Protein AF-A0A950IH55-F1 (afdb_monomer)

pLDDT: mean 89.11, std 11.17, range [46.31, 98.69]

Nearest PDB structures (foldseek):
  4o02-assembly1_A  TM=4.707E-01  e=1.257E-02  Homo sapiens
  9au7-assembly1_C  TM=4.142E-01  e=5.485E-01  Homo sapiens
  4zlt-assembly1_B  TM=3.225E-01  e=3.738E+00  Cricetid gammaherpesvirus 2
  3gd1-assembly1_C  TM=1.896E-01  e=4.555E-01  Bos taurus
  3hs0-assembly1_F  TM=2.016E-01  e=7.952E-01  Naja kaouthia

Solvent-accessible surface area (backbone atoms only — not comparable to full-atom values): 23284 Å² total; per-residue (Å²): 133,74,71,70,57,47,62,53,94,89,38,74,88,47,22,30,41,33,36,25,16,34,68,41,53,28,41,23,37,45,47,30,49,47,30,73,41,34,57,38,42,60,45,70,70,52,30,45,59,32,93,91,39,81,48,31,36,41,29,68,79,45,75,77,54,46,28,38,51,47,77,44,72,59,97,91,44,79,30,54,26,64,34,40,17,49,32,28,80,59,6,58,60,73,46,95,90,50,48,73,70,53,29,47,53,36,19,63,49,36,50,47,21,75,34,7,44,12,31,33,60,90,70,16,22,67,43,52,80,51,50,76,49,49,21,38,30,40,39,41,35,31,47,39,34,53,61,25,34,28,23,35,69,66,25,53,75,71,63,42,43,38,32,44,41,53,49,37,28,74,69,69,37,43,26,32,56,30,39,37,41,41,42,52,22,18,11,40,74,24,80,76,21,47,50,34,50,54,50,23,35,65,30,100,45,42,34,32,32,39,39,37,16,47,47,73,45,65,58,53,73,54,37,36,58,24,44,55,43,23,52,51,32,32,44,69,65,31,21,61,56,57,11,46,46,51,14,32,38,73,67,74,35,69,65,32,32,33,34,43,25,29,67,58,40,58,74,39,28,59,65,35,55,50,67,72,59,59,63,76,80,58,92,87,58,55,39,26,39,30,31,68,88,34,70,87,80,38,43,76,65,63,82,72,79,56,80,40,51,34,27,36,26,45,93,86,44,73,34,35,78,85,48,28,61,38,81,89,55,37,45,37,70,74,38,60,36,33,42,40,38,27,47,35,83,91,44,67,42,44,60,58,66,41,43,42,34,45,29,65,41,69,64,61,80,88,52,94,65,69,59,39,47,75,62,31,31,42,84,77,48,65,41,39,38,52,82,66,46,77,40,74,72,54,75,90,41,66,92,53,93,52,33,28,21,40,37,29,38,29,47,56,62,34,56,47,35,40,42,30,30,37,30,58,46,66,84,71,53,92,63,68,32,56,46,41,30,29,22,59,34,60,87,58,83,75,69,52,83,54,29,94,34,17,40,38,20,39,99

Structure (mmCIF, N/CA/C/O backbone):
data_AF-A0A950IH55-F1
#
_entry.id   AF-A0A950IH55-F1
#
loop_
_atom_site.group_PDB
_atom_site.id
_atom_site.type_symbol
_atom_site.label_atom_id
_atom_site.label_alt_id
_atom_site.label_comp_id
_atom_site.label_asym_id
_atom_site.label_entity_id
_atom_site.label_seq_id
_atom_site.pdbx_PDB_ins_code
_atom_site.Cartn_x
_atom_site.Cartn_y
_atom_site.Cartn_z
_atom_site.occupancy
_atom_site.B_iso_or_equiv
_atom_site.auth_seq_id
_atom_site.auth_comp_id
_atom_site.auth_asym_id
_atom_site.auth_atom_id
_atom_site.pdbx_PDB_model_num
ATOM 1 N N . MET A 1 1 ? 26.422 -5.108 20.058 1.00 49.03 1 MET A N 1
ATOM 2 C CA . MET A 1 1 ? 25.382 -5.894 19.362 1.00 49.03 1 MET A CA 1
ATOM 3 C C . MET A 1 1 ? 24.615 -6.680 20.409 1.00 49.03 1 MET A C 1
ATOM 5 O O . MET A 1 1 ? 25.260 -7.310 21.240 1.00 49.03 1 MET A O 1
ATOM 9 N N . ALA A 1 2 ? 23.287 -6.567 20.438 1.00 49.84 2 ALA A N 1
ATOM 10 C CA . ALA A 1 2 ? 22.440 -7.337 21.349 1.00 49.84 2 ALA A CA 1
ATOM 11 C C . ALA A 1 2 ? 22.412 -8.828 20.961 1.00 49.84 2 ALA A C 1
ATOM 13 O O . ALA A 1 2 ? 22.728 -9.176 19.822 1.00 49.84 2 ALA A O 1
ATOM 14 N N . GLY A 1 3 ? 22.063 -9.706 21.906 1.00 56.09 3 GLY A N 1
ATOM 15 C CA . GLY A 1 3 ? 21.899 -11.138 21.642 1.00 56.09 3 GLY A CA 1
ATOM 16 C C . GLY A 1 3 ? 20.797 -11.397 20.608 1.00 56.09 3 GLY A C 1
ATOM 17 O O . GLY A 1 3 ? 19.767 -10.733 20.612 1.00 56.09 3 GLY A O 1
ATOM 18 N N . SER A 1 4 ? 21.021 -12.343 19.698 1.00 66.88 4 SER A N 1
ATOM 19 C CA . SER A 1 4 ? 20.084 -12.678 18.619 1.00 66.88 4 SER A CA 1
ATOM 20 C C . SER A 1 4 ? 18.816 -13.365 19.158 1.00 66.88 4 SER A C 1
ATOM 22 O O . SER A 1 4 ? 18.913 -14.366 19.866 1.00 66.88 4 SER A O 1
ATOM 24 N N . VAL A 1 5 ? 17.628 -12.870 18.781 1.00 86.75 5 VAL A N 1
ATOM 25 C CA . VAL A 1 5 ? 16.304 -13.466 19.092 1.00 86.75 5 VAL A CA 1
ATOM 26 C C . VAL A 1 5 ? 15.933 -14.504 18.024 1.00 86.75 5 VAL A C 1
ATOM 28 O O . VAL A 1 5 ? 14.848 -14.494 17.444 1.00 86.75 5 VAL A O 1
ATOM 31 N N . LYS A 1 6 ? 16.886 -15.379 17.699 1.00 90.50 6 LYS A N 1
ATOM 32 C CA . LYS A 1 6 ? 16.713 -16.405 16.668 1.00 90.50 6 LYS A CA 1
ATOM 33 C C . LYS A 1 6 ? 15.645 -17.420 17.051 1.00 90.50 6 LYS A C 1
ATOM 35 O O . LYS A 1 6 ? 15.513 -17.784 18.221 1.00 90.50 6 LYS A O 1
ATOM 40 N N . LEU A 1 7 ? 14.946 -17.917 16.033 1.00 89.38 7 LEU A N 1
ATOM 41 C CA . LEU A 1 7 ? 14.138 -19.122 16.146 1.00 89.38 7 LEU A CA 1
ATOM 42 C C . LEU A 1 7 ? 14.979 -20.277 16.698 1.00 89.38 7 LEU A C 1
ATOM 44 O O . LEU A 1 7 ? 16.098 -20.537 16.247 1.00 89.38 7 LEU A O 1
ATOM 48 N N . LYS A 1 8 ? 14.416 -20.971 17.681 1.00 91.12 8 LYS A N 1
ATOM 49 C CA . LYS A 1 8 ? 14.935 -22.233 18.200 1.00 91.12 8 LYS A CA 1
ATOM 50 C C . LYS A 1 8 ? 14.490 -23.381 17.295 1.00 91.12 8 LYS A C 1
ATOM 52 O O . LYS A 1 8 ? 13.493 -23.270 16.589 1.00 91.12 8 LYS A O 1
ATOM 57 N N . ALA A 1 9 ? 15.214 -24.497 17.341 1.00 89.94 9 ALA A N 1
ATOM 58 C CA . ALA A 1 9 ? 14.943 -25.655 16.486 1.00 89.94 9 ALA A CA 1
ATOM 59 C C . ALA A 1 9 ? 13.556 -26.292 16.714 1.00 89.94 9 ALA A C 1
ATOM 61 O O . ALA A 1 9 ? 13.030 -26.936 15.814 1.00 89.94 9 ALA A O 1
ATOM 62 N N . ASP A 1 10 ? 12.974 -26.117 17.902 1.00 91.50 10 ASP A N 1
ATOM 63 C CA . ASP A 1 10 ? 11.649 -26.609 18.291 1.00 91.50 10 ASP A CA 1
ATOM 64 C C . ASP A 1 10 ? 10.510 -25.617 17.996 1.00 91.50 10 ASP A C 1
ATOM 66 O O . ASP A 1 10 ? 9.340 -25.934 18.213 1.00 91.50 10 ASP A O 1
ATOM 70 N N . GLN A 1 11 ? 10.826 -24.413 17.510 1.00 93.50 11 GLN A N 1
ATOM 71 C CA . GLN A 1 11 ? 9.832 -23.396 17.174 1.00 93.50 11 GLN A CA 1
ATOM 72 C C . GLN A 1 11 ? 9.333 -23.544 15.735 1.00 93.50 11 GLN A C 1
ATOM 74 O O . GLN A 1 11 ? 10.029 -24.031 14.845 1.00 93.50 11 GLN A O 1
ATOM 79 N N . VAL A 1 12 ? 8.103 -23.077 15.503 1.00 94.19 12 VAL A N 1
ATOM 80 C CA . VAL A 1 12 ? 7.496 -23.040 14.168 1.00 94.19 12 VAL A CA 1
ATOM 81 C C . VAL A 1 12 ? 8.363 -22.197 13.235 1.00 94.19 12 VAL A C 1
ATOM 83 O O . VAL A 1 12 ? 8.759 -21.083 13.579 1.00 94.19 12 VAL A O 1
ATOM 86 N N . VAL A 1 13 ? 8.628 -22.717 12.034 1.00 96.06 13 VAL A N 1
ATOM 87 C CA . VAL A 1 13 ? 9.344 -21.975 10.991 1.00 96.06 13 VAL A CA 1
ATOM 88 C C . VAL A 1 13 ? 8.522 -20.757 10.595 1.00 96.06 13 VAL A C 1
ATOM 90 O O . VAL A 1 13 ? 7.445 -20.899 10.015 1.00 96.06 13 VAL A O 1
ATOM 93 N N . ARG A 1 14 ? 9.066 -19.572 10.866 1.00 97.56 14 ARG A N 1
ATOM 94 C CA . ARG A 1 14 ? 8.500 -18.303 10.413 1.00 97.56 14 ARG A CA 1
ATOM 95 C C . ARG A 1 14 ? 9.065 -17.904 9.067 1.00 97.56 14 ARG A C 1
ATOM 97 O O . ARG A 1 14 ? 10.236 -18.181 8.778 1.00 97.56 14 ARG A O 1
ATOM 104 N N . ARG A 1 15 ? 8.240 -17.244 8.262 1.00 98.38 15 ARG A N 1
ATOM 105 C CA . ARG A 1 15 ? 8.602 -16.806 6.919 1.00 98.38 15 ARG A CA 1
ATOM 106 C C . ARG A 1 15 ? 8.418 -15.314 6.724 1.00 98.38 15 ARG A C 1
ATOM 108 O O . ARG A 1 15 ? 7.486 -14.719 7.249 1.00 98.38 15 ARG A O 1
ATOM 115 N N . TYR A 1 16 ? 9.294 -14.727 5.926 1.00 98.62 16 TYR A N 1
ATOM 116 C CA . TYR A 1 16 ? 9.114 -13.381 5.397 1.00 98.62 16 TYR A CA 1
ATOM 117 C C . TYR A 1 16 ? 9.188 -13.413 3.872 1.00 98.62 16 TYR A C 1
ATOM 119 O O . TYR A 1 16 ? 9.750 -14.348 3.299 1.00 98.62 16 TYR A O 1
ATOM 127 N N . VAL A 1 17 ? 8.647 -12.395 3.216 1.00 98.69 17 VAL A N 1
ATOM 128 C CA . VAL A 1 17 ? 8.846 -12.162 1.784 1.00 98.69 17 VAL A CA 1
ATOM 129 C C . VAL A 1 17 ? 9.199 -10.696 1.558 1.00 98.69 17 VAL A C 1
ATOM 131 O O . VAL A 1 17 ? 8.599 -9.811 2.166 1.00 98.69 17 VAL A O 1
ATOM 134 N N . GLY A 1 18 ? 10.212 -10.462 0.726 1.00 98.38 18 GLY A N 1
ATOM 135 C CA . GLY A 1 18 ? 10.590 -9.135 0.250 1.00 98.38 18 GLY A CA 1
ATOM 136 C C . GLY A 1 18 ? 10.115 -8.941 -1.185 1.00 98.38 18 GLY A C 1
ATOM 137 O O . GLY A 1 18 ? 10.459 -9.751 -2.053 1.00 98.38 18 GLY A O 1
ATOM 138 N N . ILE A 1 19 ? 9.335 -7.888 -1.413 1.00 98.00 19 ILE A N 1
ATOM 139 C CA . ILE A 1 19 ? 8.837 -7.474 -2.727 1.00 98.00 19 ILE A CA 1
ATOM 140 C C . ILE A 1 19 ? 9.390 -6.079 -3.005 1.00 98.00 19 ILE A C 1
ATOM 142 O O . ILE A 1 19 ? 9.270 -5.194 -2.157 1.00 98.00 19 ILE A O 1
ATOM 146 N N . ASP A 1 20 ? 9.991 -5.897 -4.176 1.00 95.50 20 ASP A N 1
ATOM 147 C CA . ASP A 1 20 ? 10.595 -4.630 -4.576 1.00 95.50 20 ASP A CA 1
ATOM 148 C C . ASP A 1 20 ? 10.177 -4.249 -5.994 1.00 95.50 20 ASP A C 1
ATOM 150 O O . ASP A 1 20 ? 10.275 -5.060 -6.908 1.00 95.50 20 ASP A O 1
ATOM 154 N N . VAL A 1 21 ? 9.721 -3.018 -6.185 1.00 91.50 21 VAL A N 1
ATOM 155 C CA . VAL A 1 21 ? 9.434 -2.453 -7.518 1.00 91.50 21 VAL A CA 1
ATOM 156 C C . VAL A 1 21 ? 10.272 -1.202 -7.794 1.00 91.50 21 VAL A C 1
ATOM 158 O O . VAL A 1 21 ? 9.925 -0.349 -8.600 1.00 91.50 21 VAL A O 1
ATOM 161 N N . THR A 1 22 ? 11.394 -1.079 -7.091 1.00 88.62 22 THR A N 1
ATOM 162 C CA . THR A 1 22 ? 12.364 0.011 -7.199 1.00 88.62 22 THR A CA 1
ATOM 163 C C . THR A 1 22 ? 13.762 -0.594 -7.428 1.00 88.62 22 THR A C 1
ATOM 165 O O . THR A 1 22 ? 13.920 -1.447 -8.290 1.00 88.62 22 THR A O 1
ATOM 168 N N . ASN A 1 23 ? 14.795 -0.208 -6.673 1.00 88.31 23 ASN A N 1
ATOM 169 C CA . ASN A 1 23 ? 16.188 -0.624 -6.896 1.00 88.31 23 ASN A CA 1
ATOM 170 C C . ASN A 1 23 ? 16.670 -1.814 -6.032 1.00 88.31 23 ASN A C 1
ATOM 172 O O . ASN A 1 23 ? 17.862 -2.154 -6.036 1.00 88.31 23 ASN A O 1
ATOM 176 N N . ALA A 1 24 ? 15.777 -2.476 -5.290 1.00 92.44 24 ALA A N 1
ATOM 177 C CA . ALA A 1 24 ? 16.032 -3.683 -4.492 1.00 92.44 24 ALA A CA 1
ATOM 178 C C . ALA A 1 24 ? 17.074 -3.600 -3.359 1.00 92.44 24 ALA A C 1
ATOM 180 O O . ALA A 1 24 ? 17.216 -4.567 -2.605 1.00 92.44 24 ALA A O 1
ATOM 181 N N . LEU A 1 25 ? 17.816 -2.500 -3.185 1.00 95.50 25 LEU A N 1
ATOM 182 C CA . LEU A 1 25 ? 18.841 -2.388 -2.140 1.00 95.50 25 LEU A CA 1
ATOM 183 C C . LEU A 1 25 ? 18.246 -2.534 -0.732 1.00 95.50 25 LEU A C 1
ATOM 185 O O . LEU A 1 25 ? 18.776 -3.303 0.076 1.00 95.50 25 LEU A O 1
ATOM 189 N N . ASP A 1 26 ? 17.168 -1.813 -0.430 1.00 96.00 26 ASP A N 1
ATOM 190 C CA . ASP A 1 26 ? 16.555 -1.816 0.896 1.00 96.00 26 ASP A CA 1
ATOM 191 C C . ASP A 1 26 ? 15.835 -3.134 1.193 1.00 96.00 26 ASP A C 1
ATOM 193 O O . ASP A 1 26 ? 16.046 -3.696 2.269 1.00 96.00 26 ASP A O 1
ATOM 197 N N . THR A 1 27 ? 15.128 -3.713 0.219 1.00 97.81 27 THR A N 1
ATOM 198 C CA . THR A 1 27 ? 14.541 -5.058 0.335 1.00 97.81 27 THR A CA 1
ATOM 199 C C . THR A 1 27 ? 15.596 -6.135 0.596 1.00 97.81 27 THR A C 1
ATOM 201 O O . THR A 1 27 ? 15.432 -6.973 1.490 1.00 97.81 27 THR A O 1
ATOM 204 N N . VAL A 1 28 ? 16.720 -6.107 -0.130 1.00 98.19 28 VAL A N 1
ATOM 205 C CA . VAL A 1 28 ? 17.828 -7.059 0.059 1.00 98.19 28 VAL A CA 1
ATOM 206 C C . VAL A 1 28 ? 18.473 -6.893 1.433 1.00 98.19 28 VAL A C 1
ATOM 208 O O . VAL A 1 28 ? 18.768 -7.888 2.102 1.00 98.19 28 VAL A O 1
ATOM 211 N N . ALA A 1 29 ? 18.693 -5.653 1.872 1.00 98.38 29 ALA A N 1
ATOM 212 C CA . ALA A 1 29 ? 19.257 -5.373 3.185 1.00 98.38 29 ALA A CA 1
ATOM 213 C C . ALA A 1 29 ? 18.309 -5.790 4.315 1.00 98.38 29 ALA A C 1
ATOM 215 O O . ALA A 1 29 ? 18.747 -6.452 5.261 1.00 98.38 29 ALA A O 1
ATOM 216 N N . PHE A 1 30 ? 17.020 -5.455 4.203 1.00 98.62 30 PHE A N 1
ATOM 217 C CA . PHE A 1 30 ? 15.988 -5.837 5.160 1.00 98.62 30 PHE A CA 1
ATOM 218 C C . PHE A 1 30 ? 15.944 -7.352 5.321 1.00 98.62 30 PHE A C 1
ATOM 220 O O . PHE A 1 30 ? 16.118 -7.849 6.431 1.00 98.62 30 PHE A O 1
ATOM 227 N N . GLY A 1 31 ? 15.787 -8.092 4.223 1.00 98.50 31 GLY A N 1
ATOM 228 C CA . GLY A 1 31 ? 15.671 -9.544 4.265 1.00 98.50 31 GLY A CA 1
ATOM 229 C C . GLY A 1 31 ? 16.934 -10.236 4.790 1.00 98.50 31 GLY A C 1
ATOM 230 O O . GLY A 1 31 ? 16.854 -11.110 5.658 1.00 98.50 31 GLY A O 1
ATOM 231 N N . HIS A 1 32 ? 18.119 -9.765 4.381 1.00 98.56 32 HIS A N 1
ATOM 232 C CA . HIS A 1 32 ? 19.395 -10.240 4.923 1.00 98.56 32 HIS A CA 1
ATOM 233 C C . HIS A 1 32 ? 19.471 -10.066 6.447 1.00 9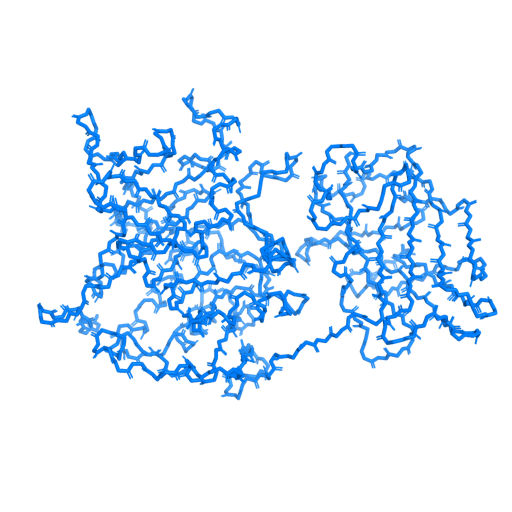8.56 32 HIS A C 1
ATOM 235 O O . HIS A 1 32 ? 19.791 -11.012 7.170 1.00 98.56 32 HIS A O 1
ATOM 241 N N . MET A 1 33 ? 19.163 -8.865 6.947 1.00 98.19 33 MET A N 1
ATOM 242 C CA . MET A 1 33 ? 19.173 -8.578 8.382 1.00 98.19 33 MET A CA 1
ATOM 243 C C . MET A 1 33 ? 18.080 -9.363 9.119 1.00 98.19 33 MET A C 1
ATOM 245 O O . MET A 1 33 ? 18.343 -9.928 10.178 1.00 98.19 33 MET A O 1
ATOM 249 N N . TRP A 1 34 ? 16.881 -9.472 8.552 1.00 98.31 34 TRP A N 1
ATOM 250 C CA . TRP A 1 34 ? 15.760 -10.190 9.154 1.00 98.31 34 TRP A CA 1
ATOM 251 C C . TRP A 1 34 ? 16.095 -11.668 9.384 1.00 98.31 34 TRP A C 1
ATOM 253 O O . TRP A 1 34 ? 15.960 -12.185 10.499 1.00 98.31 34 TRP A O 1
ATOM 263 N N . ASN A 1 35 ? 16.636 -12.339 8.363 1.00 97.69 35 ASN A N 1
ATOM 264 C CA . ASN A 1 35 ? 17.131 -13.705 8.491 1.00 97.69 35 ASN A CA 1
ATOM 265 C C . ASN A 1 35 ? 18.284 -13.801 9.506 1.00 97.69 35 ASN A C 1
ATOM 267 O O . ASN A 1 35 ? 18.265 -14.666 10.385 1.00 97.69 35 ASN A O 1
ATOM 271 N N . ALA A 1 36 ? 19.264 -12.897 9.433 1.00 96.75 36 ALA A N 1
ATOM 272 C CA . ALA A 1 36 ? 20.440 -12.936 10.296 1.00 96.75 36 ALA A CA 1
ATOM 273 C C . ALA A 1 36 ? 20.108 -12.756 11.787 1.00 96.75 36 ALA A C 1
ATOM 275 O O . ALA A 1 36 ? 20.732 -13.410 12.627 1.00 96.75 36 ALA A O 1
ATOM 276 N N . PHE A 1 37 ? 19.137 -11.903 12.128 1.00 96.50 37 PHE A N 1
ATOM 277 C CA . PHE A 1 37 ? 18.771 -11.601 13.514 1.00 96.50 37 PHE A CA 1
ATOM 278 C C . PHE A 1 37 ? 17.727 -12.558 14.095 1.00 96.50 37 PHE A C 1
ATOM 280 O O . PHE A 1 37 ? 17.843 -12.911 15.274 1.00 96.50 37 PHE A O 1
ATOM 287 N N . PHE A 1 38 ? 16.754 -12.997 13.289 1.00 97.19 38 PHE A N 1
ATOM 288 C CA . PHE A 1 38 ? 15.588 -13.752 13.768 1.00 97.19 38 PHE A CA 1
ATOM 289 C C . PHE A 1 38 ? 15.535 -15.199 13.268 1.00 97.19 38 PHE A C 1
ATOM 291 O O . PHE A 1 38 ? 14.806 -16.014 13.829 1.00 97.19 38 PHE A O 1
ATOM 298 N N . GLY A 1 39 ? 16.321 -15.560 12.252 1.00 96.62 39 GLY A N 1
ATOM 299 C CA . GLY A 1 39 ? 16.353 -16.915 11.690 1.00 96.62 39 GLY A CA 1
ATOM 300 C C . GLY A 1 39 ? 15.125 -17.281 10.855 1.00 96.62 39 GLY A C 1
ATOM 301 O O . GLY A 1 39 ? 14.936 -18.452 10.538 1.00 96.62 39 GLY A O 1
ATOM 302 N N . TRP A 1 40 ? 14.279 -16.308 10.509 1.00 97.94 40 TRP A N 1
ATOM 303 C CA . TRP A 1 40 ? 13.103 -16.536 9.670 1.00 97.94 40 TRP A CA 1
ATOM 304 C C . TRP A 1 40 ? 13.534 -16.893 8.248 1.00 97.94 40 TRP A C 1
ATOM 306 O O . TRP A 1 40 ? 14.521 -16.357 7.742 1.00 97.94 40 TRP A O 1
ATOM 316 N N . LYS A 1 41 ? 12.810 -17.804 7.600 1.00 98.00 41 LYS A N 1
ATOM 317 C CA . LYS A 1 41 ? 13.111 -18.263 6.240 1.00 98.00 41 LYS A CA 1
ATOM 318 C C . LYS A 1 41 ? 12.484 -17.316 5.217 1.00 98.00 41 LYS A C 1
ATOM 320 O O . LYS A 1 41 ? 11.342 -16.907 5.381 1.00 98.00 41 LYS A O 1
ATOM 325 N N . ASN A 1 42 ? 13.183 -17.006 4.135 1.00 98.56 42 ASN A N 1
ATOM 326 C CA . ASN A 1 42 ? 12.546 -16.309 3.024 1.00 98.56 42 ASN A CA 1
ATOM 327 C C . ASN A 1 42 ? 11.557 -17.255 2.312 1.00 98.56 42 ASN A C 1
ATOM 329 O O . ASN A 1 42 ? 11.933 -18.380 1.969 1.00 98.56 42 ASN A O 1
ATOM 333 N N . LEU A 1 43 ? 10.309 -16.826 2.098 1.00 98.50 43 LEU A N 1
ATOM 334 C CA . LEU A 1 43 ? 9.247 -17.626 1.477 1.00 98.50 43 LEU A CA 1
ATOM 335 C C . LEU A 1 43 ? 9.680 -18.176 0.111 1.00 98.50 43 LEU A C 1
ATOM 337 O O . LEU A 1 43 ? 9.494 -19.360 -0.160 1.00 98.50 43 LEU A O 1
ATOM 341 N N . VAL A 1 44 ? 10.333 -17.355 -0.720 1.00 98.25 44 VAL A N 1
ATOM 342 C CA . VAL A 1 44 ? 10.708 -17.755 -2.089 1.00 98.25 44 VAL A CA 1
ATOM 343 C C . VAL A 1 44 ? 11.837 -18.788 -2.139 1.00 98.25 44 VAL A C 1
ATOM 345 O O . VAL A 1 44 ? 12.195 -19.278 -3.206 1.00 98.25 44 VAL A O 1
ATOM 348 N N . TRP A 1 45 ? 12.416 -19.164 -0.995 1.00 97.38 45 TRP A N 1
ATOM 349 C CA . TRP A 1 45 ? 13.340 -20.299 -0.925 1.00 97.38 45 TRP A CA 1
ATOM 350 C C . TRP A 1 45 ? 12.635 -21.657 -0.956 1.00 97.38 45 TRP A C 1
ATOM 352 O O . TRP A 1 45 ? 13.329 -22.670 -1.047 1.00 97.38 45 TRP A O 1
ATOM 362 N N . ASP A 1 46 ? 11.302 -21.688 -0.872 1.00 96.56 46 ASP A N 1
ATOM 363 C CA . ASP A 1 46 ? 10.495 -22.889 -1.124 1.00 96.56 46 ASP A CA 1
ATOM 364 C C . ASP A 1 46 ? 10.335 -23.175 -2.633 1.00 96.56 46 ASP A C 1
ATOM 366 O O . ASP A 1 46 ? 9.878 -24.253 -3.002 1.00 96.56 46 ASP A O 1
ATOM 370 N N . LEU A 1 47 ? 10.774 -22.251 -3.498 1.00 97.75 47 LEU A N 1
ATOM 371 C CA . LEU A 1 47 ? 10.842 -22.434 -4.946 1.00 97.75 47 LEU A CA 1
ATOM 372 C C . LEU A 1 47 ? 12.155 -23.102 -5.379 1.00 97.75 47 LEU A C 1
ATOM 374 O O . LEU A 1 47 ? 13.229 -22.910 -4.781 1.00 97.75 47 LEU A O 1
ATOM 378 N N . ASN A 1 48 ? 12.081 -23.820 -6.495 1.00 97.06 48 ASN A N 1
ATOM 379 C CA . ASN A 1 48 ? 13.232 -24.412 -7.154 1.00 97.06 48 ASN A CA 1
ATOM 380 C C . ASN A 1 48 ? 14.222 -23.335 -7.601 1.00 97.06 48 ASN A C 1
ATOM 382 O O . ASN A 1 48 ? 13.851 -22.237 -8.021 1.00 97.06 48 ASN A O 1
ATOM 386 N N . LYS A 1 49 ? 15.512 -23.661 -7.509 1.00 97.06 49 LYS A N 1
ATOM 387 C CA . LYS A 1 49 ? 16.550 -22.872 -8.172 1.00 97.06 49 LYS A CA 1
ATOM 388 C C . LYS A 1 49 ? 16.481 -23.123 -9.671 1.00 97.06 49 LYS A C 1
ATOM 390 O O . LYS A 1 49 ? 16.245 -24.259 -10.084 1.00 97.06 49 LYS A O 1
ATOM 395 N N . ASP A 1 50 ? 16.746 -22.093 -10.458 1.00 95.19 50 ASP A N 1
ATOM 396 C CA . ASP A 1 50 ? 16.983 -22.274 -11.884 1.00 95.19 50 ASP A CA 1
ATOM 397 C C . ASP A 1 50 ? 18.263 -23.119 -12.071 1.00 95.19 50 ASP A C 1
ATOM 399 O O . ASP A 1 50 ? 19.311 -22.781 -11.505 1.00 95.19 50 ASP A O 1
ATOM 403 N N . PRO A 1 51 ? 18.213 -24.235 -12.823 1.00 94.75 51 PRO A N 1
ATOM 404 C CA . PRO A 1 51 ? 19.385 -25.072 -13.064 1.00 94.75 51 PRO A CA 1
ATOM 405 C C . PRO A 1 51 ? 20.500 -24.358 -13.845 1.00 94.75 51 PRO A C 1
ATOM 407 O O . PRO A 1 51 ? 21.660 -24.753 -13.731 1.00 94.75 51 PRO A O 1
ATOM 410 N N . ALA A 1 52 ? 20.177 -23.326 -14.628 1.00 96.06 52 ALA A N 1
ATOM 411 C CA . ALA A 1 52 ? 21.138 -22.523 -15.378 1.00 96.06 52 ALA A CA 1
ATOM 412 C C . ALA A 1 52 ? 21.700 -21.347 -14.563 1.00 96.06 52 ALA A C 1
ATOM 414 O O . ALA A 1 52 ? 22.768 -20.827 -14.891 1.00 96.06 52 ALA A O 1
ATOM 415 N N . ASN A 1 53 ? 21.006 -20.920 -13.505 1.00 94.56 53 ASN A N 1
ATOM 416 C CA . ASN A 1 53 ? 21.429 -19.808 -12.662 1.00 94.56 53 ASN A CA 1
ATOM 417 C C . ASN A 1 53 ? 20.948 -19.992 -11.219 1.00 94.56 53 ASN A C 1
ATOM 419 O O . ASN A 1 53 ? 19.813 -19.675 -10.876 1.00 94.56 53 ASN A O 1
ATOM 423 N N . ASP A 1 54 ? 21.841 -20.415 -10.328 1.00 94.94 54 ASP A N 1
ATOM 424 C CA . ASP A 1 54 ? 21.495 -20.711 -8.934 1.00 94.94 54 ASP A CA 1
ATOM 425 C C . ASP A 1 54 ? 21.088 -19.480 -8.096 1.00 94.94 54 ASP A C 1
ATOM 427 O O . ASP A 1 54 ? 20.617 -19.636 -6.961 1.00 94.94 54 ASP A O 1
ATOM 431 N N . GLN A 1 55 ? 21.256 -18.273 -8.652 1.00 95.81 55 GLN A N 1
ATOM 432 C CA . GLN A 1 55 ? 20.751 -17.022 -8.093 1.00 95.81 55 GLN A CA 1
ATOM 433 C C . GLN A 1 55 ? 19.283 -16.778 -8.446 1.00 95.81 55 GLN A C 1
ATOM 435 O O . GLN A 1 55 ? 18.670 -15.908 -7.843 1.00 95.81 55 GLN A O 1
ATOM 440 N N . VAL A 1 56 ? 18.702 -17.497 -9.401 1.00 95.88 56 VAL A N 1
ATOM 441 C CA . VAL A 1 56 ? 17.307 -17.329 -9.818 1.00 95.88 56 VAL A CA 1
ATOM 442 C C . VAL A 1 56 ? 16.443 -18.401 -9.162 1.00 95.88 56 VAL A C 1
ATOM 444 O O . VAL A 1 56 ? 16.847 -19.557 -9.007 1.00 95.88 56 VAL A O 1
ATOM 447 N N . ARG A 1 57 ? 15.244 -18.002 -8.743 1.00 96.75 57 ARG A N 1
ATOM 448 C CA . ARG A 1 57 ? 14.177 -18.913 -8.335 1.00 96.75 57 ARG A CA 1
ATOM 449 C C . ARG A 1 57 ? 13.140 -18.982 -9.437 1.00 96.75 57 ARG A C 1
ATOM 451 O O . ARG A 1 57 ? 12.790 -17.959 -10.014 1.00 96.75 57 ARG A O 1
ATOM 458 N N . VAL A 1 58 ? 12.664 -20.189 -9.708 1.00 95.81 58 VAL A N 1
ATOM 459 C CA . VAL A 1 58 ? 11.668 -20.438 -10.746 1.00 95.81 58 VAL A CA 1
ATOM 460 C C . VAL A 1 58 ? 10.310 -20.595 -10.085 1.00 95.81 58 VAL A C 1
ATOM 462 O O . VAL A 1 58 ? 10.083 -21.547 -9.336 1.00 95.81 58 VAL A O 1
ATOM 465 N N . ASP A 1 59 ? 9.417 -19.661 -10.383 1.00 97.19 59 ASP A N 1
ATOM 466 C CA . ASP A 1 59 ? 7.992 -19.807 -10.131 1.00 97.19 59 ASP A CA 1
ATOM 467 C C . ASP A 1 59 ? 7.348 -20.470 -11.351 1.00 97.19 59 ASP A C 1
ATOM 469 O O . ASP A 1 59 ? 7.297 -19.885 -12.432 1.00 97.19 59 ASP A O 1
ATOM 473 N N . SER A 1 60 ? 6.893 -21.712 -11.206 1.00 96.31 60 SER A N 1
ATOM 474 C CA . SER A 1 60 ? 6.334 -22.474 -12.326 1.00 96.31 60 SER A CA 1
ATOM 475 C C . SER A 1 60 ? 5.014 -21.894 -12.851 1.00 96.31 60 SER A C 1
ATOM 477 O O . SER A 1 60 ? 4.695 -22.102 -14.023 1.00 96.31 60 SER A O 1
ATOM 479 N N . ALA A 1 61 ? 4.278 -21.140 -12.025 1.00 96.38 61 ALA A N 1
ATOM 480 C CA . ALA A 1 61 ? 3.058 -20.442 -12.429 1.00 96.38 61 ALA A CA 1
ATOM 481 C C . ALA A 1 61 ? 3.356 -19.098 -13.116 1.00 96.38 61 ALA A C 1
ATOM 483 O O . ALA A 1 61 ? 2.615 -18.680 -14.006 1.00 96.38 61 ALA A O 1
ATOM 484 N N . HIS A 1 62 ? 4.471 -18.457 -12.756 1.00 95.19 62 HIS A N 1
ATOM 485 C CA . HIS A 1 62 ? 4.882 -17.148 -13.272 1.00 95.19 62 HIS A CA 1
ATOM 486 C C . HIS A 1 62 ? 6.347 -17.186 -13.746 1.00 95.19 62 HIS A C 1
ATOM 488 O O . HIS A 1 62 ? 7.204 -16.501 -13.187 1.00 95.19 62 HIS A O 1
ATOM 494 N N . PRO A 1 63 ? 6.673 -17.960 -14.801 1.00 92.31 63 PRO A N 1
ATOM 495 C CA . PRO A 1 63 ? 8.058 -18.297 -15.156 1.00 92.31 63 PRO A CA 1
ATOM 496 C C . PRO A 1 63 ? 8.918 -17.104 -15.584 1.00 92.31 63 PRO A C 1
ATOM 498 O O . PRO A 1 63 ? 10.139 -17.218 -15.653 1.00 92.31 63 PRO A O 1
ATOM 501 N N . LYS A 1 64 ? 8.291 -15.970 -15.900 1.00 92.19 64 LYS A N 1
ATOM 502 C CA . LYS A 1 64 ? 8.978 -14.731 -16.263 1.00 92.19 64 LYS A CA 1
ATOM 503 C C . LYS A 1 64 ? 9.139 -13.752 -15.105 1.00 92.19 64 LYS A C 1
ATOM 505 O O . LYS A 1 64 ? 9.893 -12.798 -15.258 1.00 92.19 64 LYS A O 1
ATOM 510 N N . MET A 1 65 ? 8.441 -13.958 -13.988 1.00 93.31 65 MET A N 1
ATOM 511 C CA . MET A 1 65 ? 8.500 -13.039 -12.859 1.00 93.31 65 MET A CA 1
ATOM 512 C C . MET A 1 65 ? 9.911 -13.065 -12.253 1.00 93.31 65 MET A C 1
ATOM 514 O O . MET A 1 65 ? 10.378 -14.134 -11.849 1.00 93.31 65 MET A O 1
ATOM 518 N N . PRO A 1 66 ? 10.611 -11.922 -12.169 1.00 94.12 66 PRO A N 1
ATOM 519 C CA . PRO A 1 66 ? 11.965 -11.892 -11.646 1.00 94.12 66 PRO A CA 1
ATOM 520 C C . PRO A 1 66 ? 11.979 -12.223 -10.151 1.00 94.12 66 PRO A C 1
ATOM 522 O O . PRO A 1 66 ? 11.560 -11.428 -9.311 1.00 94.12 66 PRO A O 1
ATOM 525 N N . ILE A 1 67 ? 12.504 -13.399 -9.800 1.00 97.00 67 ILE A N 1
ATOM 526 C CA . ILE A 1 67 ? 12.770 -13.788 -8.412 1.00 97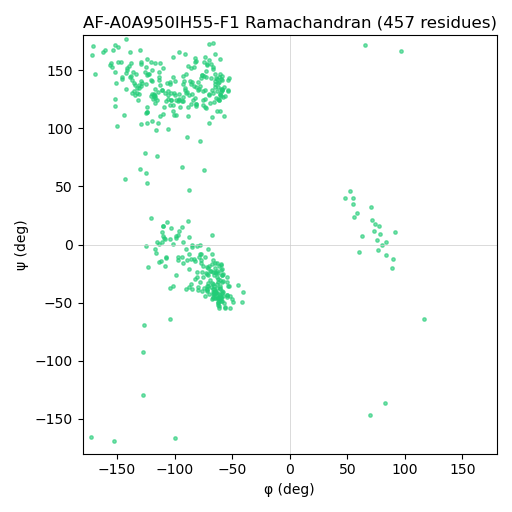.00 67 ILE A CA 1
ATOM 527 C C . ILE A 1 67 ? 14.244 -14.148 -8.300 1.00 97.00 67 ILE A C 1
ATOM 529 O O . ILE A 1 67 ? 14.686 -15.204 -8.758 1.00 97.00 67 ILE A O 1
ATOM 533 N N . LYS A 1 68 ? 15.038 -13.253 -7.709 1.00 96.12 68 LYS A N 1
ATOM 534 C CA . LYS A 1 68 ? 16.498 -13.358 -7.773 1.00 96.12 68 LYS A CA 1
ATOM 535 C C . LYS A 1 68 ? 17.159 -13.063 -6.442 1.00 96.12 68 LYS A C 1
ATOM 537 O O . LYS A 1 68 ? 16.780 -12.150 -5.713 1.00 96.12 68 LYS A O 1
ATOM 542 N N . ARG A 1 69 ? 18.203 -13.833 -6.154 1.00 97.69 69 ARG A N 1
ATOM 543 C CA . ARG A 1 69 ? 19.199 -13.539 -5.141 1.00 97.69 69 ARG A CA 1
ATOM 544 C C . ARG A 1 69 ? 20.099 -12.422 -5.643 1.00 97.69 69 ARG A C 1
ATOM 546 O O . ARG A 1 69 ? 20.804 -12.564 -6.640 1.00 97.69 69 ARG A O 1
ATOM 553 N N . LEU A 1 70 ? 20.081 -11.318 -4.920 1.00 96.75 70 LEU A N 1
ATOM 554 C CA . LEU A 1 70 ? 20.909 -10.160 -5.193 1.00 96.75 70 LEU A CA 1
ATOM 555 C C . LEU A 1 70 ? 21.971 -10.015 -4.111 1.00 96.75 70 LEU A C 1
ATOM 557 O O . LEU A 1 70 ? 21.777 -10.412 -2.962 1.00 96.75 70 LEU A O 1
ATOM 561 N N . VAL A 1 71 ? 23.093 -9.420 -4.503 1.00 97.25 71 VAL A N 1
ATOM 562 C CA . VAL A 1 71 ? 24.130 -8.930 -3.598 1.00 97.25 71 VAL A CA 1
ATOM 563 C C . VAL A 1 71 ? 24.219 -7.426 -3.811 1.00 97.25 71 VAL A C 1
ATOM 565 O O . VAL A 1 71 ? 24.295 -6.958 -4.952 1.00 97.25 71 VAL A O 1
ATOM 568 N N . ARG A 1 72 ? 24.137 -6.670 -2.721 1.00 96.25 72 ARG A N 1
ATOM 569 C CA . ARG A 1 72 ? 24.136 -5.205 -2.716 1.00 96.25 72 ARG A CA 1
ATOM 570 C C . ARG A 1 72 ? 24.981 -4.704 -1.556 1.00 96.25 72 ARG A C 1
ATOM 572 O O . ARG A 1 72 ? 25.111 -5.396 -0.547 1.00 96.25 72 ARG A O 1
ATOM 579 N N . SER A 1 73 ? 25.540 -3.510 -1.684 1.00 97.31 73 SER A N 1
ATOM 580 C CA . SER A 1 73 ? 26.375 -2.925 -0.638 1.00 97.31 73 SER A CA 1
ATOM 581 C C . SER A 1 73 ? 25.924 -1.511 -0.315 1.00 97.31 73 SER A C 1
ATOM 583 O O . SER A 1 73 ? 25.606 -0.741 -1.213 1.00 97.31 73 SER A O 1
ATOM 585 N N . HIS A 1 74 ? 25.945 -1.169 0.969 1.00 97.56 74 HIS A N 1
ATOM 586 C CA . HIS A 1 74 ? 25.688 0.180 1.471 1.00 97.56 74 HIS A CA 1
ATOM 587 C C . HIS A 1 74 ? 26.620 0.456 2.646 1.00 97.56 74 HIS A C 1
ATOM 589 O O . HIS A 1 74 ? 26.801 -0.400 3.514 1.00 97.56 74 HIS A O 1
ATOM 595 N N . SER A 1 75 ? 27.251 1.631 2.659 1.00 95.81 75 SER A N 1
ATOM 596 C CA . SER A 1 75 ? 28.174 2.058 3.724 1.00 95.81 75 SER A CA 1
ATOM 597 C C . SER A 1 75 ? 29.234 1.004 4.106 1.00 95.81 75 SER A C 1
ATOM 599 O O . SER A 1 75 ? 29.518 0.777 5.280 1.00 95.81 75 SER A O 1
ATOM 601 N N . GLY A 1 76 ? 29.794 0.306 3.109 1.00 95.88 76 GLY A N 1
ATOM 602 C CA . GLY A 1 76 ? 30.814 -0.736 3.299 1.00 95.88 76 GLY A CA 1
ATOM 603 C C . GLY A 1 76 ? 30.296 -2.093 3.801 1.00 95.88 76 GLY A C 1
ATOM 604 O O . GLY A 1 76 ? 31.070 -3.047 3.855 1.00 95.88 76 GLY A O 1
ATOM 605 N N . THR A 1 77 ? 29.005 -2.221 4.121 1.00 97.62 77 THR A N 1
ATOM 606 C CA . THR A 1 77 ? 28.374 -3.503 4.471 1.00 97.62 77 THR A CA 1
ATOM 607 C C . THR A 1 77 ? 27.779 -4.146 3.226 1.00 97.62 77 THR A C 1
ATOM 609 O O . THR A 1 77 ? 27.180 -3.461 2.400 1.00 97.62 77 THR A O 1
ATOM 612 N N . THR A 1 78 ? 27.945 -5.462 3.082 1.00 98.19 78 THR A N 1
ATOM 613 C CA . THR A 1 78 ? 27.364 -6.234 1.977 1.00 98.19 78 THR A CA 1
ATOM 614 C C . THR A 1 78 ? 26.192 -7.063 2.473 1.00 98.19 78 THR A C 1
ATOM 616 O O . THR A 1 78 ? 26.317 -7.818 3.435 1.00 98.19 78 THR A O 1
ATOM 619 N N . TYR A 1 79 ? 25.073 -6.939 1.775 1.00 98.31 79 TYR A N 1
ATOM 620 C CA . TYR A 1 79 ? 23.825 -7.634 2.027 1.00 98.31 79 TYR A CA 1
ATOM 621 C C . TYR A 1 79 ? 23.535 -8.583 0.877 1.00 98.31 79 TYR A C 1
ATOM 623 O O . TYR A 1 79 ? 23.896 -8.326 -0.275 1.00 98.31 79 TYR A O 1
ATOM 631 N N . ALA A 1 80 ? 22.871 -9.689 1.192 1.00 98.25 80 ALA A N 1
ATOM 632 C CA . ALA A 1 80 ? 22.469 -10.636 0.172 1.00 98.25 80 ALA A CA 1
ATOM 633 C C . ALA A 1 80 ? 21.217 -11.408 0.574 1.00 98.25 80 ALA A C 1
ATOM 635 O O . ALA A 1 80 ? 21.255 -12.198 1.524 1.00 98.25 80 ALA A O 1
ATOM 636 N N . ASP A 1 81 ? 20.157 -11.272 -0.217 1.00 98.44 81 ASP A N 1
ATOM 637 C CA . ASP A 1 81 ? 18.888 -11.981 -0.058 1.00 98.44 81 ASP A CA 1
ATOM 638 C C . ASP A 1 81 ? 18.172 -12.172 -1.409 1.00 98.44 81 ASP A C 1
ATOM 640 O O . ASP A 1 81 ? 18.653 -11.701 -2.437 1.00 98.44 81 ASP A O 1
ATOM 644 N N . THR A 1 82 ? 17.086 -12.947 -1.426 1.00 98.31 82 THR A N 1
ATOM 645 C CA . THR A 1 82 ? 16.224 -13.185 -2.594 1.00 98.31 82 THR A CA 1
ATOM 646 C C . THR A 1 82 ? 14.967 -12.325 -2.505 1.00 98.31 82 THR A C 1
ATOM 648 O O . THR A 1 82 ? 14.302 -12.329 -1.476 1.00 98.31 82 THR A O 1
ATOM 651 N N . CYS A 1 83 ? 14.620 -11.611 -3.568 1.00 97.38 83 CYS A N 1
ATOM 652 C CA . CYS A 1 83 ? 13.423 -10.769 -3.620 1.00 97.38 83 CYS A CA 1
ATOM 653 C C . CYS A 1 83 ? 12.594 -11.082 -4.865 1.00 97.38 83 CYS A C 1
ATOM 655 O O . CYS A 1 83 ? 13.125 -11.606 -5.851 1.00 97.38 83 CYS A O 1
ATOM 657 N N . ILE A 1 84 ? 11.297 -10.792 -4.781 1.00 97.56 84 ILE A N 1
ATOM 658 C CA . ILE A 1 84 ? 10.392 -10.744 -5.931 1.00 97.56 84 ILE A CA 1
ATOM 659 C C . ILE A 1 84 ? 10.475 -9.323 -6.485 1.00 97.56 84 ILE A C 1
ATOM 661 O O . ILE A 1 84 ? 10.330 -8.378 -5.709 1.00 97.56 84 ILE A O 1
ATOM 665 N N . MET A 1 85 ? 10.704 -9.174 -7.792 1.00 95.06 85 MET A N 1
ATOM 666 C CA . MET A 1 85 ? 10.802 -7.867 -8.447 1.00 95.06 85 MET A CA 1
ATOM 667 C C . MET A 1 85 ? 9.826 -7.756 -9.629 1.00 95.06 85 MET A C 1
ATOM 669 O O . MET A 1 85 ? 10.230 -7.941 -10.779 1.00 95.06 85 MET A O 1
ATOM 673 N N . PRO A 1 86 ? 8.529 -7.506 -9.358 1.00 92.25 86 PRO A N 1
ATOM 674 C CA . PRO A 1 86 ? 7.451 -7.510 -10.355 1.00 92.25 86 PRO A CA 1
ATOM 675 C C . PRO A 1 86 ? 7.632 -6.520 -11.509 1.00 92.25 86 PRO A C 1
ATOM 677 O O . PRO A 1 86 ? 7.068 -6.741 -12.574 1.00 92.25 86 PRO A O 1
ATOM 680 N N . GLU A 1 87 ? 8.445 -5.478 -11.328 1.00 88.25 87 GLU A N 1
ATOM 681 C CA . GLU A 1 87 ? 8.723 -4.442 -12.337 1.00 88.25 87 GLU A CA 1
ATOM 682 C C . GLU A 1 87 ? 10.161 -4.511 -12.898 1.00 88.25 87 GLU A C 1
ATOM 684 O O . GLU A 1 87 ? 10.647 -3.578 -13.540 1.00 88.25 87 GLU A O 1
ATOM 689 N N . GLY A 1 88 ? 10.850 -5.634 -12.673 1.00 87.88 88 GLY A N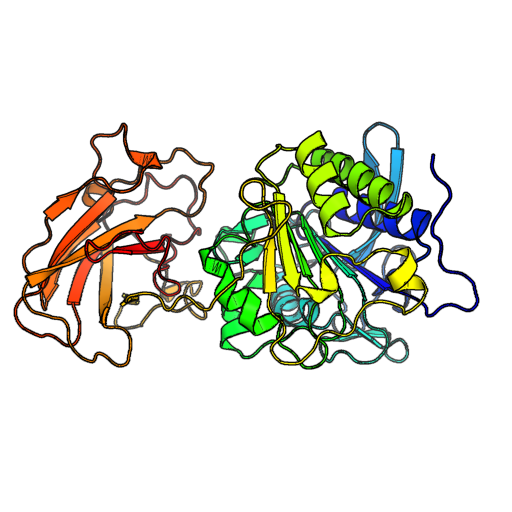 1
ATOM 690 C CA . GLY A 1 88 ? 12.239 -5.841 -13.086 1.00 87.88 88 GLY A CA 1
ATOM 691 C C . GLY A 1 88 ? 13.259 -5.560 -11.979 1.00 87.88 88 GLY A C 1
ATOM 692 O O . GLY A 1 88 ? 12.941 -4.993 -10.939 1.00 87.88 88 GLY A O 1
ATOM 693 N N . VAL A 1 89 ? 14.508 -5.979 -12.191 1.00 83.50 89 VAL A N 1
ATOM 694 C CA . VAL A 1 89 ? 15.596 -5.979 -11.194 1.00 83.50 89 VAL A CA 1
ATOM 695 C C . VAL A 1 89 ? 15.977 -4.582 -10.703 1.00 83.50 89 VAL A C 1
ATOM 697 O O . VAL A 1 89 ? 16.487 -4.440 -9.589 1.00 83.50 89 VAL A O 1
ATOM 700 N N . ASP A 1 90 ? 15.779 -3.577 -11.545 1.00 75.19 90 ASP A N 1
ATOM 701 C CA . ASP A 1 90 ? 15.999 -2.164 -11.237 1.00 75.19 90 ASP A CA 1
ATOM 702 C C . ASP A 1 90 ? 14.690 -1.372 -11.108 1.00 75.19 90 ASP A C 1
ATOM 704 O O . ASP A 1 90 ? 14.721 -0.147 -10.986 1.00 75.19 90 ASP A O 1
ATOM 708 N N . GLY A 1 91 ? 13.545 -2.065 -11.185 1.00 73.50 91 GLY A N 1
ATOM 709 C CA . GLY A 1 91 ? 12.223 -1.460 -11.090 1.00 73.50 91 GLY A CA 1
ATOM 710 C C . GLY A 1 91 ? 11.996 -0.359 -12.117 1.00 73.50 91 GLY A C 1
ATOM 711 O O . GLY A 1 91 ? 11.218 0.544 -11.840 1.00 73.50 91 GLY A O 1
ATOM 712 N N . SER A 1 92 ? 12.718 -0.367 -13.245 1.00 72.12 92 SER A N 1
ATOM 713 C CA . SER A 1 92 ? 12.630 0.633 -14.317 1.00 72.12 92 SER A CA 1
ATOM 714 C C . SER A 1 92 ? 12.111 0.050 -15.632 1.00 72.12 92 SER A C 1
ATOM 716 O O . SER A 1 92 ? 12.009 0.772 -16.626 1.00 72.12 92 SER A O 1
ATOM 718 N N . ASN A 1 93 ? 11.765 -1.246 -15.643 1.00 68.62 93 ASN A N 1
ATOM 719 C CA . ASN A 1 93 ? 11.308 -1.974 -16.826 1.00 68.62 93 ASN A CA 1
ATOM 720 C C . ASN A 1 93 ? 12.305 -1.883 -18.007 1.00 68.62 93 ASN A C 1
ATOM 722 O O . ASN A 1 93 ? 11.924 -1.820 -19.176 1.00 68.62 93 ASN A O 1
ATOM 726 N N . THR A 1 94 ? 13.610 -1.848 -17.703 1.00 73.75 94 THR A N 1
ATOM 727 C CA . THR A 1 94 ? 14.682 -1.876 -18.719 1.00 73.75 94 THR A CA 1
ATOM 728 C C . THR A 1 94 ? 15.332 -3.250 -18.879 1.00 73.75 94 THR A C 1
ATOM 730 O O . THR A 1 94 ? 16.217 -3.428 -19.721 1.00 73.75 94 THR A O 1
ATOM 733 N N . ASP A 1 95 ? 14.863 -4.243 -18.120 1.00 80.62 95 ASP A N 1
ATOM 734 C CA . ASP A 1 95 ? 15.323 -5.623 -18.204 1.00 80.62 95 ASP A CA 1
ATOM 735 C C . ASP A 1 95 ? 15.067 -6.194 -19.616 1.00 80.62 95 ASP A C 1
ATOM 737 O O . ASP A 1 95 ? 13.915 -6.400 -19.998 1.00 80.62 95 ASP A O 1
ATOM 741 N N . PRO A 1 96 ? 16.110 -6.536 -20.405 1.00 79.00 96 PRO A N 1
ATOM 742 C CA . PRO A 1 96 ? 15.955 -6.857 -21.832 1.00 79.00 96 PRO A CA 1
ATOM 743 C C . PRO A 1 96 ? 15.037 -8.045 -22.162 1.00 79.00 96 PRO A C 1
ATOM 745 O O . PRO A 1 96 ? 14.644 -8.216 -23.314 1.00 79.00 96 PRO A O 1
ATOM 748 N N . ALA A 1 97 ? 14.738 -8.895 -21.178 1.00 81.31 97 ALA A N 1
ATOM 749 C CA . ALA A 1 97 ? 13.909 -10.090 -21.326 1.00 81.31 97 ALA A CA 1
ATOM 750 C C . ALA A 1 97 ? 12.545 -9.986 -20.618 1.00 81.31 97 ALA A C 1
ATOM 752 O O . ALA A 1 97 ? 11.782 -10.953 -20.645 1.00 81.31 97 ALA A O 1
ATOM 753 N N . TYR A 1 98 ? 12.243 -8.846 -19.991 1.00 88.19 98 TYR A N 1
ATOM 754 C CA . TYR A 1 98 ? 11.038 -8.630 -19.201 1.00 88.19 98 TYR A CA 1
ATOM 755 C C . TYR A 1 98 ? 10.240 -7.481 -19.813 1.00 88.19 98 TYR A C 1
ATOM 757 O O . TYR A 1 98 ? 10.664 -6.333 -19.802 1.00 88.19 98 TYR A O 1
ATOM 765 N N . THR A 1 99 ? 9.131 -7.815 -20.468 1.00 87.25 99 THR A N 1
ATOM 766 C CA . THR A 1 99 ? 8.355 -6.848 -21.256 1.00 87.25 99 THR A CA 1
ATOM 767 C C . THR A 1 99 ? 7.277 -6.176 -20.406 1.00 87.25 99 THR A C 1
ATOM 769 O O . THR A 1 99 ? 6.852 -6.736 -19.401 1.00 87.25 99 THR A O 1
ATOM 772 N N . ASN A 1 100 ? 6.706 -5.054 -20.863 1.00 83.81 100 ASN A N 1
ATOM 773 C CA . ASN A 1 100 ? 5.550 -4.428 -20.193 1.00 83.81 100 ASN A CA 1
ATOM 774 C C . ASN A 1 100 ? 4.366 -5.395 -20.009 1.00 83.81 100 ASN A C 1
ATOM 776 O O . ASN A 1 100 ? 3.611 -5.295 -19.049 1.00 83.81 100 ASN A O 1
ATOM 780 N N . ALA A 1 101 ? 4.178 -6.342 -20.936 1.00 86.56 101 ALA A N 1
ATOM 781 C CA . ALA A 1 101 ? 3.133 -7.352 -20.797 1.00 86.56 101 ALA A CA 1
ATOM 782 C C . ALA A 1 101 ? 3.412 -8.303 -19.622 1.00 86.56 101 ALA A C 1
ATOM 784 O O . ALA A 1 101 ? 2.474 -8.743 -18.960 1.00 86.56 101 ALA A O 1
ATOM 785 N N . ASP A 1 102 ? 4.688 -8.593 -19.367 1.00 89.62 102 ASP A N 1
ATOM 786 C CA . ASP A 1 102 ? 5.123 -9.424 -18.249 1.00 89.62 102 ASP A CA 1
ATOM 787 C C . ASP A 1 102 ? 4.990 -8.655 -16.926 1.00 89.62 102 ASP A C 1
ATOM 789 O O . ASP A 1 102 ? 4.395 -9.187 -15.994 1.00 89.62 102 ASP A O 1
ATOM 793 N N . VAL A 1 103 ? 5.405 -7.379 -16.893 1.00 87.81 103 VAL A N 1
ATOM 794 C CA . VAL A 1 103 ? 5.168 -6.456 -15.763 1.00 87.81 103 VAL A CA 1
ATOM 795 C C . VAL A 1 103 ? 3.688 -6.426 -15.393 1.00 87.81 103 VAL A C 1
ATOM 797 O O . VAL A 1 103 ? 3.317 -6.745 -14.269 1.00 87.81 103 VAL A O 1
ATOM 800 N N . LYS A 1 104 ? 2.815 -6.146 -16.366 1.00 85.88 104 LYS A N 1
ATOM 801 C CA . LYS A 1 104 ? 1.368 -6.090 -16.148 1.00 85.88 104 LYS A CA 1
ATOM 802 C C . LYS A 1 104 ? 0.800 -7.402 -15.604 1.00 85.88 104 LYS A C 1
ATOM 804 O O . LYS A 1 104 ? -0.092 -7.374 -14.7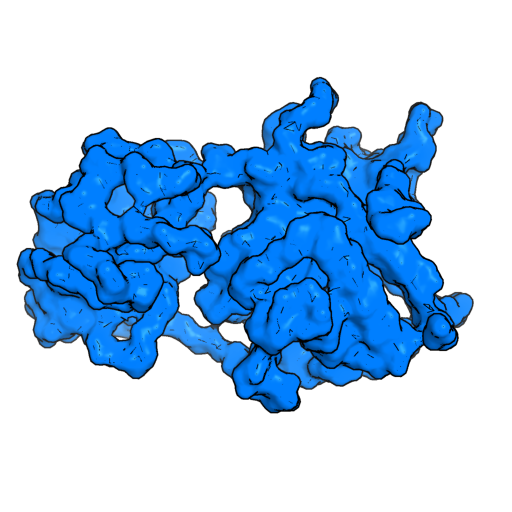57 1.00 85.88 104 LYS A O 1
ATOM 809 N N . ALA A 1 105 ? 1.268 -8.546 -16.103 1.00 89.69 105 ALA A N 1
ATOM 810 C CA . ALA A 1 105 ? 0.836 -9.848 -15.601 1.00 89.69 105 ALA A CA 1
ATOM 811 C C . ALA A 1 105 ? 1.288 -10.067 -14.146 1.00 89.69 105 ALA A C 1
ATOM 813 O O . ALA A 1 105 ? 0.511 -10.559 -13.327 1.00 89.69 105 ALA A O 1
ATOM 814 N N . SER A 1 106 ? 2.513 -9.659 -13.811 1.00 91.88 106 SER A N 1
ATOM 815 C CA . SER A 1 106 ? 3.026 -9.715 -12.445 1.00 91.88 106 SER A CA 1
ATOM 816 C C . SER A 1 106 ? 2.297 -8.761 -11.503 1.00 91.88 106 SER A C 1
ATOM 818 O O . SER A 1 106 ? 1.924 -9.196 -10.420 1.00 91.88 106 SER A O 1
ATOM 820 N N . ASP A 1 107 ? 1.993 -7.528 -11.904 1.00 89.00 107 ASP A N 1
ATOM 821 C CA . ASP A 1 107 ? 1.198 -6.588 -11.099 1.00 89.00 107 ASP A CA 1
ATOM 822 C C . ASP A 1 107 ? -0.201 -7.130 -10.799 1.00 89.00 107 ASP A C 1
ATOM 824 O O . ASP A 1 107 ? -0.673 -7.080 -9.661 1.00 89.00 107 ASP A O 1
ATOM 828 N N . GLN A 1 108 ? -0.857 -7.717 -11.806 1.00 89.06 108 GLN A N 1
ATOM 829 C CA . GLN A 1 108 ? -2.161 -8.358 -11.630 1.00 89.06 108 GLN A CA 1
ATOM 830 C C . GLN A 1 108 ? -2.113 -9.478 -10.587 1.00 89.06 108 GLN A C 1
ATOM 832 O O . GLN A 1 108 ? -3.023 -9.581 -9.765 1.00 89.06 108 GLN A O 1
ATOM 837 N N . PHE A 1 109 ? -1.055 -10.290 -10.596 1.00 94.69 109 PHE A N 1
ATOM 838 C CA . PHE A 1 109 ? -0.844 -11.326 -9.588 1.00 94.69 109 PHE A CA 1
ATOM 839 C C . PHE A 1 109 ? -0.499 -10.737 -8.210 1.00 94.69 109 PHE A C 1
ATOM 841 O O . PHE A 1 109 ? -1.026 -11.177 -7.189 1.00 94.69 109 PHE A O 1
ATOM 848 N N . MET A 1 110 ? 0.354 -9.713 -8.155 1.00 95.00 110 MET A N 1
ATOM 849 C CA . MET A 1 110 ? 0.773 -9.070 -6.906 1.00 95.00 110 MET A CA 1
ATOM 850 C C . MET A 1 110 ? -0.389 -8.430 -6.153 1.00 95.00 110 MET A C 1
ATOM 852 O O . MET A 1 110 ? -0.413 -8.477 -4.918 1.00 95.00 110 MET A O 1
ATOM 856 N N . HIS A 1 111 ? -1.390 -7.931 -6.884 1.00 91.12 111 HIS A N 1
ATOM 857 C CA . HIS A 1 111 ? -2.596 -7.344 -6.315 1.00 91.12 111 HIS A CA 1
ATOM 858 C C . HIS A 1 111 ? -3.300 -8.267 -5.306 1.00 91.12 111 HIS A C 1
ATOM 860 O O . HIS A 1 111 ? -3.830 -7.803 -4.295 1.00 91.12 111 HIS A O 1
ATOM 866 N N . THR A 1 112 ? -3.286 -9.579 -5.548 1.00 94.06 112 THR A N 1
ATOM 867 C CA . THR A 1 112 ? -3.862 -10.587 -4.649 1.00 94.06 112 THR A CA 1
ATOM 868 C C . THR A 1 112 ? -2.801 -11.302 -3.816 1.00 94.06 112 THR A C 1
ATOM 870 O O . THR A 1 112 ? -3.034 -11.560 -2.631 1.00 94.06 112 THR A O 1
ATOM 873 N N . PHE A 1 113 ? -1.613 -11.557 -4.375 1.00 97.25 113 PHE A N 1
ATOM 874 C CA . PHE A 1 113 ? -0.511 -12.217 -3.673 1.00 97.25 113 PHE A CA 1
ATOM 875 C C . PHE A 1 113 ? -0.077 -11.462 -2.414 1.00 97.25 113 PHE A C 1
ATOM 877 O O . PHE A 1 113 ? 0.147 -12.095 -1.389 1.00 97.25 113 PHE A O 1
ATOM 884 N N . ILE A 1 114 ? -0.023 -10.124 -2.432 1.00 96.50 114 ILE A N 1
ATOM 885 C CA . ILE A 1 114 ? 0.335 -9.325 -1.244 1.00 96.50 114 ILE A CA 1
ATOM 886 C C . ILE A 1 114 ? -0.631 -9.581 -0.079 1.00 96.50 114 ILE A C 1
ATOM 888 O O . ILE A 1 114 ? -0.222 -9.569 1.078 1.00 96.50 114 ILE A O 1
ATOM 892 N N . MET A 1 115 ? -1.905 -9.871 -0.345 1.00 95.94 115 MET A N 1
ATOM 893 C CA . MET A 1 115 ? -2.849 -10.192 0.726 1.00 95.94 115 MET A CA 1
ATOM 894 C C . MET A 1 115 ? -2.645 -11.606 1.284 1.00 95.94 115 MET A C 1
ATOM 896 O O . MET A 1 115 ? -2.988 -11.873 2.438 1.00 95.94 115 MET A O 1
ATOM 900 N N . ARG A 1 116 ? -2.125 -12.530 0.470 1.00 96.19 116 ARG A N 1
ATOM 901 C CA . ARG A 1 116 ? -2.077 -13.970 0.767 1.00 96.19 116 ARG A CA 1
ATOM 902 C C . ARG A 1 116 ? -0.787 -14.624 0.246 1.00 96.19 116 ARG A C 1
ATOM 904 O O . ARG A 1 116 ? -0.864 -15.582 -0.524 1.00 96.19 116 ARG A O 1
ATOM 911 N N . PRO A 1 117 ? 0.400 -14.131 0.641 1.00 97.19 117 PRO A N 1
ATOM 912 C CA . PRO A 1 117 ? 1.666 -14.528 0.039 1.00 97.19 117 PRO A CA 1
ATOM 913 C C . PRO A 1 117 ? 2.001 -15.965 0.409 1.00 97.19 117 PRO A C 1
ATOM 915 O O . PRO A 1 117 ? 2.419 -16.253 1.537 1.00 97.19 117 PRO A O 1
ATOM 918 N N . SER A 1 118 ? 1.825 -16.875 -0.543 1.00 97.69 118 SER A N 1
ATOM 919 C CA . SER A 1 118 ? 2.031 -18.293 -0.296 1.00 97.69 118 SER A CA 1
ATOM 920 C C . SER A 1 118 ? 2.769 -19.008 -1.418 1.00 97.69 118 SER A C 1
ATOM 922 O O . SER A 1 118 ? 2.836 -18.536 -2.551 1.00 97.69 118 SER A O 1
ATOM 924 N N . ALA A 1 119 ? 3.400 -20.123 -1.068 1.00 97.75 119 ALA A N 1
ATOM 925 C CA . ALA A 1 119 ? 4.211 -20.931 -1.960 1.00 97.75 119 ALA A CA 1
ATOM 926 C C . ALA A 1 119 ? 3.911 -22.412 -1.739 1.00 97.75 119 ALA A C 1
ATOM 928 O O . ALA A 1 119 ? 3.947 -22.910 -0.609 1.00 97.75 119 ALA A O 1
ATOM 929 N N . ASP A 1 120 ? 3.658 -23.121 -2.831 1.00 96.50 120 ASP A N 1
ATOM 930 C CA . ASP A 1 120 ? 3.540 -24.570 -2.839 1.00 96.50 120 ASP A CA 1
ATOM 931 C C . ASP A 1 120 ? 4.866 -25.170 -3.312 1.00 96.50 120 ASP A C 1
ATOM 933 O O . ASP A 1 120 ? 5.265 -25.039 -4.470 1.00 96.50 120 ASP A O 1
ATOM 937 N N . SER A 1 121 ? 5.568 -25.834 -2.394 1.00 90.56 121 SER A N 1
ATOM 938 C CA . SER A 1 121 ? 6.860 -26.453 -2.684 1.00 90.56 121 SER A CA 1
ATOM 939 C C . SER A 1 121 ? 6.752 -27.657 -3.619 1.00 90.56 121 SER A C 1
ATOM 941 O O . SER A 1 121 ? 7.740 -28.008 -4.258 1.00 90.56 121 SER A O 1
ATOM 943 N N . SER A 1 122 ? 5.583 -28.303 -3.711 1.00 92.38 122 SER A N 1
ATOM 944 C CA . SER A 1 122 ? 5.389 -29.476 -4.569 1.00 92.38 122 SER A CA 1
ATOM 945 C C . SER A 1 122 ? 5.298 -29.092 -6.046 1.00 92.38 122 SER A C 1
ATOM 947 O O . SER A 1 122 ? 5.862 -29.777 -6.899 1.00 92.38 122 SER A O 1
ATOM 949 N N . SER A 1 123 ? 4.652 -27.962 -6.335 1.00 94.94 123 SER A N 1
ATOM 950 C CA . SER A 1 123 ? 4.548 -27.380 -7.674 1.00 94.94 123 SER A CA 1
ATOM 951 C C . SER A 1 123 ? 5.636 -26.340 -7.965 1.00 94.94 123 SER A C 1
ATOM 953 O O . SER A 1 123 ? 5.818 -25.962 -9.123 1.00 94.94 123 SER A O 1
ATOM 955 N N . SER A 1 124 ? 6.397 -25.906 -6.952 1.00 95.06 124 SER A N 1
ATOM 956 C CA . SER A 1 124 ? 7.343 -24.785 -7.042 1.00 95.06 124 SER A CA 1
ATOM 957 C C . SER A 1 124 ? 6.671 -23.526 -7.597 1.00 95.06 124 SER A C 1
ATOM 959 O O . SER A 1 124 ? 7.206 -22.879 -8.500 1.00 95.06 124 SER A O 1
ATOM 961 N N . ALA A 1 125 ? 5.485 -23.209 -7.078 1.00 97.50 125 ALA A N 1
ATOM 962 C CA . ALA A 1 125 ? 4.668 -22.094 -7.539 1.00 97.50 125 ALA A CA 1
ATOM 963 C C . ALA A 1 125 ? 4.318 -21.139 -6.399 1.00 97.50 125 ALA A C 1
ATOM 965 O O . ALA A 1 125 ? 3.949 -21.574 -5.299 1.00 97.50 125 ALA A O 1
ATOM 966 N N . LEU A 1 126 ? 4.381 -19.835 -6.672 1.00 97.88 126 LEU A N 1
ATOM 967 C CA . LEU A 1 126 ? 3.715 -18.857 -5.817 1.00 97.88 126 LEU A CA 1
ATOM 968 C C . LEU A 1 126 ? 2.212 -18.883 -6.090 1.00 97.88 126 LEU A C 1
ATOM 970 O O . LEU A 1 126 ? 1.766 -19.104 -7.214 1.00 97.88 126 LEU A O 1
ATOM 974 N N . ASN A 1 127 ? 1.424 -18.658 -5.045 1.00 96.31 127 ASN A N 1
ATOM 975 C CA . ASN A 1 127 ? -0.022 -18.544 -5.144 1.00 96.31 127 ASN A CA 1
ATOM 976 C C . ASN A 1 127 ? -0.568 -17.541 -4.123 1.00 96.31 127 ASN A C 1
ATOM 978 O O . ASN A 1 127 ? 0.046 -17.267 -3.089 1.00 96.31 127 ASN A O 1
ATOM 982 N N . ASP A 1 128 ? -1.748 -17.020 -4.425 1.00 93.81 128 ASP A N 1
ATOM 983 C CA . ASP A 1 128 ? -2.527 -16.065 -3.639 1.00 93.81 128 ASP A CA 1
ATOM 984 C C . ASP A 1 128 ? -3.704 -16.740 -2.905 1.00 93.81 128 ASP A C 1
ATOM 986 O O . ASP A 1 128 ? -4.615 -16.078 -2.402 1.00 93.81 128 ASP A O 1
ATOM 990 N N . ALA A 1 129 ? -3.704 -18.074 -2.817 1.00 92.94 129 ALA A N 1
ATOM 991 C CA . ALA A 1 129 ? -4.754 -18.824 -2.133 1.00 92.94 129 ALA A CA 1
ATOM 992 C C . ALA A 1 129 ? -4.532 -18.896 -0.612 1.00 92.94 129 ALA A C 1
ATOM 994 O O . ALA A 1 129 ? -5.444 -19.286 0.120 1.00 92.94 129 ALA A O 1
ATOM 995 N N . GLY A 1 130 ? -3.342 -18.525 -0.121 1.00 89.44 130 GLY A N 1
ATOM 996 C CA . GLY A 1 130 ? -2.961 -18.697 1.282 1.00 89.44 130 GLY A CA 1
ATOM 997 C C . GLY A 1 130 ? -2.744 -20.170 1.641 1.00 89.44 130 GLY A C 1
ATOM 998 O O . GLY A 1 130 ? -3.043 -20.585 2.760 1.00 89.44 130 GLY A O 1
ATOM 999 N N . THR A 1 131 ? -2.270 -20.972 0.680 1.00 90.25 131 THR A N 1
ATOM 1000 C CA . THR A 1 131 ? -2.087 -22.425 0.825 1.00 90.25 131 THR A CA 1
ATOM 1001 C C . THR A 1 131 ? -0.631 -22.838 0.626 1.00 90.25 131 THR A C 1
ATOM 1003 O O . THR A 1 131 ? 0.121 -22.197 -0.105 1.00 90.25 131 THR A O 1
ATOM 1006 N N . GLY A 1 132 ? -0.221 -23.921 1.291 1.00 93.94 132 GLY A N 1
ATOM 1007 C CA . GLY A 1 132 ? 1.183 -24.323 1.365 1.00 93.94 132 GLY A CA 1
ATOM 1008 C C . GLY A 1 132 ? 1.926 -23.552 2.457 1.00 93.94 132 GLY A C 1
ATOM 1009 O O . GLY A 1 132 ? 1.427 -23.388 3.572 1.00 93.94 132 GLY A O 1
ATOM 1010 N N . SER A 1 133 ? 3.135 -23.098 2.149 1.00 96.50 133 SER A N 1
ATOM 1011 C CA . SER A 1 133 ? 3.899 -22.207 3.018 1.00 96.50 133 SER A CA 1
ATOM 1012 C C . SER A 1 133 ? 3.393 -20.778 2.861 1.00 96.50 133 SER A C 1
ATOM 1014 O O . SER A 1 133 ? 3.277 -20.303 1.740 1.00 96.50 133 SER A O 1
ATOM 1016 N N . VAL A 1 134 ? 3.150 -20.065 3.959 1.00 96.56 134 VAL A N 1
ATOM 1017 C CA . VAL A 1 134 ? 2.643 -18.682 3.933 1.00 96.56 134 VAL A CA 1
ATOM 1018 C C . VAL A 1 134 ? 3.644 -17.758 4.623 1.00 96.56 134 VAL A C 1
ATOM 1020 O O . VAL A 1 134 ? 4.261 -18.166 5.611 1.00 96.56 134 VAL A O 1
ATOM 1023 N N . ALA A 1 135 ? 3.859 -16.545 4.104 1.00 97.88 135 ALA A N 1
ATOM 1024 C CA . ALA A 1 135 ? 4.702 -15.563 4.787 1.00 97.88 135 ALA A CA 1
ATOM 1025 C C . ALA A 1 135 ? 3.981 -14.972 6.009 1.00 97.88 135 ALA A C 1
ATOM 1027 O O . ALA A 1 135 ? 2.835 -14.539 5.919 1.00 97.88 135 ALA A O 1
ATOM 1028 N N . ASP A 1 136 ? 4.682 -14.920 7.142 1.00 98.06 136 ASP A N 1
ATOM 1029 C CA . ASP A 1 136 ? 4.234 -14.252 8.366 1.00 98.06 136 ASP A CA 1
ATOM 1030 C C . ASP A 1 136 ? 4.469 -12.729 8.293 1.00 98.06 136 ASP A C 1
ATOM 1032 O O . ASP A 1 136 ? 3.753 -11.963 8.937 1.00 98.06 136 ASP A O 1
ATOM 1036 N N . LEU A 1 137 ? 5.467 -12.278 7.525 1.00 98.56 137 LEU A N 1
ATOM 1037 C CA . LEU A 1 137 ? 5.782 -10.860 7.337 1.00 98.56 137 LEU A CA 1
ATOM 1038 C C . LEU A 1 137 ? 6.036 -10.521 5.868 1.00 98.56 137 LEU A C 1
ATOM 1040 O O . LEU A 1 137 ? 6.753 -11.236 5.167 1.00 98.56 137 LEU A O 1
ATOM 1044 N N . ILE A 1 138 ? 5.490 -9.392 5.431 1.00 98.56 138 ILE A N 1
ATOM 1045 C CA . ILE A 1 138 ? 5.779 -8.801 4.125 1.00 98.56 138 ILE A CA 1
ATOM 1046 C C . ILE A 1 138 ? 6.613 -7.548 4.341 1.00 98.56 138 ILE A C 1
ATOM 1048 O O . ILE A 1 138 ? 6.238 -6.688 5.137 1.00 98.56 138 ILE A O 1
ATOM 1052 N N . TYR A 1 139 ? 7.716 -7.438 3.610 1.00 98.56 139 TYR A N 1
ATOM 1053 C CA . TYR A 1 139 ? 8.394 -6.172 3.377 1.00 98.56 139 TYR A CA 1
ATOM 1054 C C . TYR A 1 139 ? 8.147 -5.756 1.934 1.00 98.56 139 TYR A C 1
ATOM 1056 O O . TYR A 1 139 ? 8.439 -6.527 1.017 1.00 98.56 139 TYR A O 1
ATOM 1064 N N . LEU A 1 140 ? 7.594 -4.562 1.748 1.00 97.69 140 LEU A N 1
ATOM 1065 C CA . LEU A 1 140 ? 7.265 -4.031 0.436 1.00 97.69 140 LEU A CA 1
ATOM 1066 C C . LEU A 1 140 ? 7.941 -2.676 0.226 1.00 97.69 140 LEU A C 1
ATOM 1068 O O . LEU A 1 140 ? 7.588 -1.697 0.888 1.00 97.69 140 LEU A O 1
ATOM 1072 N N . SER A 1 141 ? 8.878 -2.634 -0.718 1.00 96.25 141 SER A N 1
ATOM 1073 C CA . SER A 1 141 ? 9.535 -1.413 -1.186 1.00 96.25 141 SER A CA 1
ATOM 1074 C C . SER A 1 141 ? 8.936 -0.968 -2.514 1.00 96.25 141 SER A C 1
ATOM 1076 O O . SER A 1 141 ? 8.883 -1.730 -3.481 1.00 96.25 141 SER A O 1
ATOM 1078 N N . SER A 1 142 ? 8.384 0.244 -2.522 1.00 93.62 142 SER A N 1
ATOM 1079 C CA . SER A 1 142 ? 7.628 0.796 -3.651 1.00 93.62 142 SER A CA 1
ATOM 1080 C C . SER A 1 142 ? 7.545 2.319 -3.568 1.00 93.62 142 SER A C 1
ATOM 1082 O O . SER A 1 142 ? 7.791 2.927 -2.525 1.00 93.62 142 SER A O 1
ATOM 1084 N N . HIS A 1 143 ? 7.120 2.957 -4.652 1.00 89.50 143 HIS A N 1
ATOM 1085 C CA . HIS A 1 143 ? 6.465 4.250 -4.535 1.00 89.50 143 HIS A CA 1
ATOM 1086 C C . HIS A 1 143 ? 5.066 4.081 -3.938 1.00 89.50 143 HIS A C 1
ATOM 1088 O O . HIS A 1 143 ? 4.452 3.016 -4.006 1.00 89.50 143 HIS A O 1
ATOM 1094 N N . GLY A 1 144 ? 4.569 5.149 -3.320 1.00 88.38 144 GLY A N 1
ATOM 1095 C CA . GLY A 1 144 ? 3.274 5.155 -2.661 1.00 88.38 144 GLY A CA 1
ATOM 1096 C C . GLY A 1 144 ? 2.541 6.469 -2.880 1.00 88.38 144 GLY A C 1
ATOM 1097 O O . GLY A 1 144 ? 3.165 7.521 -3.051 1.00 88.38 144 GLY A O 1
ATOM 1098 N N . LEU A 1 145 ? 1.215 6.389 -2.890 1.00 80.75 145 LEU A N 1
ATOM 1099 C CA . LEU A 1 145 ? 0.308 7.529 -2.938 1.00 80.75 145 LEU A CA 1
ATOM 1100 C C . LEU A 1 145 ? -0.613 7.529 -1.712 1.00 80.75 145 LEU A C 1
ATOM 1102 O O . LEU A 1 145 ? -0.923 6.489 -1.128 1.00 80.75 145 LEU A O 1
ATOM 1106 N N . HIS A 1 146 ? -1.147 8.705 -1.380 1.00 80.44 146 HIS A N 1
ATOM 1107 C CA . HIS A 1 146 ? -2.050 8.930 -0.241 1.00 80.44 146 HIS A CA 1
ATOM 1108 C C . HIS A 1 146 ? -3.437 8.254 -0.366 1.00 80.44 146 HIS A C 1
ATOM 1110 O O . HIS A 1 146 ? -4.364 8.589 0.364 1.00 80.44 146 HIS A O 1
ATOM 1116 N N . ASP A 1 147 ? -3.662 7.407 -1.376 1.00 76.00 147 ASP A N 1
ATOM 1117 C CA . ASP A 1 147 ? -4.857 6.550 -1.568 1.00 76.00 147 ASP A CA 1
ATOM 1118 C C . ASP A 1 147 ? -4.525 5.070 -1.344 1.00 76.00 147 ASP A C 1
ATOM 1120 O O . ASP A 1 147 ? -5.378 4.208 -1.546 1.00 76.00 147 ASP A O 1
ATOM 1124 N N . GLY A 1 148 ? -3.302 4.762 -0.910 1.00 86.00 148 GLY A N 1
ATOM 1125 C CA . GLY A 1 148 ? -2.869 3.389 -0.692 1.00 86.00 148 GLY A CA 1
ATOM 1126 C C . GLY A 1 148 ? -2.515 2.666 -1.990 1.00 86.00 148 GLY A C 1
ATOM 1127 O O . GLY A 1 148 ? -2.439 1.437 -1.992 1.00 86.00 148 GLY A O 1
ATOM 1128 N N . VAL A 1 149 ? -2.316 3.403 -3.087 1.00 86.94 149 VAL A N 1
ATOM 1129 C CA . VAL A 1 149 ? -1.751 2.868 -4.326 1.00 86.94 149 VAL A CA 1
ATOM 1130 C C . VAL A 1 149 ? -0.236 2.722 -4.183 1.00 86.94 149 VAL A C 1
ATOM 1132 O O . VAL A 1 149 ? 0.438 3.607 -3.651 1.00 86.94 149 VAL A O 1
ATOM 1135 N N . MET A 1 150 ? 0.282 1.592 -4.660 1.00 90.88 150 MET A N 1
ATOM 1136 C CA . MET A 1 150 ? 1.688 1.196 -4.625 1.00 90.88 150 MET A CA 1
ATOM 1137 C C . MET A 1 150 ? 2.126 0.771 -6.027 1.00 90.88 150 MET A C 1
ATOM 1139 O O . MET A 1 150 ? 1.376 0.079 -6.717 1.00 90.88 150 MET A O 1
ATOM 1143 N N . PHE A 1 151 ? 3.313 1.205 -6.442 1.00 87.31 151 PHE A N 1
ATOM 1144 C CA . PHE A 1 151 ? 3.832 1.060 -7.808 1.00 87.31 151 PHE A CA 1
ATOM 1145 C C . PHE A 1 151 ? 5.346 1.261 -7.845 1.00 87.31 151 PHE A C 1
ATOM 1147 O O . PHE A 1 151 ? 5.927 1.759 -6.877 1.00 87.31 151 PHE A O 1
ATOM 1154 N N . GLY A 1 152 ? 5.985 0.882 -8.942 1.00 85.06 152 GLY A N 1
ATOM 1155 C CA . GLY A 1 152 ? 7.394 1.129 -9.208 1.00 85.06 152 GLY A CA 1
ATOM 1156 C C . GLY A 1 152 ? 7.648 2.315 -10.128 1.00 85.06 152 GLY A C 1
ATOM 1157 O O . GLY A 1 152 ? 6.802 3.188 -10.323 1.00 85.06 152 GLY A O 1
ATOM 1158 N N . THR A 1 153 ? 8.873 2.420 -10.636 1.00 77.81 153 THR A N 1
ATOM 1159 C CA . THR A 1 153 ? 9.379 3.648 -11.283 1.00 77.81 153 THR A CA 1
ATOM 1160 C C . THR A 1 153 ? 8.641 4.033 -12.583 1.00 77.81 153 THR A C 1
ATOM 1162 O O . THR A 1 153 ? 8.377 5.221 -12.782 1.00 77.81 153 THR A O 1
ATOM 1165 N N . PRO A 1 154 ? 8.272 3.095 -13.481 1.00 64.81 154 PRO A N 1
ATOM 1166 C CA . PRO A 1 154 ? 7.536 3.379 -14.715 1.00 64.81 154 PRO A CA 1
ATOM 1167 C C . PRO A 1 154 ? 6.034 3.631 -14.495 1.00 64.81 154 PRO A C 1
ATOM 1169 O O . PRO A 1 154 ? 5.368 4.156 -15.392 1.00 64.81 154 PRO A O 1
ATOM 1172 N N . GLY A 1 155 ? 5.497 3.263 -13.323 1.00 57.06 155 GLY A N 1
ATOM 1173 C CA . GLY A 1 155 ? 4.075 2.957 -13.107 1.00 57.06 155 GLY A CA 1
ATOM 1174 C C . GLY A 1 155 ? 3.074 4.112 -13.235 1.00 57.06 155 GLY A C 1
ATOM 1175 O O . GLY A 1 155 ? 1.875 3.869 -13.373 1.00 57.06 155 GLY A O 1
ATOM 1176 N N . LEU A 1 156 ? 3.512 5.378 -13.268 1.00 58.44 156 LEU A N 1
ATOM 1177 C CA . LEU A 1 156 ? 2.578 6.517 -13.256 1.00 58.44 156 LEU A CA 1
ATOM 1178 C C . LEU A 1 156 ? 1.694 6.632 -14.510 1.00 58.44 156 LEU A C 1
ATOM 1180 O O . LEU A 1 156 ? 0.605 7.195 -14.431 1.00 58.44 156 LEU A O 1
ATOM 1184 N N . LEU A 1 157 ? 2.127 6.128 -15.671 1.00 53.25 157 LEU A N 1
ATOM 1185 C CA . LEU A 1 157 ? 1.467 6.427 -16.954 1.00 53.25 157 LEU A CA 1
ATOM 1186 C C . LEU A 1 157 ? 0.658 5.264 -17.560 1.00 53.25 157 LEU A C 1
ATOM 1188 O O . LEU A 1 157 ? -0.104 5.494 -18.505 1.00 53.25 157 LEU A O 1
ATOM 1192 N N . ALA A 1 158 ? 0.784 4.039 -17.037 1.00 46.81 158 ALA A N 1
ATOM 1193 C CA . ALA A 1 158 ? 0.320 2.830 -17.732 1.00 46.81 158 ALA A CA 1
ATOM 1194 C C . ALA A 1 158 ? -0.800 2.035 -17.035 1.00 46.81 158 ALA A C 1
ATOM 1196 O O . ALA A 1 158 ? -1.311 1.077 -17.618 1.00 46.81 158 ALA A O 1
ATOM 1197 N N . GLY A 1 159 ? -1.227 2.417 -15.827 1.00 53.34 159 GLY A N 1
ATOM 1198 C CA . GLY A 1 159 ? -2.155 1.577 -15.060 1.00 53.34 159 GLY A CA 1
ATOM 1199 C C . GLY A 1 159 ? -1.488 0.331 -14.457 1.00 53.34 159 GLY A C 1
ATOM 1200 O O . GLY A 1 159 ? -2.183 -0.625 -14.111 1.00 53.34 159 GLY A O 1
ATOM 1201 N N . GLU A 1 160 ? -0.157 0.348 -14.386 1.00 66.94 160 GLU A N 1
ATOM 1202 C CA . GLU A 1 160 ? 0.727 -0.672 -13.818 1.00 66.94 160 GLU A CA 1
ATOM 1203 C C . GLU A 1 160 ? 0.901 -0.332 -12.332 1.00 66.94 160 GLU A C 1
ATOM 1205 O O . GLU A 1 160 ? 1.672 0.551 -11.956 1.00 66.94 160 GLU A O 1
ATOM 1210 N N . TRP A 1 161 ? 0.041 -0.929 -11.502 1.00 81.38 161 TRP A N 1
ATOM 1211 C CA . TRP A 1 161 ? 0.016 -0.712 -10.058 1.00 81.38 161 TRP A CA 1
ATOM 1212 C C . TRP A 1 161 ? 0.159 -2.053 -9.366 1.00 81.38 161 TRP A C 1
ATOM 1214 O O . TRP A 1 161 ? -0.763 -2.874 -9.400 1.00 81.38 161 TRP A O 1
ATOM 1224 N N . LEU A 1 162 ? 1.277 -2.225 -8.673 1.00 89.38 162 LEU A N 1
ATOM 1225 C CA . LEU A 1 162 ? 1.568 -3.401 -7.870 1.00 89.38 162 LEU A CA 1
ATOM 1226 C C . LEU A 1 162 ? 0.434 -3.739 -6.886 1.00 89.38 162 LEU A C 1
ATOM 1228 O O . LEU A 1 162 ? 0.049 -4.897 -6.729 1.00 89.38 162 LEU A O 1
ATOM 1232 N N . PHE A 1 163 ? -0.103 -2.727 -6.198 1.00 92.00 163 PHE A N 1
ATOM 1233 C CA . PHE A 1 163 ? -1.206 -2.899 -5.255 1.00 92.00 163 PHE A CA 1
ATOM 1234 C C . PHE A 1 163 ? -2.064 -1.638 -5.172 1.00 92.00 163 PHE A C 1
ATOM 1236 O O . PHE A 1 163 ? -1.555 -0.521 -5.135 1.00 92.00 163 PHE A O 1
ATOM 1243 N N . GLN A 1 164 ? -3.384 -1.816 -5.109 1.00 89.62 164 GLN A N 1
ATOM 1244 C CA . GLN A 1 164 ? -4.333 -0.716 -4.935 1.00 89.62 164 GLN A CA 1
ATOM 1245 C C . GLN A 1 164 ? -5.277 -1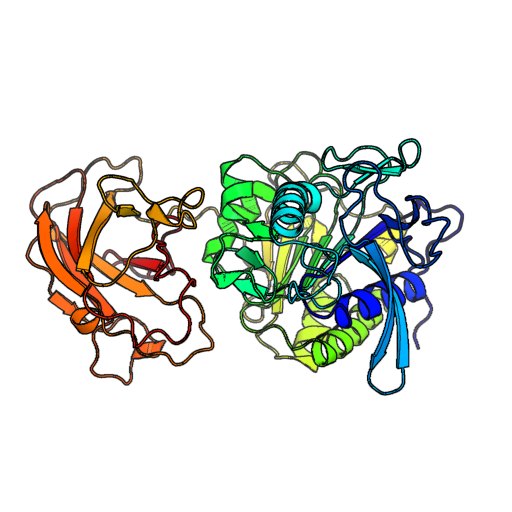.068 -3.792 1.00 89.62 164 GLN A C 1
ATOM 1247 O O . GLN A 1 164 ? -6.192 -1.879 -3.953 1.00 89.62 164 GLN A O 1
ATOM 1252 N N . LEU A 1 165 ? -5.055 -0.451 -2.633 1.00 91.19 165 LEU A N 1
ATOM 1253 C CA . LEU A 1 165 ? -5.804 -0.758 -1.418 1.00 91.19 165 LEU A CA 1
ATOM 1254 C C . LEU A 1 165 ? -7.323 -0.640 -1.608 1.00 91.19 165 LEU A C 1
ATOM 1256 O O . LEU A 1 165 ? -8.069 -1.513 -1.172 1.00 91.19 165 LEU A O 1
ATOM 1260 N N . SER A 1 166 ? -7.783 0.414 -2.280 1.00 85.75 166 SER A N 1
ATOM 1261 C CA . SER A 1 166 ? -9.210 0.659 -2.504 1.00 85.75 166 SER A CA 1
ATOM 1262 C C . SER A 1 166 ? -9.856 -0.396 -3.408 1.00 85.75 166 SER A C 1
ATOM 1264 O O . SER A 1 166 ? -11.001 -0.784 -3.177 1.00 85.75 166 SER A O 1
ATOM 1266 N N . VAL A 1 167 ? -9.136 -0.913 -4.411 1.00 86.69 167 VAL A N 1
ATOM 1267 C CA . VAL A 1 167 ? -9.620 -2.009 -5.268 1.00 86.69 167 VAL A CA 1
ATOM 1268 C C . VAL A 1 167 ? -9.728 -3.298 -4.456 1.00 86.69 167 VAL A C 1
ATOM 1270 O O . VAL A 1 167 ? -10.781 -3.935 -4.479 1.00 86.69 167 VAL A O 1
ATOM 1273 N N . ALA A 1 168 ? -8.701 -3.629 -3.667 1.00 91.75 168 ALA A N 1
ATOM 1274 C CA . ALA A 1 168 ? -8.723 -4.790 -2.782 1.00 91.75 168 ALA A CA 1
ATOM 1275 C C . ALA A 1 168 ? -9.880 -4.705 -1.772 1.00 91.75 168 ALA A C 1
ATOM 1277 O O . ALA A 1 168 ? -10.668 -5.641 -1.646 1.00 91.75 168 ALA A O 1
ATOM 1278 N N . ALA A 1 169 ? -10.041 -3.560 -1.109 1.00 90.69 169 ALA A N 1
ATOM 1279 C CA . ALA A 1 169 ? -11.090 -3.332 -0.125 1.00 90.69 169 ALA A CA 1
ATOM 1280 C C . ALA A 1 169 ? -12.502 -3.423 -0.729 1.00 90.69 169 ALA A C 1
ATOM 1282 O O . ALA A 1 169 ? -13.374 -4.088 -0.169 1.00 90.69 169 ALA A O 1
ATOM 1283 N N . ASN A 1 170 ? -12.733 -2.799 -1.889 1.00 85.81 170 ASN A N 1
ATOM 1284 C CA . ASN A 1 170 ? -14.030 -2.839 -2.572 1.00 85.81 170 ASN A CA 1
ATOM 1285 C C . ASN A 1 170 ? -14.334 -4.210 -3.194 1.00 85.81 170 ASN A C 1
ATOM 1287 O O . ASN A 1 170 ? -15.501 -4.568 -3.344 1.00 85.81 170 ASN A O 1
ATOM 1291 N N . GLY A 1 171 ? -13.302 -4.992 -3.518 1.00 89.44 171 GLY A N 1
ATOM 1292 C CA . GLY A 1 171 ? -13.425 -6.380 -3.960 1.00 89.44 171 GLY A CA 1
ATOM 1293 C C . GLY A 1 171 ? -13.686 -7.383 -2.831 1.00 89.44 171 GLY A C 1
ATOM 1294 O O . GLY A 1 171 ? -13.789 -8.577 -3.103 1.00 89.44 171 GLY A O 1
ATOM 1295 N N . GLY A 1 172 ? -13.772 -6.936 -1.571 1.00 91.69 172 GLY A N 1
ATOM 1296 C CA . GLY A 1 172 ? -13.893 -7.827 -0.412 1.00 91.69 172 GLY A CA 1
ATOM 1297 C C . GLY A 1 172 ? -12.607 -8.601 -0.104 1.00 91.69 172 GLY A C 1
ATOM 1298 O O . GLY A 1 172 ? -12.651 -9.654 0.532 1.00 91.69 172 GLY A O 1
ATOM 1299 N N . GLY A 1 173 ? -11.465 -8.100 -0.578 1.00 92.50 173 GLY A N 1
ATOM 1300 C CA . GLY A 1 173 ? -10.150 -8.644 -0.287 1.00 92.50 173 GLY A CA 1
ATOM 1301 C C . GLY A 1 173 ? -9.846 -8.571 1.205 1.00 92.50 173 GLY A C 1
ATOM 1302 O O . GLY A 1 173 ? -10.142 -7.583 1.875 1.00 92.50 173 GLY A O 1
ATOM 1303 N N . THR A 1 174 ? -9.238 -9.630 1.726 1.00 93.94 174 THR A N 1
ATOM 1304 C CA . THR A 1 174 ? -8.748 -9.676 3.101 1.00 93.94 174 THR A CA 1
ATOM 1305 C C . THR A 1 174 ? -7.394 -10.349 3.134 1.00 93.94 174 THR A C 1
ATOM 1307 O O . THR A 1 174 ? -7.172 -11.348 2.432 1.00 93.94 174 THR A O 1
ATOM 1310 N N . PHE A 1 175 ? -6.528 -9.857 4.014 1.00 94.56 175 PHE A N 1
ATOM 1311 C CA . PHE A 1 175 ? -5.287 -10.549 4.317 1.00 94.56 175 PHE A CA 1
ATOM 1312 C C . PHE A 1 175 ? -5.573 -11.944 4.876 1.00 94.56 175 PHE A C 1
ATOM 1314 O O . PHE A 1 175 ? -6.542 -12.146 5.615 1.00 94.56 175 PHE A O 1
ATOM 1321 N N . ALA A 1 176 ? -4.739 -12.907 4.494 1.00 90.50 176 ALA A N 1
ATOM 1322 C CA . ALA A 1 176 ? -4.731 -14.235 5.079 1.00 90.50 176 ALA A CA 1
ATOM 1323 C C . ALA A 1 176 ? -3.297 -14.760 5.151 1.00 90.50 176 ALA A C 1
ATOM 1325 O O . ALA A 1 176 ? -2.681 -15.053 4.127 1.00 90.50 176 ALA A O 1
ATOM 1326 N N . GLY A 1 177 ? -2.775 -14.882 6.372 1.00 87.88 177 GLY A N 1
ATOM 1327 C CA . GLY A 1 177 ? -1.426 -15.390 6.626 1.00 87.88 177 GLY A CA 1
ATOM 1328 C C . GLY A 1 177 ? -0.490 -14.371 7.265 1.00 87.88 177 GLY A C 1
ATOM 1329 O O . GLY A 1 177 ? -0.094 -14.594 8.411 1.00 87.88 177 GLY A O 1
ATOM 1330 N N . PRO A 1 178 ? -0.157 -13.261 6.580 1.00 94.88 178 PRO A N 1
ATOM 1331 C CA . PRO A 1 178 ? 0.726 -12.243 7.127 1.00 94.88 178 PRO A CA 1
ATOM 1332 C C . PRO A 1 178 ? 0.196 -11.708 8.451 1.00 94.88 178 PRO A C 1
ATOM 1334 O O . PRO A 1 178 ? -0.945 -11.260 8.551 1.00 94.88 178 PRO A O 1
ATOM 1337 N N . GLY A 1 179 ? 1.050 -11.729 9.468 1.00 96.38 179 GLY A N 1
ATOM 1338 C CA . GLY A 1 179 ? 0.788 -11.047 10.722 1.00 96.38 179 GLY A CA 1
ATOM 1339 C C . GLY A 1 179 ? 1.085 -9.556 10.614 1.00 96.38 179 GLY A C 1
ATOM 1340 O O . GLY A 1 179 ? 0.320 -8.751 11.131 1.00 96.38 179 GLY A O 1
ATOM 1341 N N . TRP A 1 180 ? 2.154 -9.175 9.915 1.00 98.56 180 TRP A N 1
ATOM 1342 C CA . TRP A 1 180 ? 2.548 -7.774 9.765 1.00 98.56 180 TRP A CA 1
ATOM 1343 C C . TRP A 1 180 ? 2.995 -7.445 8.342 1.00 98.56 180 TRP A C 1
ATOM 1345 O O . TRP A 1 180 ? 3.653 -8.250 7.681 1.00 98.56 180 TRP A O 1
ATOM 1355 N N . VAL A 1 181 ? 2.682 -6.225 7.907 1.00 98.56 181 VAL A N 1
ATOM 1356 C CA . VAL A 1 181 ? 3.190 -5.636 6.663 1.00 98.56 181 VAL A CA 1
ATOM 1357 C C . VAL A 1 181 ? 4.075 -4.436 7.000 1.00 98.56 181 VAL A C 1
ATOM 1359 O O . VAL A 1 181 ? 3.702 -3.574 7.796 1.00 98.56 181 VAL A O 1
ATOM 1362 N N . VAL A 1 182 ? 5.263 -4.391 6.403 1.00 98.50 182 VAL A N 1
ATOM 1363 C CA . VAL A 1 182 ? 6.227 -3.295 6.510 1.00 98.50 182 VAL A CA 1
ATOM 1364 C C . VAL A 1 182 ? 6.283 -2.582 5.167 1.00 98.50 182 VAL A C 1
ATOM 1366 O O . VAL A 1 182 ? 6.735 -3.159 4.179 1.00 98.50 182 VAL A O 1
ATOM 1369 N N . LEU A 1 183 ? 5.812 -1.338 5.137 1.00 97.62 183 LEU A N 1
ATOM 1370 C CA . LEU A 1 183 ? 5.748 -0.519 3.932 1.00 97.62 183 LEU A CA 1
ATOM 1371 C C . LEU A 1 183 ? 6.922 0.468 3.897 1.00 97.62 183 LEU A C 1
ATOM 1373 O O . LEU A 1 183 ? 6.984 1.413 4.685 1.00 97.62 183 LEU A O 1
ATOM 1377 N N . SER A 1 184 ? 7.843 0.248 2.960 1.00 96.00 184 SER A N 1
ATOM 1378 C CA . SER A 1 184 ? 8.908 1.182 2.574 1.00 96.00 184 SER A CA 1
ATOM 1379 C C . SER A 1 184 ? 8.412 2.008 1.383 1.00 96.00 184 SER A C 1
ATOM 1381 O O . SER A 1 184 ? 8.844 1.816 0.250 1.00 96.00 184 SER A O 1
ATOM 1383 N N . ASN A 1 185 ? 7.392 2.843 1.619 1.00 93.81 185 ASN A N 1
ATOM 1384 C CA . ASN A 1 185 ? 6.776 3.697 0.602 1.00 93.81 185 ASN A CA 1
ATOM 1385 C C . ASN A 1 185 ? 6.126 4.955 1.204 1.00 93.81 185 ASN A C 1
ATOM 1387 O O . ASN A 1 185 ? 5.982 5.087 2.421 1.00 93.81 185 ASN A O 1
ATOM 1391 N N . CYS A 1 186 ? 5.776 5.913 0.346 1.00 89.69 186 CYS A N 1
ATOM 1392 C CA . CYS A 1 186 ? 5.248 7.216 0.752 1.00 89.69 186 CYS A CA 1
ATOM 1393 C C . CYS A 1 186 ? 3.729 7.181 0.997 1.00 89.69 186 CYS A C 1
ATOM 1395 O O . CYS A 1 186 ? 2.977 6.754 0.127 1.00 89.69 186 CYS A O 1
ATOM 1397 N N . GLY A 1 187 ? 3.265 7.684 2.145 1.00 86.69 187 GLY A N 1
ATOM 1398 C CA . GLY A 1 187 ? 1.876 8.121 2.373 1.00 86.69 187 GLY A CA 1
ATOM 1399 C C . GLY A 1 187 ? 0.753 7.080 2.270 1.00 86.69 187 GLY A C 1
ATOM 1400 O O . GLY A 1 187 ? -0.416 7.447 2.335 1.00 86.69 187 GLY A O 1
ATOM 1401 N N . THR A 1 188 ? 1.042 5.786 2.132 1.00 89.56 188 THR A N 1
ATOM 1402 C CA . THR A 1 188 ? 0.010 4.752 1.881 1.00 89.56 188 THR A CA 1
ATOM 1403 C C . THR A 1 188 ? -0.862 4.405 3.091 1.00 89.56 188 THR A C 1
ATOM 1405 O O . THR A 1 188 ? -1.874 3.716 2.947 1.00 89.56 188 THR A O 1
ATOM 1408 N N . LEU A 1 189 ? -0.483 4.878 4.281 1.00 90.25 189 LEU A N 1
ATOM 1409 C CA . LEU A 1 189 ? -1.227 4.716 5.536 1.00 90.25 189 LEU A CA 1
ATOM 1410 C C . LEU A 1 189 ? -1.912 6.008 5.983 1.00 90.25 189 LEU A C 1
ATOM 1412 O O . LEU A 1 189 ? -2.247 6.151 7.157 1.00 90.25 18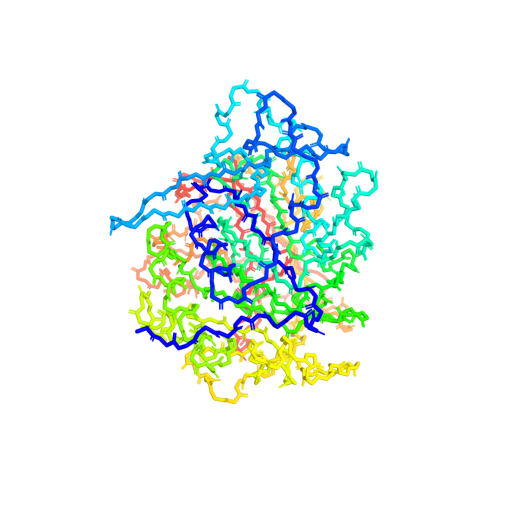9 LEU A O 1
ATOM 1416 N N . ASP A 1 190 ? -2.109 6.963 5.083 1.00 83.19 190 ASP A N 1
ATOM 1417 C CA . ASP A 1 190 ? -2.761 8.218 5.430 1.00 83.19 190 ASP A CA 1
ATOM 1418 C C . ASP A 1 190 ? -4.243 8.051 5.770 1.00 83.19 190 ASP A C 1
ATOM 1420 O O . ASP A 1 190 ? -4.916 7.137 5.294 1.00 83.19 190 ASP A O 1
ATOM 1424 N N . ASP A 1 191 ? -4.768 8.987 6.559 1.00 80.62 191 ASP A N 1
ATOM 1425 C CA . ASP A 1 191 ? -6.154 9.049 7.049 1.00 80.62 191 ASP A CA 1
ATOM 1426 C C . ASP A 1 191 ? -7.245 8.664 6.031 1.00 80.62 191 ASP A C 1
ATOM 1428 O O . ASP A 1 191 ? -8.169 7.937 6.399 1.00 80.62 191 ASP A O 1
ATOM 1432 N N . PRO A 1 192 ? -7.168 9.061 4.748 1.00 77.19 192 PRO A N 1
ATOM 1433 C CA . PRO A 1 192 ? -8.193 8.736 3.754 1.00 77.19 192 PRO A CA 1
ATOM 1434 C C . PRO A 1 192 ? -8.257 7.247 3.405 1.00 77.19 192 PRO A C 1
ATOM 1436 O O . PRO A 1 192 ? -9.280 6.767 2.926 1.00 77.19 192 PRO A O 1
ATOM 1439 N N . THR A 1 193 ? -7.164 6.521 3.632 1.00 84.12 193 THR A N 1
ATOM 1440 C CA . THR A 1 193 ? -7.028 5.090 3.329 1.00 84.12 193 THR A CA 1
ATOM 1441 C C . THR A 1 193 ? -7.474 4.207 4.486 1.00 84.12 193 THR A C 1
ATOM 1443 O O . THR A 1 193 ? -7.647 3.002 4.321 1.00 84.12 193 THR A O 1
ATOM 1446 N N . HIS A 1 194 ? -7.665 4.786 5.674 1.00 88.19 194 HIS A N 1
ATOM 1447 C CA . HIS A 1 194 ? -7.878 4.034 6.906 1.00 88.19 194 HIS A CA 1
ATOM 1448 C C . HIS A 1 194 ? -9.124 3.151 6.866 1.00 88.19 194 HIS A C 1
ATOM 1450 O O . HIS A 1 194 ? -9.089 2.043 7.392 1.00 88.19 194 HIS A O 1
ATOM 1456 N N . GLU A 1 195 ? -10.205 3.587 6.216 1.00 86.44 195 GLU A N 1
ATOM 1457 C CA . GLU A 1 195 ? -11.389 2.736 6.058 1.00 86.44 195 GLU A CA 1
ATOM 1458 C C . GLU A 1 195 ? -11.117 1.523 5.158 1.00 86.44 195 GLU A C 1
ATOM 1460 O O . GLU A 1 195 ? -11.594 0.421 5.433 1.00 86.44 195 GLU A O 1
ATOM 1465 N N . ASP A 1 196 ? -10.336 1.699 4.097 1.00 90.06 196 ASP A N 1
ATOM 1466 C CA . ASP A 1 196 ? -10.000 0.596 3.202 1.00 90.06 196 ASP A CA 1
ATOM 1467 C C . ASP A 1 196 ? -9.023 -0.372 3.886 1.00 90.06 196 ASP A C 1
ATOM 1469 O O . ASP A 1 196 ? -9.204 -1.587 3.793 1.00 90.06 196 ASP A O 1
ATOM 1473 N N . TRP A 1 197 ? -8.096 0.143 4.705 1.00 93.69 197 TRP A N 1
ATOM 1474 C CA . TRP A 1 197 ? -7.286 -0.668 5.618 1.00 93.69 197 TRP A CA 1
ATOM 1475 C C . TRP A 1 197 ? -8.140 -1.449 6.623 1.00 93.69 197 TRP A C 1
ATOM 1477 O O . TRP A 1 197 ? -7.929 -2.650 6.783 1.00 93.69 197 TRP A O 1
ATOM 1487 N N . LEU A 1 198 ? -9.145 -0.823 7.253 1.00 93.06 198 LEU A N 1
ATOM 1488 C CA . LEU A 1 198 ? -10.074 -1.519 8.155 1.00 93.06 198 LEU A CA 1
ATOM 1489 C C . LEU A 1 198 ? -10.731 -2.725 7.472 1.00 93.06 198 LEU A C 1
ATOM 1491 O O . LEU A 1 198 ? -10.798 -3.800 8.068 1.00 93.06 198 LEU A O 1
ATOM 1495 N N . LYS A 1 199 ? -11.191 -2.559 6.224 1.00 92.25 199 LYS A N 1
ATOM 1496 C CA . LYS A 1 199 ? -11.829 -3.636 5.453 1.00 92.25 199 LYS A CA 1
ATOM 1497 C C . LYS A 1 199 ? -10.857 -4.796 5.237 1.00 92.25 199 LYS A C 1
ATOM 1499 O O . LYS A 1 199 ? -11.157 -5.916 5.650 1.00 92.25 199 LYS A O 1
ATOM 1504 N N . VAL A 1 200 ? -9.671 -4.535 4.683 1.00 94.19 200 VAL A N 1
ATOM 1505 C CA . VAL A 1 200 ? -8.724 -5.611 4.330 1.00 94.19 200 VAL A CA 1
ATOM 1506 C C . VAL A 1 200 ? -8.079 -6.285 5.550 1.00 94.19 200 VAL A C 1
ATOM 1508 O O . VAL A 1 200 ? -7.719 -7.463 5.481 1.00 94.19 200 VAL A O 1
ATOM 1511 N N . MET A 1 201 ? -7.967 -5.585 6.686 1.00 95.06 201 MET A N 1
ATOM 1512 C CA . MET A 1 201 ? -7.404 -6.118 7.939 1.00 95.06 201 MET A CA 1
ATOM 1513 C C . MET A 1 201 ? -8.373 -7.010 8.731 1.00 95.06 201 MET A C 1
ATOM 1515 O O . MET A 1 201 ? -7.952 -7.657 9.690 1.00 95.06 201 MET A O 1
ATOM 1519 N N . SER A 1 202 ? -9.656 -7.053 8.359 1.00 89.12 202 SER A N 1
ATOM 1520 C CA . SER A 1 202 ? -10.732 -7.686 9.144 1.00 89.12 202 SER A CA 1
ATOM 1521 C C . SER A 1 202 ? -11.046 -9.148 8.777 1.00 89.12 202 SER A C 1
ATOM 1523 O O . SER A 1 202 ? -12.089 -9.678 9.161 1.00 89.12 202 SER A O 1
ATOM 1525 N N . GLY A 1 203 ? -10.153 -9.815 8.038 1.00 86.00 203 GLY A N 1
ATOM 1526 C CA . GLY A 1 203 ? -10.342 -11.199 7.590 1.00 86.00 203 GLY A CA 1
ATOM 1527 C C . GLY A 1 203 ? -10.344 -12.257 8.711 1.00 86.00 203 GLY A C 1
ATOM 1528 O O . GLY A 1 203 ? -10.027 -11.954 9.860 1.00 86.00 203 GLY A O 1
ATOM 1529 N N . PRO A 1 204 ? -10.649 -13.533 8.384 1.00 84.44 204 PRO A N 1
ATOM 1530 C CA . PRO A 1 204 ? -10.670 -14.641 9.352 1.00 84.44 204 PRO A CA 1
ATOM 1531 C C . PRO A 1 204 ? -9.322 -14.906 10.036 1.00 84.44 204 PRO A C 1
ATOM 1533 O O . PRO A 1 204 ? -9.276 -15.354 11.180 1.00 84.44 204 PRO A O 1
ATOM 1536 N N . THR A 1 205 ? -8.225 -14.634 9.331 1.00 86.50 205 THR A N 1
ATOM 1537 C CA . THR A 1 205 ? -6.852 -14.629 9.846 1.00 86.50 205 THR A CA 1
ATOM 1538 C C . THR A 1 205 ? -6.324 -13.199 9.742 1.00 86.50 205 THR A C 1
ATOM 1540 O O . THR A 1 205 ? -5.600 -12.873 8.800 1.00 86.50 205 THR A O 1
ATOM 1543 N N . PRO A 1 206 ? -6.759 -12.314 10.656 1.00 90.12 206 PRO A N 1
ATOM 1544 C CA . PRO A 1 206 ? -6.608 -10.880 10.479 1.00 90.12 206 PRO A CA 1
ATOM 1545 C C . PRO A 1 206 ? -5.137 -10.480 10.465 1.00 90.12 206 PRO A C 1
ATOM 1547 O O . PRO A 1 206 ? -4.339 -10.935 11.294 1.00 90.12 206 PRO A O 1
ATOM 1550 N N . LEU A 1 207 ? -4.809 -9.566 9.551 1.00 96.44 207 LEU A N 1
ATOM 1551 C CA . LEU A 1 207 ? -3.548 -8.844 9.598 1.00 96.44 207 LEU A CA 1
ATOM 1552 C C . LEU A 1 207 ? -3.461 -8.123 10.940 1.00 96.44 207 LEU A C 1
ATOM 1554 O O . LEU A 1 207 ? -4.371 -7.378 11.300 1.00 96.44 207 LEU A O 1
ATOM 1558 N N . ARG A 1 208 ? -2.373 -8.331 11.678 1.00 97.69 208 ARG A N 1
ATOM 1559 C CA . ARG A 1 208 ? -2.203 -7.779 13.026 1.00 97.69 208 ARG A CA 1
ATOM 1560 C C . ARG A 1 208 ? -1.872 -6.299 12.980 1.00 97.69 208 ARG A C 1
ATOM 1562 O O . ARG A 1 208 ? -2.422 -5.530 13.768 1.00 97.69 208 ARG A O 1
ATOM 1569 N N . GLY A 1 209 ? -1.031 -5.896 12.032 1.00 98.12 209 GLY A N 1
ATOM 1570 C CA . GLY A 1 209 ? -0.742 -4.493 11.798 1.00 98.12 209 GLY A CA 1
ATOM 1571 C C . GLY A 1 209 ? 0.067 -4.201 10.543 1.00 98.12 209 GLY A C 1
ATOM 1572 O O . GLY A 1 209 ? 0.600 -5.089 9.878 1.00 98.12 209 GLY A O 1
ATOM 1573 N N . VAL A 1 210 ? 0.158 -2.913 10.246 1.00 98.50 210 VAL A N 1
ATOM 1574 C CA . VAL A 1 210 ? 0.931 -2.328 9.160 1.00 98.50 210 VAL A CA 1
ATOM 1575 C C . VAL A 1 210 ? 1.759 -1.189 9.729 1.00 98.50 210 VAL A C 1
ATOM 1577 O O . VAL A 1 210 ? 1.252 -0.363 10.493 1.00 98.50 210 VAL A O 1
ATOM 1580 N N . VAL A 1 211 ? 3.033 -1.139 9.359 1.00 98.19 211 VAL A N 1
ATOM 1581 C CA . VAL A 1 211 ? 3.914 -0.005 9.649 1.00 98.19 211 VAL A CA 1
ATOM 1582 C C . VAL A 1 211 ? 4.304 0.682 8.345 1.00 98.19 211 VAL A C 1
ATOM 1584 O O . VAL A 1 211 ? 4.490 0.011 7.330 1.00 98.19 211 VAL A O 1
ATOM 1587 N N . GLY A 1 212 ? 4.428 2.007 8.367 1.00 96.50 212 GLY A N 1
ATOM 1588 C CA . GLY A 1 212 ? 4.812 2.775 7.185 1.00 96.50 212 GLY A CA 1
ATOM 1589 C C . GLY A 1 212 ? 5.076 4.249 7.478 1.00 96.50 212 GLY A C 1
ATOM 1590 O O . GLY A 1 212 ? 5.239 4.659 8.637 1.00 96.50 212 GLY A O 1
ATOM 1591 N N . PHE A 1 213 ? 5.134 5.043 6.411 1.00 94.19 213 PHE A N 1
ATOM 1592 C CA . PHE A 1 213 ? 5.422 6.473 6.462 1.00 94.19 213 PHE A CA 1
ATOM 1593 C C . PHE A 1 213 ? 4.164 7.298 6.197 1.00 94.19 213 PHE A C 1
ATOM 1595 O O . PHE A 1 213 ? 3.380 6.983 5.307 1.00 94.19 213 PHE A O 1
ATOM 1602 N N . ARG A 1 214 ? 3.993 8.381 6.959 1.00 85.75 214 ARG A N 1
ATOM 1603 C CA . ARG A 1 214 ? 2.885 9.330 6.780 1.00 85.75 214 ARG A CA 1
ATOM 1604 C C . ARG A 1 214 ? 3.053 10.182 5.521 1.00 85.75 214 ARG A C 1
ATOM 1606 O O . ARG A 1 214 ? 2.101 10.475 4.822 1.00 85.75 214 ARG A O 1
ATOM 1613 N N . GLU A 1 215 ? 4.277 10.595 5.222 1.00 80.50 215 GLU A N 1
ATOM 1614 C CA . GLU A 1 215 ? 4.546 11.439 4.055 1.00 80.50 215 GLU A CA 1
ATOM 1615 C C . GLU A 1 215 ? 5.647 10.799 3.221 1.00 80.50 215 GLU A C 1
ATOM 1617 O O . GLU A 1 215 ? 5.384 9.929 2.396 1.00 80.50 215 GLU A O 1
ATOM 1622 N N . THR A 1 216 ? 6.894 11.177 3.476 1.00 84.44 216 THR A N 1
ATOM 1623 C CA . THR A 1 216 ? 8.033 10.760 2.666 1.00 84.44 216 THR A CA 1
ATOM 1624 C C . THR A 1 216 ? 8.737 9.554 3.276 1.00 84.44 216 THR A C 1
ATOM 1626 O O . THR A 1 216 ? 9.190 9.595 4.423 1.00 84.44 216 THR A O 1
ATOM 1629 N N . CYS A 1 217 ? 8.874 8.498 2.479 1.00 89.38 217 CYS A N 1
ATOM 1630 C CA . CYS A 1 217 ? 9.839 7.433 2.719 1.00 89.38 217 CYS A CA 1
ATOM 1631 C C . CYS A 1 217 ? 11.230 7.898 2.252 1.00 89.38 217 CYS A C 1
ATOM 1633 O O . CYS A 1 217 ? 11.327 8.566 1.217 1.00 89.38 217 CYS A O 1
ATOM 1635 N N . PRO A 1 218 ? 12.317 7.591 2.982 1.00 90.81 218 PRO A N 1
ATOM 1636 C CA . PRO A 1 218 ? 13.664 7.849 2.487 1.00 90.81 218 PRO A CA 1
ATOM 1637 C C . PRO A 1 218 ? 13.947 7.085 1.183 1.00 90.81 218 PRO A C 1
ATOM 1639 O O . PRO A 1 218 ? 13.301 6.088 0.870 1.00 90.81 218 PRO A O 1
ATOM 1642 N N . LEU A 1 219 ? 14.954 7.552 0.440 1.00 90.44 219 LEU A N 1
ATOM 1643 C CA . LEU A 1 219 ? 15.530 6.792 -0.674 1.00 90.44 219 LEU A CA 1
ATOM 1644 C C . LEU A 1 219 ? 16.206 5.513 -0.160 1.00 90.44 219 LEU A C 1
ATOM 1646 O O . LEU A 1 219 ? 16.563 5.433 1.016 1.00 90.44 219 LEU A O 1
ATOM 1650 N N . GLU A 1 220 ? 16.479 4.571 -1.063 1.00 89.44 220 GLU A N 1
ATOM 1651 C CA . GLU A 1 220 ? 16.996 3.228 -0.758 1.00 89.44 220 GLU A CA 1
ATOM 1652 C C . GLU A 1 220 ? 18.096 3.173 0.323 1.00 89.44 220 GLU A C 1
ATOM 1654 O O . GLU A 1 220 ? 17.974 2.423 1.287 1.00 89.44 220 GLU A O 1
ATOM 1659 N N . GLY A 1 221 ? 19.144 4.001 0.243 1.00 92.75 221 GLY A N 1
ATOM 1660 C CA . GLY A 1 221 ? 20.224 4.007 1.239 1.00 92.75 221 GLY A CA 1
ATOM 1661 C C . GLY A 1 221 ? 19.761 4.462 2.629 1.00 92.75 221 GLY A C 1
ATOM 1662 O O . GLY A 1 221 ? 20.155 3.886 3.643 1.00 92.75 221 GLY A O 1
ATOM 1663 N N . GLY A 1 222 ? 18.866 5.451 2.689 1.00 94.31 222 GLY A N 1
ATOM 1664 C CA . GLY A 1 222 ? 18.213 5.845 3.939 1.00 94.31 222 GLY A CA 1
ATOM 1665 C C . GLY A 1 222 ? 17.243 4.772 4.444 1.00 94.31 222 GLY A C 1
ATOM 1666 O O . GLY A 1 222 ? 17.111 4.590 5.659 1.00 94.31 222 GLY A O 1
ATOM 1667 N N . SER A 1 223 ? 16.633 4.010 3.530 1.00 95.81 223 SER A N 1
ATOM 1668 C CA . SER A 1 223 ? 15.802 2.853 3.861 1.00 95.81 223 SER A CA 1
ATOM 1669 C C . SER A 1 223 ? 16.587 1.723 4.526 1.00 95.81 223 SER A C 1
ATOM 1671 O O . SER A 1 223 ? 16.142 1.164 5.534 1.00 95.81 223 SER A O 1
ATOM 1673 N N . VAL A 1 224 ? 17.808 1.452 4.051 1.00 97.81 224 VAL A N 1
ATOM 1674 C CA . VAL A 1 224 ? 18.747 0.532 4.714 1.00 97.81 224 VAL A CA 1
ATOM 1675 C C . VAL A 1 224 ? 19.070 1.011 6.132 1.00 97.81 224 VAL A C 1
ATOM 1677 O O . VAL A 1 224 ? 19.002 0.228 7.086 1.00 97.81 224 VAL A O 1
ATOM 1680 N N . ASP A 1 225 ? 19.376 2.300 6.292 1.00 97.12 225 ASP A N 1
ATOM 1681 C CA . ASP A 1 225 ? 19.779 2.872 7.579 1.00 97.12 225 ASP A CA 1
ATOM 1682 C C . ASP A 1 225 ? 18.667 2.824 8.634 1.00 97.12 225 ASP A C 1
ATOM 1684 O O . ASP A 1 225 ? 18.947 2.511 9.798 1.00 97.12 225 ASP A O 1
ATOM 1688 N N . PHE A 1 226 ? 17.411 3.125 8.273 1.00 96.12 226 PHE A N 1
ATOM 1689 C CA . PHE A 1 226 ? 16.302 2.979 9.224 1.00 96.12 226 PHE A CA 1
ATOM 1690 C C . PHE A 1 226 ? 15.986 1.503 9.481 1.00 96.12 226 PHE A C 1
ATOM 1692 O O . PHE A 1 226 ? 15.739 1.147 10.633 1.00 96.12 226 PHE A O 1
ATOM 1699 N N . SER A 1 227 ? 16.051 0.634 8.465 1.00 97.81 227 SER A N 1
ATOM 1700 C CA . SER A 1 227 ? 15.790 -0.804 8.624 1.00 97.81 227 SER A CA 1
ATOM 1701 C C . SER A 1 227 ? 16.764 -1.446 9.611 1.00 97.81 227 SER A C 1
ATOM 1703 O O . SER A 1 227 ? 16.357 -2.251 10.450 1.00 97.81 227 SER A O 1
ATOM 1705 N N . ALA A 1 228 ? 18.035 -1.034 9.589 1.00 98.06 228 ALA A N 1
ATOM 1706 C CA . ALA A 1 228 ? 19.033 -1.481 10.555 1.00 98.06 228 ALA A CA 1
ATOM 1707 C C . ALA A 1 228 ? 18.667 -1.084 11.998 1.00 98.06 228 ALA A C 1
ATOM 1709 O O . ALA A 1 228 ? 18.781 -1.901 12.915 1.00 98.06 228 ALA A O 1
ATOM 1710 N N . VAL A 1 229 ? 18.183 0.148 12.214 1.00 98.19 229 VAL A N 1
ATOM 1711 C CA . VAL A 1 229 ? 17.708 0.587 13.538 1.00 98.19 229 VAL A CA 1
ATOM 1712 C C . VAL A 1 229 ? 16.453 -0.185 13.941 1.00 98.19 229 VAL A C 1
ATOM 1714 O O . VAL A 1 229 ? 16.393 -0.682 15.063 1.00 98.19 229 VAL A O 1
ATOM 1717 N N . PHE A 1 230 ? 15.485 -0.331 13.035 1.00 98.56 230 PHE A N 1
ATOM 1718 C CA . PHE A 1 230 ? 14.229 -1.044 13.270 1.00 98.56 230 PHE A CA 1
ATOM 1719 C C . PHE A 1 230 ? 14.477 -2.487 13.723 1.00 98.56 230 PHE A C 1
ATOM 1721 O O . PHE A 1 230 ? 14.035 -2.888 14.800 1.00 98.56 230 PHE A O 1
ATOM 1728 N N . ILE A 1 231 ? 15.267 -3.239 12.956 1.00 98.50 231 ILE A N 1
ATOM 1729 C CA . ILE A 1 231 ? 15.595 -4.638 13.250 1.00 98.50 231 ILE A CA 1
ATOM 1730 C C . ILE A 1 231 ? 16.404 -4.756 14.544 1.00 98.50 231 ILE A C 1
ATOM 1732 O O . ILE A 1 231 ? 16.135 -5.645 15.353 1.00 98.50 231 ILE A O 1
ATOM 1736 N N . ASN A 1 232 ? 17.348 -3.844 14.800 1.00 97.75 232 ASN A N 1
ATOM 1737 C CA . ASN A 1 232 ? 18.090 -3.849 16.059 1.00 97.75 232 ASN A CA 1
ATOM 1738 C C . ASN A 1 232 ? 17.174 -3.609 17.273 1.00 97.75 232 ASN A C 1
ATOM 1740 O O . ASN A 1 232 ? 17.322 -4.297 18.279 1.00 97.75 232 ASN A O 1
ATOM 1744 N N . GLN A 1 233 ? 16.211 -2.683 17.182 1.00 98.12 233 GLN A N 1
ATOM 1745 C CA . GLN A 1 233 ? 15.242 -2.442 18.260 1.00 98.12 233 GLN A CA 1
ATOM 1746 C C . GLN A 1 233 ? 14.382 -3.686 18.530 1.00 98.12 233 GLN A C 1
ATOM 1748 O O . GLN A 1 233 ? 14.246 -4.106 19.684 1.00 98.12 233 GLN A O 1
ATOM 1753 N N . LEU A 1 234 ? 13.869 -4.327 17.476 1.00 98.31 234 LEU A N 1
ATOM 1754 C CA . LEU A 1 234 ? 13.130 -5.591 17.584 1.00 98.31 234 LEU A CA 1
ATOM 1755 C C . LEU A 1 234 ? 13.971 -6.696 18.241 1.00 98.31 234 LEU A C 1
ATOM 1757 O O . LEU A 1 234 ? 13.498 -7.390 19.140 1.00 98.31 234 LEU A O 1
ATOM 1761 N N . ALA A 1 235 ? 15.240 -6.831 17.846 1.00 97.06 235 ALA A N 1
ATOM 1762 C CA . ALA A 1 235 ? 16.167 -7.797 18.435 1.00 97.06 235 ALA A CA 1
ATOM 1763 C C . ALA A 1 235 ? 16.476 -7.514 19.916 1.00 97.06 235 ALA A C 1
ATOM 1765 O O . ALA A 1 235 ? 16.822 -8.428 20.658 1.00 97.06 235 ALA A O 1
ATOM 1766 N N . THR A 1 236 ? 16.316 -6.272 20.377 1.00 96.06 236 THR A N 1
ATOM 1767 C CA . THR A 1 236 ? 16.428 -5.909 21.800 1.00 96.06 236 THR A CA 1
ATOM 1768 C C . THR A 1 236 ? 15.124 -6.046 22.588 1.00 96.06 236 THR A C 1
ATOM 1770 O O . THR A 1 236 ? 15.085 -5.685 23.761 1.00 96.06 236 THR A O 1
ATOM 1773 N N . GLY A 1 237 ? 14.065 -6.584 21.976 1.00 96.69 237 GLY A N 1
ATOM 1774 C CA . GLY A 1 237 ? 12.780 -6.830 22.634 1.00 96.69 237 GLY A CA 1
ATOM 1775 C C . GLY A 1 237 ? 11.777 -5.681 22.530 1.00 96.69 237 GLY A C 1
ATOM 1776 O O . GLY A 1 237 ? 10.754 -5.719 23.209 1.00 96.69 237 GLY A O 1
ATOM 1777 N N . ALA A 1 238 ? 12.033 -4.670 21.693 1.00 98.12 238 ALA A N 1
ATOM 1778 C CA . ALA A 1 238 ? 11.015 -3.672 21.384 1.00 98.12 238 ALA A CA 1
ATOM 1779 C C . ALA A 1 238 ? 9.851 -4.305 20.602 1.00 98.12 238 ALA A C 1
ATOM 1781 O O . ALA A 1 238 ? 10.024 -5.281 19.867 1.00 98.12 238 ALA A O 1
ATOM 1782 N N . THR A 1 239 ? 8.663 -3.718 20.745 1.00 98.56 239 THR A N 1
ATOM 1783 C CA . THR A 1 239 ? 7.480 -4.106 19.966 1.00 98.56 239 THR A CA 1
ATOM 1784 C C . THR A 1 239 ? 7.600 -3.622 18.520 1.00 98.56 239 THR A C 1
ATOM 1786 O O . THR A 1 239 ? 8.361 -2.687 18.254 1.00 98.56 239 THR A O 1
ATOM 1789 N N . MET A 1 240 ? 6.817 -4.188 17.594 1.00 98.19 240 MET A N 1
ATOM 1790 C CA . MET A 1 240 ? 6.741 -3.710 16.198 1.00 98.19 240 MET A CA 1
ATOM 1791 C C . MET A 1 240 ? 6.509 -2.194 16.124 1.00 98.19 240 MET A C 1
ATOM 1793 O O . MET A 1 240 ? 7.243 -1.473 15.446 1.00 98.19 240 MET A O 1
ATOM 1797 N N . LEU A 1 241 ? 5.556 -1.700 16.917 1.00 98.31 241 LEU A N 1
ATOM 1798 C CA . LEU A 1 241 ? 5.222 -0.283 17.019 1.00 98.31 241 LEU A CA 1
ATOM 1799 C C . LEU A 1 241 ? 6.386 0.571 17.542 1.00 98.31 241 LEU A C 1
ATOM 1801 O O . LEU A 1 241 ? 6.744 1.581 16.933 1.00 98.31 241 LEU A O 1
ATOM 1805 N N . ASN A 1 242 ? 6.996 0.175 18.662 1.00 98.44 242 ASN A N 1
ATOM 1806 C CA . ASN A 1 242 ? 8.047 0.973 19.296 1.00 98.44 242 ASN A CA 1
ATOM 1807 C C . ASN A 1 242 ? 9.347 0.961 18.489 1.00 98.44 242 ASN A C 1
ATOM 1809 O O . ASN A 1 242 ? 10.034 1.984 18.407 1.00 98.44 242 ASN A O 1
ATOM 1813 N N . ALA A 1 243 ? 9.670 -0.171 17.866 1.00 98.56 243 ALA A N 1
ATOM 1814 C CA . ALA A 1 243 ? 10.816 -0.289 16.983 1.00 98.56 243 ALA A CA 1
ATOM 1815 C C . ALA A 1 243 ? 10.655 0.612 15.752 1.00 98.56 243 ALA A C 1
ATOM 1817 O O . ALA A 1 243 ? 11.587 1.351 15.427 1.00 98.56 243 ALA A O 1
ATOM 1818 N N . TRP A 1 244 ? 9.480 0.603 15.107 1.00 98.25 244 TRP A N 1
ATOM 1819 C CA . TRP A 1 244 ? 9.215 1.435 13.929 1.00 98.25 244 TRP A CA 1
ATOM 1820 C C . TRP A 1 244 ? 9.299 2.923 14.261 1.00 98.25 244 TRP A C 1
ATOM 1822 O O . TRP A 1 244 ? 10.091 3.655 13.662 1.00 98.25 244 TRP A O 1
ATOM 1832 N N . LYS A 1 245 ? 8.567 3.351 15.299 1.00 97.69 245 LYS A N 1
ATOM 1833 C CA . LYS A 1 245 ? 8.617 4.719 15.829 1.00 97.69 245 LYS A CA 1
ATOM 1834 C C . LYS A 1 245 ? 10.055 5.170 16.069 1.00 97.69 245 LYS A C 1
ATOM 1836 O O . LYS A 1 245 ? 10.432 6.259 15.641 1.00 97.69 245 LYS A O 1
ATOM 1841 N N . THR A 1 246 ? 10.856 4.348 16.748 1.00 98.00 246 THR A N 1
ATOM 1842 C CA . THR A 1 246 ? 12.245 4.685 17.088 1.00 98.00 246 THR A CA 1
ATOM 1843 C C . THR A 1 246 ? 13.108 4.820 15.840 1.00 98.00 246 THR A C 1
ATOM 1845 O O . THR A 1 246 ? 13.845 5.798 15.715 1.00 98.00 246 THR A O 1
ATOM 1848 N N . ALA A 1 247 ? 13.008 3.876 14.904 1.00 97.88 247 ALA A N 1
ATOM 1849 C CA . ALA A 1 247 ? 13.799 3.876 13.680 1.00 97.88 247 ALA A CA 1
ATOM 1850 C C . ALA A 1 247 ? 13.519 5.108 12.817 1.00 97.88 247 ALA A C 1
ATOM 1852 O O . ALA A 1 247 ? 14.443 5.860 12.500 1.00 97.88 247 ALA A O 1
ATOM 1853 N N . VAL A 1 248 ? 12.245 5.364 12.518 1.00 96.81 248 VAL A N 1
ATOM 1854 C CA . VAL A 1 248 ? 11.826 6.499 11.690 1.00 96.81 248 VAL A CA 1
ATOM 1855 C C . VAL A 1 248 ? 12.127 7.827 12.387 1.00 96.81 248 VAL A C 1
ATOM 1857 O O . VAL A 1 248 ? 12.693 8.719 11.759 1.00 96.81 248 VAL A O 1
ATOM 1860 N N . SER A 1 249 ? 11.871 7.940 13.696 1.00 95.88 249 SER A N 1
ATOM 1861 C CA . SER A 1 249 ? 12.192 9.162 14.455 1.00 95.88 249 SER A CA 1
ATOM 1862 C C . SER A 1 249 ? 13.687 9.475 14.485 1.00 95.88 249 SER A C 1
ATOM 1864 O O . SER A 1 249 ? 14.065 10.639 14.570 1.00 95.88 249 SER A O 1
ATOM 1866 N N . THR A 1 250 ? 14.536 8.448 14.421 1.00 96.00 250 THR A N 1
ATOM 1867 C CA . THR A 1 250 ? 15.997 8.600 14.465 1.00 96.00 250 THR A CA 1
ATOM 1868 C C . THR A 1 250 ? 16.590 8.906 13.092 1.00 96.00 250 THR A C 1
ATOM 1870 O O . THR A 1 250 ? 17.561 9.653 12.999 1.00 96.00 250 THR A O 1
ATOM 1873 N N . LYS A 1 251 ? 16.064 8.282 12.033 1.00 95.00 251 LYS A N 1
ATOM 1874 C CA . LYS A 1 251 ? 16.697 8.271 10.705 1.00 95.00 251 LYS A CA 1
ATOM 1875 C C . LYS A 1 251 ? 15.987 9.112 9.653 1.00 95.00 251 LYS A C 1
ATOM 1877 O O . LYS A 1 251 ? 16.606 9.426 8.645 1.00 95.00 251 LYS A O 1
ATOM 1882 N N . VAL A 1 252 ? 14.724 9.466 9.875 1.00 90.88 252 VAL A N 1
ATOM 1883 C CA . VAL A 1 252 ? 13.889 10.140 8.873 1.00 90.88 252 VAL A CA 1
ATOM 1884 C C . VAL A 1 252 ? 13.299 11.422 9.451 1.00 90.88 252 VAL A C 1
ATOM 1886 O O . VAL A 1 252 ? 13.693 12.514 9.061 1.00 90.88 252 VAL A O 1
ATOM 1889 N N . SER A 1 253 ? 12.370 11.304 10.400 1.00 91.12 253 SER A N 1
ATOM 1890 C CA . SER A 1 253 ? 11.729 12.434 11.075 1.00 91.12 253 SER A CA 1
ATOM 1891 C C . SER A 1 253 ? 10.926 11.944 12.278 1.00 91.12 253 SER A C 1
ATOM 1893 O O . SER A 1 253 ? 10.306 10.879 12.232 1.00 91.12 253 SER A O 1
ATOM 1895 N N . SER A 1 254 ? 10.867 12.754 13.338 1.00 90.19 254 SER A N 1
ATOM 1896 C CA . SER A 1 254 ? 10.076 12.474 14.544 1.00 90.19 254 SER A CA 1
ATOM 1897 C C . SER A 1 254 ? 8.563 12.392 14.298 1.00 90.19 254 SER A C 1
ATOM 1899 O O . SER A 1 254 ? 7.839 11.864 15.145 1.00 90.19 254 SER A O 1
ATOM 1901 N N . THR A 1 255 ? 8.081 12.880 13.149 1.00 88.56 255 THR A N 1
ATOM 1902 C CA . THR A 1 255 ? 6.652 12.958 12.798 1.00 88.56 255 THR A CA 1
ATOM 1903 C C . THR A 1 255 ? 6.240 12.105 11.600 1.00 88.56 255 THR A C 1
ATOM 1905 O O . THR A 1 255 ? 5.049 12.001 11.317 1.00 88.56 255 THR A O 1
ATOM 1908 N N . ALA A 1 256 ? 7.191 11.489 10.891 1.00 90.94 256 ALA A N 1
ATOM 1909 C CA . ALA A 1 256 ? 6.908 10.789 9.635 1.00 90.94 256 ALA A CA 1
ATOM 1910 C C . ALA A 1 256 ? 6.440 9.336 9.811 1.00 90.94 256 ALA A C 1
ATOM 1912 O O . ALA A 1 256 ? 6.156 8.672 8.819 1.00 90.94 256 ALA A O 1
ATOM 1913 N N . TRP A 1 257 ? 6.371 8.819 11.038 1.00 95.31 257 TRP A N 1
ATOM 1914 C CA . TRP A 1 257 ? 5.990 7.431 11.298 1.00 95.31 257 TRP A CA 1
ATOM 1915 C C . TRP A 1 257 ? 4.492 7.287 11.544 1.00 95.31 257 TRP A C 1
ATOM 1917 O O . TRP A 1 257 ? 3.865 8.136 12.180 1.00 95.31 257 TRP A O 1
ATOM 1927 N N . ILE A 1 258 ? 3.945 6.165 11.086 1.00 96.75 258 ILE A N 1
ATOM 1928 C CA . ILE A 1 258 ? 2.570 5.760 11.350 1.00 96.75 258 ILE A CA 1
ATOM 1929 C C . ILE A 1 258 ? 2.489 4.236 11.466 1.00 96.75 258 ILE A C 1
ATOM 1931 O O . ILE A 1 258 ? 3.216 3.499 10.794 1.00 96.75 258 ILE A O 1
ATOM 1935 N N . VAL A 1 259 ? 1.623 3.769 12.361 1.00 98.00 259 VAL A N 1
ATOM 1936 C CA . VAL A 1 259 ? 1.316 2.352 12.564 1.00 98.00 259 VAL A CA 1
ATOM 1937 C C . VAL A 1 259 ? -0.194 2.192 12.658 1.00 98.00 259 VAL A C 1
ATOM 1939 O O . VAL A 1 259 ? -0.827 2.875 13.461 1.00 98.00 259 VAL A O 1
ATOM 1942 N N . LEU A 1 260 ? -0.758 1.277 11.873 1.00 97.69 260 LEU A N 1
ATOM 1943 C CA . LEU A 1 260 ? -2.136 0.813 12.022 1.00 97.69 260 LEU A CA 1
ATOM 1944 C C . LEU A 1 260 ? -2.093 -0.618 12.547 1.00 97.69 260 LEU A C 1
ATOM 1946 O O . LEU A 1 260 ? -1.544 -1.489 11.881 1.00 97.69 260 LEU A O 1
ATOM 1950 N N . CYS A 1 261 ? -2.638 -0.901 13.724 1.00 98.06 261 CYS A N 1
ATOM 1951 C CA . CYS A 1 261 ? -2.681 -2.275 14.227 1.00 98.06 261 CYS A CA 1
ATOM 1952 C C . CYS A 1 261 ? -3.892 -2.535 15.112 1.00 98.06 261 CYS A C 1
ATOM 1954 O O . CYS A 1 261 ? -4.465 -1.611 15.688 1.00 98.06 261 CYS A O 1
ATOM 1956 N N . HIS A 1 262 ? -4.284 -3.803 15.227 1.00 97.62 262 HIS A N 1
ATOM 1957 C CA . HIS A 1 262 ? -5.269 -4.206 16.228 1.00 97.62 262 HIS A CA 1
ATOM 1958 C C . HIS A 1 262 ? -4.751 -3.888 17.632 1.00 97.62 262 HIS A C 1
ATOM 1960 O O . HIS A 1 262 ? -3.550 -3.979 17.897 1.00 97.62 262 HIS A O 1
ATOM 1966 N N . GLU A 1 263 ? -5.649 -3.531 18.547 1.00 96.75 263 GLU A N 1
ATOM 1967 C CA . GLU A 1 263 ? -5.291 -3.202 19.930 1.00 96.75 263 GLU A CA 1
ATOM 1968 C C . GLU A 1 263 ? -4.477 -4.322 20.604 1.00 96.75 263 GLU A C 1
ATOM 1970 O O . GLU A 1 263 ? -3.536 -4.051 21.352 1.00 96.75 263 GLU A O 1
ATOM 1975 N N . GLU A 1 264 ? -4.783 -5.579 20.294 1.00 97.25 264 GLU A N 1
ATOM 1976 C CA . GLU A 1 264 ? -4.093 -6.767 20.793 1.00 97.25 264 GLU A CA 1
ATOM 1977 C C . GLU A 1 264 ? -2.675 -6.933 20.226 1.00 97.25 264 GLU A C 1
ATOM 1979 O O . GLU A 1 264 ? -1.872 -7.655 20.818 1.00 97.25 264 GLU A O 1
ATOM 1984 N N . ALA A 1 265 ? -2.359 -6.265 19.114 1.00 98.00 265 ALA A N 1
ATOM 1985 C CA . ALA A 1 265 ? -1.086 -6.363 18.404 1.00 98.00 265 ALA A CA 1
ATOM 1986 C C . ALA A 1 265 ? -0.083 -5.252 18.762 1.00 98.00 265 ALA A C 1
ATOM 1988 O O . ALA A 1 265 ? 1.092 -5.346 18.414 1.00 98.00 265 ALA A O 1
ATOM 1989 N N . LYS A 1 266 ? -0.494 -4.197 19.482 1.00 97.19 266 LYS A N 1
ATOM 1990 C CA . LYS A 1 266 ? 0.395 -3.064 19.833 1.00 97.19 266 LYS A CA 1
ATOM 1991 C C . LYS A 1 266 ? 1.635 -3.472 20.648 1.00 97.19 266 LYS A C 1
ATOM 1993 O O . LYS A 1 266 ? 2.673 -2.809 20.575 1.00 97.19 266 LYS A O 1
ATOM 1998 N N . ASP A 1 267 ? 1.520 -4.583 21.377 1.00 97.88 267 ASP A N 1
ATOM 1999 C CA . ASP A 1 267 ? 2.571 -5.158 22.220 1.00 97.88 267 ASP A CA 1
ATOM 2000 C C . ASP A 1 267 ? 3.327 -6.318 21.542 1.00 97.88 267 ASP A C 1
ATOM 2002 O O . ASP A 1 267 ? 4.123 -6.987 22.196 1.00 97.88 267 ASP A O 1
ATOM 2006 N N . ASP A 1 268 ? 3.087 -6.592 20.255 1.00 98.44 268 ASP A N 1
ATOM 2007 C CA . ASP A 1 268 ? 3.719 -7.716 19.558 1.00 98.44 268 ASP A CA 1
ATOM 2008 C C . ASP A 1 268 ? 5.248 -7.571 19.536 1.00 98.44 268 ASP A C 1
ATOM 2010 O O . ASP A 1 268 ? 5.791 -6.590 19.015 1.00 98.44 268 ASP A O 1
ATOM 2014 N N . THR A 1 269 ? 5.944 -8.590 20.043 1.00 98.31 269 THR A N 1
ATOM 2015 C CA . THR A 1 269 ? 7.404 -8.727 19.964 1.00 98.31 269 THR A CA 1
ATOM 2016 C C . THR A 1 269 ? 7.790 -9.912 19.078 1.00 98.31 269 THR A C 1
ATOM 2018 O O . THR A 1 269 ? 7.039 -10.882 18.943 1.00 98.31 269 THR A O 1
ATOM 2021 N N . ILE A 1 270 ? 9.005 -9.896 18.516 1.00 97.88 270 ILE A N 1
ATOM 2022 C CA . ILE A 1 270 ? 9.527 -11.052 17.764 1.00 97.88 270 ILE A CA 1
ATOM 2023 C C . ILE A 1 270 ? 9.673 -12.287 18.662 1.00 97.88 270 ILE A C 1
ATOM 2025 O O . ILE A 1 270 ? 9.441 -13.409 18.213 1.00 97.88 270 ILE A O 1
ATOM 2029 N N . ALA A 1 271 ? 10.014 -12.101 19.941 1.00 96.69 271 ALA A N 1
ATOM 2030 C CA . ALA A 1 271 ? 10.138 -13.201 20.892 1.00 96.69 271 ALA A CA 1
ATOM 2031 C C . ALA A 1 271 ? 8.798 -13.928 21.097 1.00 96.69 271 ALA A C 1
ATOM 2033 O O . ALA A 1 271 ? 8.753 -15.160 21.030 1.00 96.69 271 ALA A O 1
ATOM 2034 N N . ASP A 1 272 ? 7.708 -13.180 21.284 1.00 97.31 272 ASP A N 1
ATOM 2035 C CA . ASP A 1 272 ? 6.369 -13.753 21.427 1.00 97.31 272 ASP A CA 1
ATOM 2036 C C . ASP A 1 272 ? 5.880 -14.374 20.119 1.00 97.31 272 ASP A C 1
ATOM 2038 O O . ASP A 1 272 ? 5.272 -15.445 20.136 1.00 97.31 272 ASP A O 1
ATOM 2042 N N . TRP A 1 273 ? 6.211 -13.771 18.976 1.00 96.94 273 TRP A N 1
ATOM 2043 C CA . TRP A 1 273 ? 5.887 -14.338 17.668 1.00 96.94 273 TRP A CA 1
ATOM 2044 C C . TRP A 1 273 ? 6.579 -15.687 17.445 1.00 96.94 273 TRP A C 1
ATOM 2046 O O . TRP A 1 273 ? 5.926 -16.689 17.136 1.00 96.94 273 TRP A O 1
ATOM 2056 N N . ASN A 1 274 ? 7.884 -15.759 17.698 1.00 97.06 274 ASN A N 1
ATOM 2057 C CA . ASN A 1 274 ? 8.663 -16.994 17.611 1.00 97.06 274 ASN A CA 1
ATOM 2058 C C . ASN A 1 274 ? 8.147 -18.065 18.583 1.00 97.06 274 ASN A C 1
ATOM 2060 O O . ASN A 1 274 ? 8.094 -19.246 18.246 1.00 97.06 274 ASN A O 1
ATOM 2064 N N . ALA A 1 275 ? 7.716 -17.658 19.778 1.00 96.00 275 ALA A N 1
ATOM 2065 C CA . ALA A 1 275 ? 7.154 -18.554 20.782 1.00 96.00 275 ALA A CA 1
ATOM 2066 C C . ALA A 1 275 ? 5.675 -18.917 20.551 1.00 96.00 275 ALA A C 1
ATOM 2068 O O . ALA A 1 275 ? 5.130 -19.691 21.333 1.00 96.00 275 ALA A O 1
ATOM 2069 N N . SER A 1 276 ? 5.028 -18.383 19.506 1.00 96.00 276 SER A N 1
ATOM 2070 C CA . SER A 1 276 ? 3.582 -18.524 19.259 1.00 96.00 276 SER A CA 1
ATOM 2071 C C . SER A 1 276 ? 2.720 -18.074 20.449 1.00 96.00 276 SER A C 1
ATOM 2073 O O . SER A 1 276 ? 1.730 -18.710 20.795 1.00 96.00 276 SER A O 1
ATOM 2075 N N . LYS A 1 277 ? 3.124 -16.971 21.088 1.00 96.94 277 LYS A N 1
ATOM 2076 C CA . LYS A 1 277 ? 2.486 -16.366 22.269 1.00 96.94 277 LYS A CA 1
ATOM 2077 C C . LYS A 1 277 ? 1.798 -15.031 21.982 1.00 96.94 277 LYS A C 1
ATOM 2079 O O . LYS A 1 277 ? 1.367 -14.359 22.916 1.00 96.94 277 LYS A O 1
ATOM 2084 N N . LEU A 1 278 ? 1.701 -14.633 20.714 1.00 96.81 278 LEU A N 1
ATOM 2085 C CA . LEU A 1 278 ? 0.968 -13.426 20.340 1.00 96.81 278 LEU A CA 1
ATOM 2086 C C . LEU A 1 278 ? -0.493 -13.525 20.787 1.00 96.81 278 LEU A C 1
ATOM 2088 O O . LEU A 1 278 ? -1.117 -14.584 20.681 1.00 96.81 278 LEU A O 1
ATOM 2092 N N . LYS A 1 279 ? -1.049 -12.406 21.257 1.00 96.75 279 LYS A N 1
ATOM 2093 C CA . LYS A 1 279 ? -2.464 -12.325 21.633 1.00 96.75 279 LYS A CA 1
ATOM 2094 C C . LYS A 1 279 ? -3.337 -12.596 20.404 1.00 96.75 279 LYS A C 1
ATOM 2096 O O . LYS A 1 279 ? -3.073 -12.059 19.324 1.00 96.75 279 LYS A O 1
ATOM 2101 N N . ALA A 1 280 ? -4.372 -13.416 20.561 1.00 95.19 280 ALA A N 1
ATOM 2102 C CA . ALA A 1 280 ? -5.357 -13.624 19.504 1.00 95.19 280 ALA A CA 1
ATOM 2103 C C . ALA A 1 280 ? -6.102 -12.312 19.210 1.00 95.19 280 ALA A C 1
ATOM 2105 O O . ALA A 1 280 ? -6.382 -11.548 20.130 1.00 95.19 280 ALA A O 1
ATOM 2106 N N . ILE A 1 281 ? -6.415 -12.069 17.938 1.00 95.12 281 ILE A N 1
ATOM 2107 C CA . ILE A 1 281 ? -7.251 -10.942 17.511 1.00 95.12 281 ILE A CA 1
ATOM 2108 C C . ILE A 1 281 ? -8.680 -11.462 17.422 1.00 95.12 281 ILE A C 1
ATOM 2110 O O . ILE A 1 281 ? -8.935 -12.457 16.738 1.00 95.12 281 ILE A O 1
ATOM 2114 N N . ALA A 1 282 ? -9.595 -10.832 18.149 1.00 90.06 282 ALA A N 1
ATOM 2115 C CA . ALA A 1 282 ? -10.992 -11.223 18.150 1.00 90.06 282 ALA A CA 1
ATOM 2116 C C . ALA A 1 282 ? -11.728 -10.614 16.948 1.00 90.06 282 ALA A C 1
ATOM 2118 O O . ALA A 1 282 ? -11.338 -9.591 16.385 1.00 90.06 282 ALA A O 1
ATOM 2119 N N . SER A 1 283 ? -12.845 -11.233 16.561 1.00 87.19 283 SER A N 1
ATOM 2120 C CA . SER A 1 283 ? -13.752 -10.605 15.600 1.00 87.19 283 SER A CA 1
ATOM 2121 C C . SER A 1 283 ? -14.264 -9.280 16.176 1.00 87.19 283 SER A C 1
ATOM 2123 O O . SER A 1 283 ? -14.719 -9.233 17.319 1.00 87.19 283 SER A O 1
ATOM 2125 N N . GLY A 1 284 ? -14.162 -8.202 15.396 1.00 85.62 284 GLY A N 1
ATOM 2126 C CA . GLY A 1 284 ? -14.539 -6.857 15.836 1.00 85.62 284 GLY A CA 1
ATOM 2127 C C . GLY A 1 284 ? -13.508 -6.151 16.725 1.00 85.62 284 GLY A C 1
ATOM 2128 O O . GLY A 1 284 ? -13.828 -5.090 17.264 1.00 85.62 284 GLY A O 1
ATOM 2129 N N . SER A 1 285 ? -12.293 -6.698 16.881 1.00 92.38 285 SER A N 1
ATOM 2130 C CA . SER A 1 285 ? -11.184 -5.992 17.535 1.00 92.38 285 SER A CA 1
ATOM 2131 C C . SER A 1 285 ? -10.957 -4.615 16.906 1.00 92.38 285 SER A C 1
ATOM 2133 O O . SER A 1 285 ? -11.124 -4.401 15.702 1.00 92.38 285 SER A O 1
ATOM 2135 N N . LYS A 1 286 ? -10.601 -3.651 17.757 1.00 95.31 286 LYS A N 1
ATOM 2136 C CA . LYS A 1 286 ? -10.361 -2.272 17.337 1.00 95.31 286 LYS A CA 1
ATOM 2137 C C . LYS A 1 286 ? -9.021 -2.183 16.630 1.00 95.31 286 LYS A C 1
ATOM 2139 O O . LYS A 1 286 ? -8.010 -2.596 17.191 1.00 95.31 286 LYS A O 1
ATOM 2144 N N . VAL A 1 287 ? -8.999 -1.532 15.473 1.00 96.44 287 VAL A N 1
ATOM 2145 C CA . VAL A 1 287 ? -7.753 -1.068 14.861 1.00 96.44 287 VAL A CA 1
ATOM 2146 C C . VAL A 1 287 ? -7.451 0.334 15.377 1.00 96.44 287 VAL A C 1
ATOM 2148 O O . VAL A 1 287 ? -8.315 1.213 15.398 1.00 96.44 287 VAL A O 1
ATOM 2151 N N . LEU A 1 288 ? -6.219 0.537 15.821 1.00 97.19 288 LEU A N 1
ATOM 2152 C CA . LEU A 1 288 ? -5.701 1.790 16.338 1.00 97.19 288 LEU A CA 1
ATOM 2153 C C . LEU A 1 288 ? -4.640 2.334 15.381 1.00 97.19 288 LEU A C 1
ATOM 2155 O O . LEU A 1 288 ? -3.774 1.601 14.905 1.00 97.19 288 LEU A O 1
ATOM 2159 N N . ARG A 1 289 ? -4.695 3.642 15.149 1.00 96.50 289 ARG A N 1
ATOM 2160 C CA . ARG A 1 289 ? -3.655 4.430 14.498 1.00 96.50 289 ARG A CA 1
ATOM 2161 C C . ARG A 1 289 ? -2.738 5.014 15.560 1.00 96.50 289 ARG A C 1
ATOM 2163 O O . ARG A 1 289 ? -3.207 5.721 16.446 1.00 96.50 289 ARG A O 1
ATOM 2170 N N . PHE A 1 290 ? -1.441 4.795 15.423 1.00 97.69 290 PHE A N 1
ATOM 2171 C CA . PHE A 1 290 ? -0.415 5.429 16.238 1.00 97.69 290 PHE A CA 1
ATOM 2172 C C . PHE A 1 290 ? 0.490 6.284 15.362 1.00 97.69 290 PHE A C 1
ATOM 2174 O O . PHE A 1 290 ? 0.955 5.834 14.317 1.00 97.69 290 PHE A O 1
ATOM 2181 N N . ASP A 1 291 ? 0.759 7.503 15.814 1.00 95.75 291 ASP A N 1
ATOM 2182 C CA . ASP A 1 291 ? 1.672 8.447 15.175 1.00 95.75 291 ASP A CA 1
ATOM 2183 C C . ASP A 1 291 ? 2.264 9.417 16.213 1.00 95.75 291 ASP A C 1
ATOM 2185 O O . ASP A 1 291 ? 2.114 9.232 17.426 1.00 95.75 291 ASP A O 1
ATOM 2189 N N . SER A 1 292 ? 2.939 10.475 15.759 1.00 93.38 292 SER A N 1
ATOM 2190 C CA . SER A 1 292 ? 3.548 11.471 16.646 1.00 93.38 292 SER A CA 1
ATOM 2191 C C . SER A 1 292 ? 2.563 12.224 17.547 1.00 93.38 292 SER A C 1
ATOM 2193 O O . SER A 1 292 ? 2.998 12.821 18.529 1.00 93.38 292 SER A O 1
ATOM 2195 N N . THR A 1 293 ? 1.265 12.226 17.232 1.00 94.00 293 THR A N 1
ATOM 2196 C CA . THR A 1 293 ? 0.226 12.931 17.999 1.00 94.00 293 THR A CA 1
ATOM 2197 C C . THR A 1 293 ? -0.388 12.057 19.090 1.00 94.00 293 THR A C 1
ATOM 2199 O O . THR A 1 293 ? -0.603 12.539 20.202 1.00 94.00 293 THR A O 1
ATOM 2202 N N . THR A 1 294 ? -0.597 10.762 18.826 1.00 94.88 294 THR A N 1
ATOM 2203 C CA . THR A 1 294 ? -1.156 9.801 19.798 1.00 94.88 294 THR A CA 1
ATOM 2204 C C . THR A 1 294 ? -0.256 8.578 20.025 1.00 94.88 294 THR A C 1
ATOM 2206 O O . THR A 1 294 ? -0.708 7.433 19.975 1.00 94.88 294 THR A O 1
ATOM 2209 N N . PRO A 1 295 ? 1.036 8.767 20.354 1.00 93.94 295 PRO A N 1
ATOM 2210 C CA . PRO A 1 295 ? 2.021 7.691 20.287 1.00 93.94 295 PRO A CA 1
ATOM 2211 C C . PRO A 1 295 ? 1.879 6.591 21.342 1.00 93.94 295 PRO A C 1
ATOM 2213 O O . PRO A 1 295 ? 2.469 5.529 21.177 1.00 93.94 295 PRO A O 1
ATOM 2216 N N . ALA A 1 296 ? 1.183 6.861 22.449 1.00 92.38 296 ALA A N 1
ATOM 2217 C CA . ALA A 1 296 ? 1.041 5.927 23.569 1.00 92.38 296 ALA A CA 1
ATOM 2218 C C . ALA A 1 296 ? -0.335 5.249 23.603 1.00 92.38 296 ALA A C 1
ATOM 2220 O O . ALA A 1 296 ? -0.444 4.078 23.956 1.00 92.38 296 ALA A O 1
ATOM 2221 N N . THR A 1 297 ? -1.386 5.988 23.254 1.00 94.81 297 THR A N 1
ATOM 2222 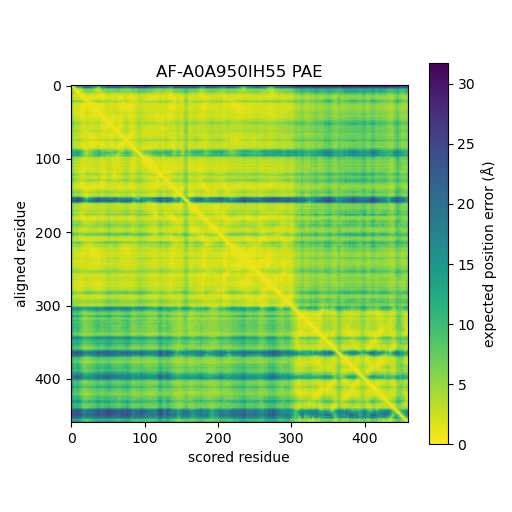C CA . THR A 1 297 ? -2.775 5.520 23.344 1.00 94.81 297 THR A CA 1
ATOM 2223 C C . THR A 1 297 ? -3.318 5.035 22.009 1.00 94.81 297 THR A C 1
ATOM 2225 O O . THR A 1 297 ? -4.234 4.218 21.992 1.00 94.81 297 THR A O 1
ATOM 2228 N N . GLY A 1 298 ? -2.768 5.546 20.906 1.00 96.38 298 GLY A N 1
ATOM 2229 C CA . GLY A 1 298 ? -3.377 5.452 19.591 1.00 96.38 298 GLY A CA 1
ATOM 2230 C C . GLY A 1 298 ? -4.691 6.230 19.504 1.00 96.38 298 GLY A C 1
ATOM 2231 O O . GLY A 1 298 ? -5.232 6.722 20.500 1.00 96.38 298 GLY A O 1
ATOM 2232 N N . THR A 1 299 ? -5.202 6.331 18.286 1.00 95.75 299 THR A N 1
ATOM 2233 C CA . THR A 1 299 ? -6.543 6.811 17.954 1.00 95.75 299 THR A CA 1
ATOM 2234 C C . THR A 1 299 ? -7.288 5.658 17.306 1.00 95.75 299 THR A C 1
ATOM 2236 O O . THR A 1 299 ? -6.778 5.065 16.358 1.00 95.75 299 THR A O 1
ATOM 2239 N N . GLN A 1 300 ? -8.483 5.319 17.791 1.00 95.19 300 GLN A N 1
ATOM 2240 C CA . GLN A 1 300 ? -9.278 4.280 17.144 1.00 95.19 300 GLN A CA 1
ATOM 2241 C C . GLN A 1 300 ? -9.610 4.698 15.713 1.00 95.19 300 GLN A C 1
ATOM 2243 O O . GLN A 1 300 ? -10.201 5.753 15.483 1.00 95.19 300 GLN A O 1
ATOM 2248 N N . VAL A 1 301 ? -9.249 3.841 14.765 1.00 92.12 301 VAL A N 1
ATOM 2249 C CA . VAL A 1 301 ? -9.669 3.987 13.384 1.00 92.12 301 VAL A CA 1
ATOM 2250 C C . VAL A 1 301 ? -11.140 3.611 13.314 1.00 92.12 301 VAL A C 1
ATOM 2252 O O . VAL A 1 301 ? -11.550 2.534 13.752 1.00 92.12 301 VAL A O 1
ATOM 2255 N N . THR A 1 302 ? -11.950 4.520 12.791 1.00 86.88 302 THR A N 1
ATOM 2256 C CA . THR A 1 302 ? -13.380 4.295 12.598 1.00 86.88 302 THR A CA 1
ATOM 2257 C C . THR A 1 302 ? -13.714 4.506 11.137 1.00 86.88 302 THR A C 1
ATOM 2259 O O . THR A 1 302 ? -13.101 5.334 10.461 1.00 86.88 302 THR A O 1
ATOM 2262 N N . THR A 1 303 ? -14.692 3.749 10.644 1.00 77.12 303 THR A N 1
ATOM 2263 C CA . THR A 1 303 ? -15.324 4.047 9.362 1.00 77.12 303 THR A CA 1
ATOM 2264 C C . THR A 1 303 ? -15.876 5.461 9.467 1.00 77.12 303 THR A C 1
ATOM 2266 O O . THR A 1 303 ? -16.797 5.698 10.251 1.00 77.12 303 THR A O 1
ATOM 2269 N N . THR A 1 304 ? -15.281 6.396 8.733 1.00 69.00 304 THR A N 1
ATOM 2270 C CA . THR A 1 304 ? -15.790 7.759 8.633 1.00 69.00 304 THR A CA 1
ATOM 2271 C C . THR A 1 304 ? -16.409 7.864 7.250 1.00 69.00 304 THR A C 1
ATOM 2273 O O . THR A 1 304 ? -15.674 7.982 6.269 1.00 69.00 304 THR A O 1
ATOM 2276 N N . PRO A 1 305 ? -17.741 7.744 7.145 1.00 66.94 305 PRO A N 1
ATOM 2277 C CA . PRO A 1 305 ? -18.407 7.817 5.861 1.00 66.94 305 PRO A CA 1
ATOM 2278 C C . PRO A 1 305 ? -18.090 9.173 5.206 1.00 66.94 305 PRO A C 1
ATOM 2280 O O . PRO A 1 305 ? -18.149 10.210 5.873 1.00 66.94 305 PRO A O 1
ATOM 2283 N N . ASP A 1 306 ? -17.716 9.167 3.920 1.00 71.50 306 ASP A N 1
ATOM 2284 C CA . ASP A 1 306 ? -17.471 10.413 3.177 1.00 71.50 306 ASP A CA 1
ATOM 2285 C C . ASP A 1 306 ? -18.780 11.220 3.171 1.00 71.50 306 ASP A C 1
ATOM 2287 O O . ASP A 1 306 ? -19.793 10.669 2.757 1.00 71.50 306 ASP A O 1
ATOM 2291 N N . PRO A 1 307 ? -18.807 12.510 3.545 1.00 70.50 307 PRO A N 1
ATOM 2292 C CA . PRO A 1 307 ? -20.054 13.267 3.750 1.00 70.50 307 PRO A CA 1
ATOM 2293 C C . PRO A 1 307 ? -20.914 13.328 2.483 1.00 70.50 307 PRO A C 1
ATOM 2295 O O . PRO A 1 307 ? -22.122 13.570 2.531 1.00 70.50 307 PRO A O 1
ATOM 2298 N N . TYR A 1 308 ? -20.248 13.123 1.350 1.00 79.25 308 TYR A N 1
ATOM 2299 C CA . TYR A 1 308 ? -20.784 13.071 0.017 1.00 79.25 308 TYR A CA 1
ATOM 2300 C C . TYR A 1 308 ? -20.158 11.912 -0.730 1.00 79.25 308 TYR A C 1
ATOM 2302 O O . TYR A 1 308 ? -18.970 11.619 -0.591 1.00 79.25 308 TYR A O 1
ATOM 2310 N N . GLU A 1 309 ? -20.940 11.337 -1.627 1.00 85.75 309 GLU A N 1
ATOM 2311 C CA . GLU A 1 309 ? -20.370 10.639 -2.762 1.00 85.75 309 GLU A CA 1
ATOM 2312 C C . GLU A 1 309 ? -20.011 11.692 -3.817 1.00 85.75 309 GLU A C 1
ATOM 2314 O O . GLU A 1 309 ? -20.881 12.417 -4.292 1.00 85.75 309 GLU A O 1
ATOM 2319 N N . ALA A 1 310 ? -18.733 11.793 -4.181 1.00 88.69 310 ALA A N 1
ATOM 2320 C CA . ALA A 1 310 ? -18.274 12.677 -5.245 1.00 88.69 310 ALA A CA 1
ATOM 2321 C C . ALA A 1 310 ? -17.369 11.932 -6.220 1.00 88.69 310 ALA A C 1
ATOM 2323 O O . ALA A 1 310 ? -16.526 11.136 -5.803 1.00 88.69 310 ALA A O 1
ATOM 2324 N N . PHE A 1 311 ? -17.562 12.178 -7.511 1.00 90.62 311 PHE A N 1
ATOM 2325 C CA . PHE A 1 311 ? -16.829 11.494 -8.571 1.00 90.62 311 PHE A CA 1
ATOM 2326 C C . PHE A 1 311 ? -16.773 12.324 -9.848 1.00 90.62 311 PHE A C 1
ATOM 2328 O O . PHE A 1 311 ? -17.645 13.155 -10.115 1.00 90.62 311 PHE A O 1
ATOM 2335 N N . TRP A 1 312 ? -15.755 12.047 -10.658 1.00 93.50 312 TRP A N 1
ATOM 2336 C CA . TRP A 1 312 ? -15.675 12.526 -12.031 1.00 93.50 312 TRP A CA 1
ATOM 2337 C C . TRP A 1 312 ? -16.461 11.613 -12.971 1.00 93.50 312 TRP A C 1
ATOM 2339 O O . TRP A 1 312 ? -16.597 10.414 -12.728 1.00 93.50 312 TRP A O 1
ATOM 2349 N N . SER A 1 313 ? -16.944 12.167 -14.076 1.00 94.62 313 SER A N 1
ATOM 2350 C CA . SER A 1 313 ? -17.470 11.420 -15.216 1.00 94.62 313 SER A CA 1
ATOM 2351 C C . SER A 1 313 ? -16.941 12.004 -16.523 1.00 94.62 313 SER A C 1
ATOM 2353 O O . SER A 1 313 ? -16.906 13.226 -16.676 1.00 94.62 313 SER A O 1
ATOM 2355 N N . LYS A 1 314 ? -16.571 11.146 -17.478 1.00 93.62 314 LYS A N 1
ATOM 2356 C CA . LYS A 1 314 ? -16.122 11.530 -18.827 1.00 93.62 314 LYS A CA 1
ATOM 2357 C C . LYS A 1 314 ? -16.881 10.709 -19.866 1.00 93.62 314 LYS A C 1
ATOM 2359 O O . LYS A 1 314 ? -16.987 9.494 -19.739 1.00 93.62 314 LYS A O 1
ATOM 2364 N N . GLY A 1 315 ? -17.463 11.372 -20.868 1.00 91.19 315 GLY A N 1
ATOM 2365 C CA . GLY A 1 315 ? -18.253 10.692 -21.907 1.00 91.19 315 GLY A CA 1
ATOM 2366 C C . GLY A 1 315 ? -19.443 9.881 -21.367 1.00 91.19 315 GLY A C 1
ATOM 2367 O O . GLY A 1 315 ? -19.824 8.886 -21.971 1.00 91.19 315 GLY A O 1
ATOM 2368 N N . GLY A 1 316 ? -19.999 10.264 -20.210 1.00 90.19 316 GLY A N 1
ATOM 2369 C CA . GLY A 1 316 ? -21.060 9.522 -19.513 1.00 90.19 316 GLY A CA 1
ATOM 2370 C C . GLY A 1 316 ? -20.570 8.368 -18.626 1.00 90.19 316 GLY A C 1
ATOM 2371 O O . GLY A 1 316 ? -21.348 7.841 -17.834 1.00 90.19 316 GLY A O 1
ATOM 2372 N N . THR A 1 317 ? -19.288 8.007 -18.695 1.00 93.38 317 THR A N 1
ATOM 2373 C CA . THR A 1 317 ? -18.683 6.988 -17.832 1.00 93.38 317 THR A CA 1
ATOM 2374 C C . THR A 1 317 ? -18.323 7.596 -16.486 1.00 93.38 317 THR A C 1
ATOM 2376 O O . THR A 1 317 ? -17.515 8.523 -16.419 1.00 93.38 317 THR A O 1
ATOM 2379 N N . ARG A 1 318 ? -18.890 7.054 -15.404 1.00 93.25 318 ARG A N 1
ATOM 2380 C CA . ARG A 1 318 ? -18.460 7.361 -14.036 1.00 93.25 318 ARG A CA 1
ATOM 2381 C C . ARG A 1 318 ? -17.053 6.817 -13.798 1.00 93.25 318 ARG A C 1
ATOM 2383 O O . ARG A 1 318 ? -16.799 5.631 -14.018 1.00 93.25 318 ARG A O 1
ATOM 2390 N N . ILE A 1 319 ? -16.178 7.665 -13.274 1.00 89.62 319 ILE A N 1
ATOM 2391 C CA . ILE A 1 319 ? -14.844 7.276 -12.834 1.00 89.62 319 ILE A CA 1
ATOM 2392 C C . ILE A 1 319 ? -14.923 6.696 -11.416 1.00 89.62 319 ILE A C 1
ATOM 2394 O O . ILE A 1 319 ? -15.646 7.184 -10.547 1.00 89.62 319 ILE A O 1
ATOM 2398 N N . THR A 1 320 ? -14.219 5.593 -11.209 1.00 84.25 320 THR A N 1
ATOM 2399 C CA . THR A 1 320 ? -14.185 4.765 -10.000 1.00 84.25 320 THR A CA 1
ATOM 2400 C C . THR A 1 320 ? -12.745 4.336 -9.740 1.00 84.25 320 THR A C 1
ATOM 2402 O O . THR A 1 320 ? -11.919 4.378 -10.650 1.00 84.25 320 THR A O 1
ATOM 2405 N N . ALA A 1 321 ? -12.454 3.823 -8.543 1.00 75.50 321 ALA A N 1
ATOM 2406 C CA . ALA A 1 321 ? -11.146 3.232 -8.244 1.00 75.50 321 ALA A CA 1
ATOM 2407 C C . ALA A 1 321 ? -10.733 2.122 -9.236 1.00 75.50 321 ALA A C 1
ATOM 2409 O O . ALA A 1 321 ? -9.551 1.922 -9.475 1.00 75.50 321 ALA A O 1
ATOM 2410 N N . ILE A 1 322 ? -11.700 1.427 -9.848 1.00 79.25 322 ILE A N 1
ATOM 2411 C CA . ILE A 1 322 ? -11.444 0.302 -10.757 1.00 79.25 322 ILE A CA 1
ATOM 2412 C C . ILE A 1 322 ? -11.049 0.779 -12.162 1.00 79.25 322 ILE A C 1
ATOM 2414 O O . ILE A 1 322 ? -10.228 0.145 -12.817 1.00 79.25 322 ILE A O 1
ATOM 2418 N N . ASN A 1 323 ? -11.637 1.874 -12.653 1.00 83.38 323 ASN A N 1
ATOM 2419 C CA . ASN A 1 323 ? -11.485 2.308 -14.049 1.00 83.38 323 ASN A CA 1
ATOM 2420 C C . ASN A 1 323 ? -10.734 3.639 -14.217 1.00 83.38 323 ASN A C 1
ATOM 2422 O O . ASN A 1 323 ? -10.564 4.093 -15.346 1.00 83.38 323 ASN A O 1
ATOM 2426 N N . ILE A 1 324 ? -10.282 4.271 -13.132 1.00 81.44 324 ILE A N 1
ATOM 2427 C CA . ILE A 1 324 ? -9.593 5.567 -13.167 1.00 81.44 324 ILE A CA 1
ATOM 2428 C C . ILE A 1 324 ? -8.333 5.580 -14.038 1.00 81.44 324 ILE A C 1
ATOM 2430 O O . ILE A 1 324 ? -8.019 6.599 -14.650 1.00 81.44 324 ILE A O 1
ATOM 2434 N N . PHE A 1 325 ? -7.642 4.448 -14.124 1.00 77.06 325 PHE A N 1
ATOM 2435 C CA . PHE A 1 325 ? -6.414 4.310 -14.901 1.00 77.06 325 PHE A CA 1
ATOM 2436 C C . PHE A 1 325 ? -6.643 3.818 -16.333 1.00 77.06 325 PHE A C 1
ATOM 2438 O O . PHE A 1 325 ? -5.679 3.636 -17.074 1.00 77.06 325 PHE A O 1
ATOM 2445 N N . ASP A 1 326 ? -7.897 3.613 -16.749 1.00 82.81 326 ASP A N 1
ATOM 2446 C CA . ASP A 1 326 ? -8.201 3.317 -18.146 1.00 82.81 326 ASP A CA 1
ATOM 2447 C C . ASP A 1 326 ? -7.784 4.517 -19.022 1.00 82.81 326 ASP A C 1
ATOM 2449 O O . ASP A 1 326 ? -8.241 5.642 -18.782 1.00 82.81 326 ASP A O 1
ATOM 2453 N N . PRO A 1 327 ? -6.953 4.306 -20.059 1.00 83.75 327 PRO A N 1
ATOM 2454 C CA . PRO A 1 327 ? -6.607 5.323 -21.043 1.00 83.75 327 PRO A CA 1
ATOM 2455 C C . PRO A 1 327 ? -7.777 6.160 -21.575 1.00 83.75 327 PRO A C 1
ATOM 2457 O O . PRO A 1 327 ? -7.589 7.344 -21.854 1.00 83.75 327 PRO A O 1
ATOM 2460 N N . ALA A 1 328 ? -8.964 5.564 -21.725 1.00 87.69 328 ALA A N 1
ATOM 2461 C CA . ALA A 1 328 ? -10.165 6.244 -22.209 1.00 87.69 328 ALA A CA 1
ATOM 2462 C C . ALA A 1 328 ? -10.766 7.220 -21.179 1.00 87.69 328 ALA A C 1
ATOM 2464 O O . ALA A 1 328 ? -11.445 8.181 -21.553 1.00 87.69 328 ALA A O 1
ATOM 2465 N N . ASN A 1 329 ? -10.496 6.991 -19.894 1.00 89.50 329 ASN A N 1
ATOM 2466 C CA . ASN A 1 329 ? -11.043 7.750 -18.772 1.00 89.50 329 ASN A CA 1
ATOM 2467 C C . ASN A 1 329 ? -10.149 8.910 -18.321 1.00 89.50 329 ASN A C 1
ATOM 2469 O O . ASN A 1 329 ? -10.631 9.811 -17.635 1.00 89.50 329 ASN A O 1
ATOM 2473 N N . ALA A 1 330 ? -8.876 8.925 -18.722 1.00 88.62 330 ALA A N 1
ATOM 2474 C CA . ALA A 1 330 ? -7.985 10.050 -18.461 1.00 88.62 330 ALA A CA 1
ATOM 2475 C C . ALA A 1 330 ? -8.476 11.329 -19.160 1.00 88.62 330 ALA A C 1
ATOM 2477 O O . ALA A 1 330 ? -8.971 11.260 -20.287 1.00 88.62 330 ALA A O 1
ATOM 2478 N N . ILE A 1 331 ? -8.324 12.489 -18.519 1.00 90.00 331 ILE A N 1
ATOM 2479 C CA . ILE A 1 331 ? -8.656 13.798 -19.099 1.00 90.00 331 ILE A CA 1
ATOM 2480 C C . ILE A 1 331 ? -7.448 14.426 -19.785 1.00 90.00 331 ILE A C 1
ATOM 2482 O O . ILE A 1 331 ? -6.330 14.375 -19.281 1.00 90.00 331 ILE A O 1
ATOM 2486 N N . ALA A 1 332 ? -7.708 15.056 -20.922 1.00 91.62 332 ALA A N 1
ATOM 2487 C CA . ALA A 1 332 ? -6.763 15.828 -21.707 1.00 91.62 332 ALA A CA 1
ATOM 2488 C C . ALA A 1 332 ? -7.360 17.202 -22.043 1.00 91.62 332 ALA A C 1
ATOM 2490 O O . ALA A 1 332 ? -8.559 17.455 -21.888 1.00 91.62 332 ALA A O 1
ATOM 2491 N N . LYS A 1 333 ? -6.517 18.114 -22.525 1.00 94.38 333 LYS A N 1
ATOM 2492 C CA . LYS A 1 333 ? -6.961 19.422 -23.019 1.00 94.38 333 LYS A CA 1
ATOM 2493 C C . LYS A 1 333 ? -8.056 19.272 -24.086 1.00 94.38 333 LYS A C 1
ATOM 2495 O O . LYS A 1 333 ? -7.891 18.533 -25.051 1.00 94.38 333 LYS A O 1
ATOM 2500 N N . GLY A 1 334 ? -9.135 20.035 -23.933 1.00 95.06 334 GLY A N 1
ATOM 2501 C CA . GLY A 1 334 ? -10.314 20.029 -24.799 1.00 95.06 334 GLY A CA 1
ATOM 2502 C C . GLY A 1 334 ? -11.405 19.043 -24.373 1.00 95.06 334 GLY A C 1
ATOM 2503 O O . GLY A 1 334 ? -12.531 19.154 -24.857 1.00 95.06 334 GLY A O 1
ATOM 2504 N N . ASP A 1 335 ? -11.120 18.114 -23.454 1.00 96.44 335 ASP A N 1
ATOM 2505 C CA . ASP A 1 335 ? -12.147 17.216 -22.929 1.00 96.44 335 ASP A CA 1
ATOM 2506 C C . ASP A 1 335 ? -13.194 17.971 -22.110 1.00 96.44 335 ASP A C 1
ATOM 2508 O O . ASP A 1 335 ? -12.909 18.962 -21.438 1.00 96.44 335 ASP A O 1
ATOM 2512 N N . THR A 1 336 ? -14.415 17.443 -22.101 1.00 96.88 336 THR A N 1
ATOM 2513 C CA . THR A 1 336 ? -15.447 17.836 -21.138 1.00 96.88 336 THR A CA 1
ATOM 2514 C C . THR A 1 336 ? -15.619 16.737 -20.098 1.00 96.88 336 THR A C 1
ATOM 2516 O O . THR A 1 336 ? -15.767 15.563 -20.446 1.00 96.88 336 THR A O 1
ATOM 2519 N N . ALA A 1 337 ? -15.630 17.125 -18.826 1.00 95.94 337 ALA A N 1
ATOM 2520 C CA . ALA A 1 337 ? -15.871 16.238 -17.698 1.00 95.94 337 ALA A CA 1
ATOM 2521 C C . ALA A 1 337 ? -16.952 16.815 -16.778 1.00 95.94 337 ALA A C 1
ATOM 2523 O O . ALA A 1 337 ? -17.191 18.022 -16.740 1.00 95.94 337 ALA A O 1
ATOM 2524 N N . THR A 1 338 ? -17.603 15.946 -16.014 1.00 96.56 338 THR A N 1
ATOM 2525 C CA . THR A 1 338 ? -18.598 16.336 -15.013 1.00 96.56 338 THR A CA 1
ATOM 2526 C C . THR A 1 338 ? -18.147 15.866 -13.645 1.00 96.56 338 THR A C 1
ATOM 2528 O O . THR A 1 338 ? -17.826 14.695 -13.466 1.00 96.56 338 THR A O 1
ATOM 2531 N N . ILE A 1 339 ? -18.150 16.767 -12.671 1.00 95.62 339 ILE A N 1
ATOM 2532 C CA . ILE A 1 339 ? -18.056 16.425 -11.257 1.00 95.62 339 ILE A CA 1
ATOM 2533 C C . ILE A 1 339 ? -19.480 16.296 -10.732 1.00 95.62 339 ILE A C 1
ATOM 2535 O O . ILE A 1 339 ? -20.262 17.243 -10.823 1.00 95.62 339 ILE A O 1
ATOM 2539 N N . THR A 1 340 ? -19.810 15.140 -10.170 1.00 95.00 340 THR A N 1
ATOM 2540 C CA . THR A 1 340 ? -21.101 14.897 -9.525 1.00 95.00 340 THR A CA 1
ATOM 2541 C C . THR A 1 340 ? -20.890 14.755 -8.031 1.00 95.00 340 THR A C 1
ATOM 2543 O O . THR A 1 340 ? -20.004 14.017 -7.609 1.00 95.00 340 THR A O 1
ATOM 2546 N N . VAL A 1 341 ? -21.717 15.435 -7.239 1.00 92.75 341 VAL A N 1
ATOM 2547 C CA . VAL A 1 341 ? -21.763 15.333 -5.777 1.00 92.75 341 VAL A CA 1
ATOM 2548 C C . VAL A 1 341 ? -23.162 14.882 -5.369 1.00 92.75 341 VAL A C 1
ATOM 2550 O O . VAL A 1 341 ? -24.155 15.489 -5.774 1.00 92.75 341 VAL A O 1
ATOM 2553 N N . LYS A 1 342 ? -23.255 13.824 -4.565 1.00 92.19 342 LYS A N 1
ATOM 2554 C CA . LYS A 1 342 ? -24.508 13.256 -4.052 1.00 92.19 342 LYS A CA 1
ATOM 2555 C C . LYS A 1 342 ? -24.512 13.241 -2.527 1.00 92.19 342 LYS A C 1
ATOM 2557 O O . LYS A 1 342 ? -23.449 13.031 -1.935 1.00 92.19 342 LYS A O 1
ATOM 2562 N N . PRO A 1 343 ? -25.675 13.426 -1.878 1.00 87.44 343 PRO A N 1
ATOM 2563 C CA . PRO A 1 343 ? -25.801 13.209 -0.444 1.00 87.44 343 PRO A CA 1
ATOM 2564 C C . PRO A 1 343 ? -25.427 11.767 -0.103 1.00 87.44 343 PRO A C 1
ATOM 2566 O O . PRO A 1 343 ? -25.718 10.846 -0.868 1.00 87.44 343 PRO A O 1
ATOM 2569 N N . GLN A 1 344 ? -24.802 11.562 1.049 1.00 78.25 344 GLN A N 1
ATOM 2570 C CA . GLN A 1 344 ? -24.561 10.213 1.532 1.00 78.25 344 GLN A CA 1
ATOM 2571 C C . GLN A 1 344 ? -25.835 9.589 2.117 1.00 78.25 344 GLN A C 1
ATOM 2573 O O . GLN A 1 344 ? -26.620 10.251 2.800 1.00 78.25 344 GLN A O 1
ATOM 2578 N N . ALA A 1 345 ? -26.011 8.285 1.890 1.00 78.62 345 ALA A N 1
ATOM 2579 C CA . ALA A 1 345 ? -27.093 7.512 2.486 1.00 78.62 345 ALA A CA 1
ATOM 2580 C C . ALA A 1 345 ? -27.122 7.667 4.027 1.00 78.62 345 ALA A C 1
ATOM 2582 O O . ALA A 1 345 ? -26.067 7.690 4.662 1.00 78.62 345 ALA A O 1
ATOM 2583 N N . PRO A 1 346 ? -28.314 7.748 4.649 1.00 84.19 346 PRO A N 1
ATOM 2584 C CA . PRO A 1 346 ? -29.631 7.504 4.056 1.00 84.19 346 PRO A CA 1
ATOM 2585 C C . PRO A 1 346 ? -30.248 8.717 3.341 1.00 84.19 346 PRO A C 1
ATOM 2587 O O . PRO A 1 346 ? -31.359 8.602 2.827 1.00 84.19 346 PRO A O 1
ATOM 2590 N N . ALA A 1 347 ? -29.578 9.875 3.309 1.00 85.25 347 ALA A N 1
ATOM 2591 C CA . ALA A 1 347 ? -30.114 11.044 2.624 1.00 85.25 347 ALA A CA 1
ATOM 2592 C C . ALA A 1 347 ? -30.154 10.805 1.107 1.00 85.25 347 ALA A C 1
ATOM 2594 O O . ALA A 1 347 ? -29.183 10.349 0.509 1.00 85.25 347 ALA A O 1
ATOM 2595 N N . THR A 1 348 ? -31.286 11.127 0.481 1.00 89.94 348 THR A N 1
ATOM 2596 C CA . THR A 1 348 ? -31.493 10.988 -0.971 1.00 89.94 348 THR A CA 1
ATOM 2597 C C . THR A 1 348 ? -31.519 12.331 -1.699 1.00 89.94 348 THR A C 1
ATOM 2599 O O . THR A 1 348 ? -31.461 12.360 -2.926 1.00 89.94 348 THR A O 1
ATOM 2602 N N . THR A 1 349 ? -31.589 13.442 -0.959 1.00 92.81 349 THR A N 1
ATOM 2603 C CA . THR A 1 349 ? -31.604 14.813 -1.485 1.00 92.81 349 THR A CA 1
ATOM 2604 C C . THR A 1 349 ? -30.788 15.754 -0.608 1.00 92.81 349 THR A C 1
ATOM 2606 O O . THR A 1 349 ? -30.695 15.558 0.604 1.00 92.81 349 THR A O 1
ATOM 2609 N N . PHE A 1 350 ? -30.238 16.808 -1.205 1.00 91.56 350 PHE A N 1
ATOM 2610 C CA . PHE A 1 350 ? -29.617 17.905 -0.469 1.00 91.56 350 PHE A CA 1
ATOM 2611 C C . PHE A 1 350 ? -30.656 18.810 0.200 1.00 91.56 350 PHE A C 1
ATOM 2613 O O . PHE A 1 350 ? -31.798 18.920 -0.246 1.00 91.56 350 PHE A O 1
ATOM 2620 N N . THR A 1 351 ? -30.223 19.519 1.240 1.00 89.81 351 THR A N 1
ATOM 2621 C CA . THR A 1 351 ? -30.977 20.628 1.831 1.00 89.81 351 THR A CA 1
ATOM 2622 C C . THR A 1 351 ? -30.763 21.902 1.014 1.00 89.81 351 THR A C 1
ATOM 2624 O O . THR A 1 351 ? -29.628 22.236 0.667 1.00 89.81 351 THR A O 1
ATOM 2627 N N . ALA A 1 352 ? -31.838 22.646 0.750 1.00 90.56 352 ALA A N 1
ATOM 2628 C CA . ALA A 1 352 ? -31.754 23.946 0.087 1.00 90.56 352 ALA A CA 1
ATOM 2629 C C . ALA A 1 352 ? -30.847 24.909 0.863 1.00 90.56 352 ALA A C 1
ATOM 2631 O O . ALA A 1 352 ? -30.935 25.005 2.086 1.00 90.56 352 ALA A O 1
ATOM 2632 N N . GLY A 1 353 ? -29.982 25.631 0.148 1.00 90.12 353 GLY A N 1
ATOM 2633 C CA . GLY A 1 353 ? -29.028 26.557 0.754 1.00 90.12 353 GLY A CA 1
ATOM 2634 C C . GLY A 1 353 ? -27.777 25.897 1.339 1.00 90.12 353 GLY A C 1
ATOM 2635 O O . GLY A 1 353 ? -26.913 26.617 1.832 1.00 90.12 353 GLY A O 1
ATOM 2636 N N . ALA A 1 354 ? -27.638 24.566 1.270 1.00 89.56 354 ALA A N 1
ATOM 2637 C CA . ALA A 1 354 ? -26.387 23.910 1.636 1.00 89.56 354 ALA A CA 1
ATOM 2638 C C . ALA A 1 354 ? -25.243 24.421 0.748 1.00 89.56 354 ALA A C 1
ATOM 2640 O O . ALA A 1 354 ? -25.381 24.510 -0.473 1.00 89.56 354 ALA A O 1
ATOM 2641 N N . THR A 1 355 ? -24.110 24.753 1.354 1.00 90.25 355 THR A N 1
ATOM 2642 C CA . THR A 1 355 ? -22.896 25.103 0.613 1.00 90.25 355 THR A CA 1
ATOM 2643 C C . THR A 1 355 ? -22.139 23.826 0.278 1.00 90.25 355 THR A C 1
ATOM 2645 O O . THR A 1 355 ? -22.039 22.947 1.123 1.00 90.25 355 THR A O 1
ATOM 2648 N N . ILE A 1 356 ? -21.603 23.722 -0.934 1.00 89.06 356 ILE A N 1
ATOM 2649 C CA . ILE A 1 356 ? -20.700 22.658 -1.375 1.00 89.06 356 ILE A CA 1
ATOM 2650 C C . ILE A 1 356 ? -19.429 23.331 -1.886 1.00 89.06 356 ILE A C 1
ATOM 2652 O O . ILE A 1 356 ? -19.476 24.097 -2.845 1.00 89.06 356 ILE A O 1
ATOM 2656 N N . ALA A 1 357 ? -18.297 23.045 -1.257 1.00 89.81 357 ALA A N 1
ATOM 2657 C CA . ALA A 1 357 ? -16.976 23.445 -1.721 1.00 89.81 357 ALA A CA 1
ATOM 2658 C C . ALA A 1 357 ? -16.256 22.221 -2.294 1.00 89.81 357 ALA A C 1
ATOM 2660 O O . ALA A 1 357 ? -16.149 21.207 -1.610 1.00 89.81 357 ALA A O 1
ATOM 2661 N N . ILE A 1 358 ? -15.793 22.317 -3.539 1.00 89.81 358 ILE A N 1
ATOM 2662 C CA . ILE A 1 358 ? -15.087 21.279 -4.289 1.00 89.81 358 ILE A CA 1
ATOM 2663 C C . ILE A 1 358 ? -13.664 21.773 -4.542 1.00 89.81 358 ILE A C 1
ATOM 2665 O O . ILE A 1 358 ? -13.445 22.634 -5.394 1.00 89.81 358 ILE A O 1
ATOM 2669 N N . THR A 1 359 ? -12.707 21.227 -3.803 1.00 87.88 359 THR A N 1
ATOM 2670 C CA . THR A 1 359 ? -11.281 21.551 -3.900 1.00 87.88 359 THR A CA 1
ATOM 2671 C C . THR A 1 359 ? -10.573 20.485 -4.723 1.00 87.88 359 THR A C 1
ATOM 2673 O O . THR A 1 359 ? -10.700 19.294 -4.429 1.00 87.88 359 THR A O 1
ATOM 2676 N N . VAL A 1 360 ? -9.810 20.895 -5.737 1.00 85.12 360 VAL A N 1
ATOM 2677 C CA . VAL A 1 360 ? -8.957 19.970 -6.496 1.00 85.12 360 VAL A CA 1
ATOM 2678 C C . VAL A 1 360 ? -7.635 19.801 -5.758 1.00 85.12 360 VAL A C 1
ATOM 2680 O O . VAL A 1 360 ? -6.936 20.776 -5.482 1.00 85.12 360 VAL A O 1
ATOM 2683 N N . VAL A 1 361 ? -7.279 18.556 -5.444 1.00 76.12 361 VAL A N 1
ATOM 2684 C CA . VAL A 1 361 ? -6.059 18.219 -4.704 1.00 76.12 361 VAL A CA 1
ATOM 2685 C C . VAL A 1 361 ? -5.147 17.353 -5.565 1.00 76.12 361 VAL A C 1
ATOM 2687 O O . VAL A 1 361 ? -5.568 16.330 -6.103 1.00 76.12 361 VAL A O 1
ATOM 2690 N N . TYR A 1 362 ? -3.882 17.756 -5.668 1.00 73.12 362 TYR A N 1
ATOM 2691 C CA . TYR A 1 362 ? -2.823 16.964 -6.286 1.00 73.12 362 TYR A CA 1
ATOM 2692 C C . TYR A 1 362 ? -2.121 16.095 -5.230 1.00 73.12 362 TYR A C 1
ATOM 2694 O O . TYR A 1 362 ? -1.824 16.577 -4.138 1.00 73.12 362 TYR A O 1
ATOM 2702 N N . ILE A 1 363 ? -1.878 14.814 -5.531 1.00 62.00 363 ILE A N 1
ATOM 2703 C CA . ILE A 1 363 ? -1.530 13.797 -4.518 1.00 62.00 363 ILE A CA 1
ATOM 2704 C C . ILE A 1 363 ? -0.083 13.893 -4.008 1.00 62.00 363 ILE A C 1
ATOM 2706 O O . ILE A 1 363 ? 0.179 13.465 -2.890 1.00 62.00 363 ILE A O 1
ATOM 2710 N N . ARG A 1 364 ? 0.871 14.475 -4.744 1.00 58.22 364 ARG A N 1
ATOM 2711 C CA . ARG A 1 364 ? 2.241 14.658 -4.219 1.00 58.22 364 ARG A CA 1
ATOM 2712 C C . ARG A 1 364 ? 2.293 15.848 -3.257 1.00 58.22 364 ARG 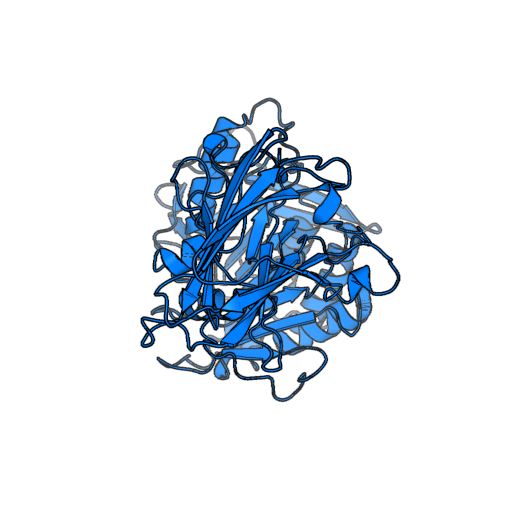A C 1
ATOM 2714 O O . ARG A 1 364 ? 2.546 16.980 -3.662 1.00 58.22 364 ARG A O 1
ATOM 2721 N N . VAL A 1 365 ? 2.043 15.588 -1.972 1.00 46.31 365 VAL A N 1
ATOM 2722 C CA . VAL A 1 365 ? 1.988 16.596 -0.888 1.00 46.31 365 VAL A CA 1
ATOM 2723 C C . VAL A 1 365 ? 3.333 17.261 -0.567 1.00 46.31 365 VAL A C 1
ATOM 2725 O O . VAL A 1 365 ? 3.375 18.308 0.097 1.00 46.31 365 VAL A O 1
ATOM 2728 N N . ASP A 1 366 ? 4.422 16.639 -1.017 1.00 51.84 366 ASP A N 1
ATOM 2729 C CA . ASP A 1 366 ? 5.804 17.106 -0.935 1.00 51.84 366 ASP A CA 1
ATOM 2730 C C . ASP A 1 366 ? 6.178 18.025 -2.107 1.00 51.84 366 ASP A C 1
ATOM 2732 O O . ASP A 1 366 ? 7.193 18.721 -2.047 1.00 51.84 366 ASP A O 1
ATOM 2736 N N . TYR A 1 367 ? 5.353 18.092 -3.158 1.00 59.97 367 TYR A N 1
ATOM 2737 C CA . TYR A 1 367 ? 5.536 19.060 -4.228 1.00 59.97 367 TYR A CA 1
ATOM 2738 C C . TYR A 1 367 ? 4.808 20.359 -3.877 1.00 59.97 367 TYR A C 1
ATOM 2740 O O . TYR A 1 367 ? 3.582 20.367 -3.767 1.00 59.97 367 TYR A O 1
ATOM 2748 N N . PRO A 1 368 ? 5.524 21.494 -3.749 1.00 62.84 368 PRO A N 1
ATOM 2749 C CA . PRO A 1 368 ? 4.905 22.810 -3.624 1.00 62.84 368 PRO A CA 1
ATOM 2750 C C . PRO A 1 368 ? 4.369 23.232 -4.998 1.00 62.84 368 PRO A C 1
ATOM 2752 O O . PRO A 1 368 ? 4.905 24.130 -5.645 1.00 62.84 368 PRO A O 1
ATOM 2755 N N . GLN A 1 369 ? 3.393 22.489 -5.513 1.00 73.62 369 GLN A N 1
ATOM 2756 C CA . GLN A 1 369 ? 2.777 22.753 -6.797 1.00 73.62 369 GLN A CA 1
ATOM 2757 C C . GLN A 1 369 ? 1.491 23.536 -6.579 1.00 73.62 369 GLN A C 1
ATOM 2759 O O . GLN A 1 369 ? 0.597 23.104 -5.856 1.00 73.62 369 GLN A O 1
ATOM 2764 N N . ILE A 1 370 ? 1.423 24.690 -7.231 1.00 78.44 370 ILE A N 1
ATOM 2765 C CA . ILE A 1 370 ? 0.274 25.578 -7.163 1.00 78.44 370 ILE A CA 1
ATOM 2766 C C . ILE A 1 370 ? -0.734 25.106 -8.206 1.00 78.44 370 ILE A C 1
ATOM 2768 O O . ILE A 1 370 ? -0.415 25.029 -9.392 1.00 78.44 370 ILE A O 1
ATOM 2772 N N . VAL A 1 371 ? -1.932 24.760 -7.746 1.00 83.06 371 VAL A N 1
ATOM 2773 C CA . VAL A 1 371 ? -3.063 24.386 -8.603 1.00 83.06 371 VAL A CA 1
ATOM 2774 C C . VAL A 1 371 ? -3.931 25.622 -8.802 1.00 83.06 371 VAL A C 1
ATOM 2776 O O . VAL A 1 371 ? -4.382 26.211 -7.825 1.00 83.06 371 VAL A O 1
ATOM 2779 N N . ASP A 1 372 ? -4.175 25.993 -10.059 1.00 90.25 372 ASP A N 1
ATOM 2780 C CA . ASP A 1 372 ? -5.118 27.048 -10.433 1.00 90.25 372 ASP A CA 1
ATOM 2781 C C . ASP A 1 372 ? -6.261 26.441 -11.248 1.00 90.25 372 ASP A C 1
ATOM 2783 O O . ASP A 1 372 ? -6.151 26.218 -12.460 1.00 90.25 372 ASP A O 1
ATOM 2787 N N . ILE A 1 373 ? -7.385 26.187 -10.578 1.00 93.06 373 ILE A N 1
ATOM 2788 C CA . ILE A 1 373 ? -8.549 25.558 -11.208 1.00 93.06 373 ILE A CA 1
ATOM 2789 C C . ILE A 1 373 ? -9.155 26.412 -12.327 1.00 93.06 373 ILE A C 1
ATOM 2791 O O . ILE A 1 373 ? -9.803 25.854 -13.205 1.00 93.06 373 ILE A O 1
ATOM 2795 N N . SER A 1 374 ? -8.934 27.732 -12.340 1.00 94.50 374 SER A N 1
ATOM 2796 C CA . SER A 1 374 ? -9.474 28.621 -13.383 1.00 94.50 374 SER A CA 1
ATOM 2797 C C . SER A 1 374 ? -8.639 28.594 -14.661 1.00 94.50 374 SER A C 1
ATOM 2799 O O . SER A 1 374 ? -9.141 28.904 -15.740 1.00 94.50 374 SER A O 1
ATOM 2801 N N . LYS A 1 375 ? -7.359 28.223 -14.550 1.00 94.31 375 LYS A N 1
ATOM 2802 C CA . LYS A 1 375 ? -6.483 27.959 -15.699 1.00 94.31 375 LYS A CA 1
ATOM 2803 C C . LYS A 1 375 ? -6.621 26.527 -16.204 1.00 94.31 375 LYS A C 1
ATOM 2805 O O . LYS A 1 375 ? -6.513 26.309 -17.404 1.00 94.31 375 LYS A O 1
ATOM 2810 N N . MET A 1 376 ? -6.856 25.570 -15.306 1.00 94.06 376 MET A N 1
ATOM 2811 C CA . MET A 1 376 ? -6.998 24.156 -15.665 1.00 94.06 376 MET A CA 1
ATOM 2812 C C . MET A 1 376 ? -8.360 23.826 -16.259 1.00 94.06 376 MET A C 1
ATOM 2814 O O . MET A 1 376 ? -8.460 22.950 -17.117 1.00 94.06 376 MET A O 1
ATOM 2818 N N . PHE A 1 377 ? -9.406 24.522 -15.822 1.00 96.50 377 PHE A N 1
ATOM 2819 C CA . PHE A 1 377 ? -10.775 24.186 -16.168 1.00 96.50 377 PHE A CA 1
ATOM 2820 C C . PHE A 1 377 ? -11.620 25.436 -16.392 1.00 96.50 377 PHE A C 1
ATOM 2822 O O . PHE A 1 377 ? -11.480 26.450 -15.709 1.00 96.50 377 PHE A O 1
ATOM 2829 N N . LYS A 1 378 ? -12.583 25.328 -17.302 1.00 97.38 378 LYS A N 1
ATOM 2830 C CA . LYS A 1 378 ? -13.653 26.307 -17.481 1.00 97.38 378 LYS A CA 1
ATOM 2831 C C . LYS A 1 378 ? -14.981 25.665 -17.141 1.00 97.38 378 LYS A C 1
ATOM 2833 O O . LYS A 1 378 ? -15.356 24.667 -17.745 1.00 97.38 378 LYS A O 1
ATOM 2838 N N . VAL A 1 379 ? -15.725 26.262 -16.217 1.00 97.44 379 VAL A N 1
ATOM 2839 C CA . VAL A 1 379 ? -17.092 25.821 -15.921 1.00 97.44 379 VAL A CA 1
ATOM 2840 C C . VAL A 1 379 ? -17.993 26.148 -17.111 1.00 97.44 379 VAL A C 1
ATOM 2842 O O . VAL A 1 379 ? -18.099 27.307 -17.514 1.00 97.44 379 VAL A O 1
ATOM 2845 N N . THR A 1 380 ? -18.635 25.128 -17.672 1.00 97.69 380 THR A N 1
ATOM 2846 C CA . THR A 1 380 ? -19.532 25.245 -18.833 1.00 97.69 380 THR A CA 1
ATOM 2847 C C . THR A 1 380 ? -20.992 24.970 -18.490 1.00 97.69 380 THR A C 1
ATOM 2849 O O . THR A 1 380 ? -21.876 25.335 -19.262 1.00 97.69 380 THR A O 1
ATOM 2852 N N . GLY A 1 381 ? -21.268 24.388 -17.322 1.00 96.88 381 GLY A N 1
ATOM 2853 C CA . GLY A 1 381 ? -22.626 24.216 -16.823 1.00 96.88 381 GLY A CA 1
ATOM 2854 C C . GLY A 1 381 ? -22.676 23.699 -15.392 1.00 96.88 381 GLY A C 1
ATOM 2855 O O . GLY A 1 381 ? -21.701 23.153 -14.875 1.00 96.88 381 GLY A O 1
ATOM 2856 N N . GLN A 1 382 ? -23.836 23.848 -14.762 1.00 96.69 382 GLN A N 1
ATOM 2857 C CA . GLN A 1 382 ? -24.102 23.367 -13.413 1.00 96.69 382 GLN A CA 1
ATOM 2858 C C . GLN A 1 382 ? -25.589 23.049 -13.236 1.00 96.69 382 GLN A C 1
ATOM 2860 O O . GLN A 1 382 ? -26.439 23.707 -13.835 1.00 96.69 382 GLN A O 1
ATOM 2865 N N . THR A 1 383 ? -25.904 22.056 -12.402 1.00 97.12 383 THR A N 1
ATOM 2866 C CA . THR A 1 383 ? -27.287 21.688 -12.045 1.00 97.12 383 THR A CA 1
ATOM 2867 C C . THR A 1 383 ? -27.411 21.496 -10.536 1.00 97.12 383 THR A C 1
ATOM 2869 O O . THR A 1 383 ? -26.469 21.049 -9.886 1.00 97.12 383 THR A O 1
ATOM 2872 N N . GLY A 1 384 ? -28.573 21.840 -9.969 1.00 95.50 384 GLY A N 1
ATOM 2873 C CA . GLY A 1 384 ? -28.863 21.668 -8.538 1.00 95.50 384 GLY A CA 1
ATOM 2874 C C . GLY A 1 384 ? -28.192 22.693 -7.614 1.00 95.50 384 GLY A C 1
ATOM 2875 O O . GLY A 1 384 ? -28.327 22.598 -6.396 1.00 95.50 384 GLY A O 1
ATOM 2876 N N . ALA A 1 385 ? -27.479 23.677 -8.165 1.00 95.94 385 ALA A N 1
ATOM 2877 C CA . ALA A 1 385 ? -26.832 24.746 -7.413 1.00 95.94 385 ALA A CA 1
ATOM 2878 C C . ALA A 1 385 ? -26.761 26.055 -8.220 1.00 95.94 385 ALA A C 1
ATOM 2880 O O . ALA A 1 385 ? -27.058 26.088 -9.417 1.00 95.94 385 ALA A O 1
ATOM 2881 N N . ASN A 1 386 ? -26.382 27.148 -7.558 1.00 95.44 386 ASN A N 1
ATOM 2882 C CA . ASN A 1 386 ? -26.043 28.408 -8.220 1.00 95.44 386 ASN A CA 1
ATOM 2883 C C . ASN A 1 386 ? -24.717 28.306 -9.003 1.00 95.44 386 ASN A C 1
ATOM 2885 O O . ASN A 1 386 ? -24.004 27.304 -8.944 1.00 95.44 386 ASN A O 1
ATOM 2889 N N . ALA A 1 387 ? -24.394 29.356 -9.766 1.00 95.38 387 ALA A N 1
ATOM 2890 C CA . ALA A 1 387 ? -23.098 29.446 -10.433 1.00 95.38 387 ALA A CA 1
ATOM 2891 C C . ALA A 1 387 ? -21.954 29.404 -9.400 1.00 95.38 387 ALA A C 1
ATOM 2893 O O . ALA A 1 387 ? -22.038 30.120 -8.396 1.00 95.38 387 ALA A O 1
ATOM 2894 N N . PRO A 1 388 ? -20.903 28.594 -9.632 1.00 96.12 388 PRO A N 1
ATOM 2895 C CA . PRO A 1 388 ? -19.804 28.469 -8.688 1.00 96.12 388 PRO A CA 1
ATOM 2896 C C . PRO A 1 388 ? -19.040 29.785 -8.558 1.00 96.12 388 PRO A C 1
ATOM 2898 O O . PRO A 1 388 ? -18.751 30.458 -9.548 1.00 96.12 388 PRO A O 1
ATOM 2901 N N . THR A 1 389 ? -18.644 30.110 -7.334 1.00 95.88 389 THR A N 1
ATOM 2902 C CA . THR A 1 389 ? -17.566 31.066 -7.069 1.00 95.88 389 THR A CA 1
ATOM 2903 C C . THR A 1 389 ? -16.260 30.313 -6.849 1.00 95.88 389 THR A C 1
ATOM 2905 O O . THR A 1 389 ? -16.258 29.095 -6.670 1.00 95.88 389 THR A O 1
ATOM 2908 N N . THR A 1 390 ? -15.132 31.016 -6.879 1.00 93.88 390 THR A N 1
ATOM 2909 C CA . THR A 1 390 ? -13.817 30.413 -6.649 1.00 93.88 390 THR A CA 1
ATOM 2910 C C . THR A 1 390 ? -13.193 30.923 -5.360 1.00 93.88 390 THR A C 1
ATOM 2912 O O . THR A 1 390 ? -13.282 32.111 -5.049 1.00 93.88 390 THR A O 1
ATOM 2915 N N . SER A 1 391 ? -12.515 30.043 -4.633 1.00 89.00 391 SER A N 1
ATOM 2916 C CA . SER A 1 391 ? -11.811 30.374 -3.393 1.00 89.00 391 SER A CA 1
ATOM 2917 C C . SER A 1 391 ? -10.488 29.618 -3.274 1.00 89.00 391 SER A C 1
ATOM 2919 O O . SER A 1 391 ? -10.143 28.797 -4.124 1.00 89.00 391 SER A O 1
ATOM 2921 N N . ARG A 1 392 ? -9.752 29.913 -2.197 1.00 85.62 392 ARG A N 1
ATOM 2922 C CA . ARG A 1 392 ? -8.503 29.246 -1.813 1.00 85.62 392 ARG A CA 1
ATOM 2923 C C . ARG A 1 392 ? -8.743 28.480 -0.525 1.00 85.62 392 ARG A C 1
ATOM 2925 O O . ARG A 1 392 ? -8.976 29.111 0.507 1.00 85.62 392 ARG A O 1
ATOM 2932 N N . THR A 1 393 ? -8.734 27.155 -0.582 1.00 78.31 393 THR A N 1
ATOM 2933 C CA . THR A 1 393 ? -8.938 26.323 0.614 1.00 78.31 393 THR A CA 1
ATOM 2934 C C . THR A 1 393 ? -7.799 25.350 0.873 1.00 78.31 393 THR A C 1
ATOM 2936 O O . THR A 1 393 ? -7.630 24.932 2.019 1.00 78.31 393 THR A O 1
ATOM 2939 N N . ASN A 1 394 ? -6.965 25.034 -0.124 1.00 73.19 394 ASN A N 1
ATOM 2940 C CA . ASN A 1 394 ? -5.804 24.193 0.110 1.00 73.19 394 ASN A CA 1
ATOM 2941 C C . ASN A 1 394 ? -4.742 24.989 0.881 1.00 73.19 394 ASN A C 1
ATOM 2943 O O . ASN A 1 394 ? -4.192 25.976 0.391 1.00 73.19 394 ASN A O 1
ATOM 2947 N N . ALA A 1 395 ? -4.409 24.539 2.092 1.00 70.12 395 ALA A N 1
ATOM 2948 C CA . ALA A 1 395 ? -3.392 25.180 2.924 1.00 70.12 395 ALA A CA 1
ATOM 2949 C C . ALA A 1 395 ? -2.013 25.238 2.236 1.00 70.12 395 ALA A C 1
ATOM 2951 O O . ALA A 1 395 ? -1.232 26.152 2.498 1.00 70.12 395 ALA A O 1
ATOM 2952 N N . LYS A 1 396 ? -1.721 24.310 1.314 1.00 67.12 396 LYS A N 1
ATOM 2953 C CA . LYS A 1 396 ? -0.482 24.308 0.519 1.00 67.12 396 LYS A CA 1
ATOM 2954 C C . LYS A 1 396 ? -0.455 25.419 -0.547 1.00 67.12 396 LYS A C 1
ATOM 2956 O O . LYS A 1 396 ? 0.630 25.828 -0.944 1.00 67.12 396 LYS A O 1
ATOM 2961 N N . ASN A 1 397 ? -1.615 25.970 -0.922 1.00 65.94 397 ASN A N 1
ATOM 2962 C CA . ASN A 1 397 ? -1.770 27.123 -1.822 1.00 65.94 397 ASN A CA 1
ATOM 2963 C C . ASN A 1 397 ? -2.003 28.452 -1.078 1.00 65.94 397 ASN A C 1
ATOM 2965 O O . ASN A 1 397 ? -2.240 29.479 -1.718 1.00 65.94 397 ASN A O 1
ATOM 2969 N N . ALA A 1 398 ? -1.935 28.475 0.259 1.00 63.16 398 ALA A N 1
ATOM 2970 C CA . ALA A 1 398 ? -2.372 29.621 1.066 1.00 63.16 398 ALA A CA 1
ATOM 2971 C C . ALA A 1 398 ? -1.656 30.951 0.742 1.00 63.16 398 ALA A C 1
ATOM 2973 O O . ALA A 1 398 ? -2.227 32.021 0.944 1.00 63.16 398 ALA A O 1
ATOM 2974 N N . ASN A 1 399 ? -0.434 30.891 0.203 1.00 66.38 399 ASN A N 1
ATOM 2975 C CA . ASN A 1 399 ? 0.393 32.064 -0.115 1.00 66.38 399 ASN A CA 1
ATOM 2976 C C . ASN A 1 399 ? 0.290 32.525 -1.579 1.00 66.38 399 ASN A C 1
ATOM 2978 O O . ASN A 1 399 ? 1.099 33.329 -2.035 1.00 66.38 399 ASN A O 1
ATOM 2982 N N . THR A 1 400 ? -0.677 31.998 -2.322 1.00 75.00 400 THR A N 1
ATOM 2983 C CA . THR A 1 400 ? -0.816 32.176 -3.772 1.00 75.00 400 THR A CA 1
ATOM 2984 C C . THR A 1 400 ? -2.123 32.912 -4.064 1.00 75.00 400 THR A C 1
ATOM 2986 O O . THR A 1 400 ? -3.029 32.921 -3.230 1.00 75.00 400 THR A O 1
ATOM 2989 N N . THR A 1 401 ? -2.234 33.594 -5.201 1.00 81.81 401 THR A N 1
ATOM 2990 C CA . THR A 1 401 ? -3.485 34.261 -5.628 1.00 81.81 401 THR A CA 1
ATOM 2991 C C . THR A 1 401 ? -4.413 33.337 -6.417 1.00 81.81 401 THR A C 1
ATOM 2993 O O . THR A 1 401 ? -5.555 33.692 -6.697 1.00 81.81 401 THR A O 1
ATOM 2996 N N . GLU A 1 402 ? -3.917 32.157 -6.754 1.00 88.38 402 GLU A N 1
ATOM 2997 C CA . GLU A 1 402 ? -4.524 31.148 -7.596 1.00 88.38 402 GLU A CA 1
ATOM 2998 C C . GLU A 1 402 ? -5.646 30.420 -6.837 1.00 88.38 402 GLU A C 1
ATOM 3000 O O . GLU A 1 402 ? -5.412 29.906 -5.740 1.00 88.38 402 GLU A O 1
ATOM 3005 N N . PRO A 1 403 ? -6.882 30.384 -7.366 1.00 91.19 403 PRO A N 1
ATOM 3006 C CA . PRO A 1 403 ? -7.957 29.618 -6.752 1.00 91.19 403 PRO A CA 1
ATOM 3007 C C . PRO A 1 403 ? -7.771 28.115 -6.985 1.00 91.19 403 PRO A C 1
ATOM 3009 O O . PRO A 1 403 ? -7.383 27.695 -8.072 1.00 91.19 403 PRO A O 1
ATOM 3012 N N . ASP A 1 404 ? -8.158 27.299 -6.005 1.00 89.06 404 ASP A N 1
ATOM 3013 C CA . ASP A 1 404 ? -8.095 25.826 -6.057 1.00 89.06 404 ASP A CA 1
ATOM 3014 C C . ASP A 1 404 ? -9.444 25.142 -5.776 1.00 89.06 404 ASP A C 1
ATOM 3016 O O . ASP A 1 404 ? -9.552 23.914 -5.797 1.00 89.06 404 ASP A O 1
ATOM 3020 N N . THR A 1 405 ? -10.475 25.942 -5.497 1.00 91.19 405 THR A N 1
ATOM 3021 C CA . THR A 1 405 ? -11.769 25.471 -5.005 1.00 91.19 405 THR A CA 1
ATOM 3022 C C . THR A 1 405 ? -12.920 26.149 -5.724 1.00 91.19 405 THR A C 1
ATOM 3024 O O . THR A 1 405 ? -12.964 27.380 -5.781 1.00 91.19 405 THR A O 1
ATOM 3027 N N . TRP A 1 406 ? -13.896 25.367 -6.180 1.00 94.50 406 TRP A N 1
ATOM 3028 C CA . TRP A 1 406 ? -15.220 25.868 -6.553 1.00 94.50 406 TRP A CA 1
ATOM 3029 C C . TRP A 1 406 ? -16.160 25.814 -5.353 1.00 94.50 406 TRP A C 1
ATOM 3031 O O . TRP A 1 406 ? -16.253 24.785 -4.695 1.00 94.50 406 TRP A O 1
ATOM 3041 N N . THR A 1 407 ? -16.899 26.887 -5.090 1.00 93.69 407 THR A N 1
ATOM 3042 C CA . THR A 1 407 ? -17.938 26.931 -4.054 1.00 93.69 407 THR A CA 1
ATOM 3043 C C . THR A 1 407 ? -19.297 27.176 -4.689 1.00 93.69 407 THR A C 1
ATOM 3045 O O . THR A 1 407 ? -19.482 28.152 -5.413 1.00 93.69 407 THR A O 1
ATOM 3048 N N . LEU A 1 408 ? -20.252 26.301 -4.391 1.00 94.00 408 LEU A N 1
ATOM 3049 C CA . LEU A 1 408 ? -21.621 26.330 -4.889 1.00 94.00 408 LEU A CA 1
ATOM 3050 C C . LEU A 1 408 ? -22.607 26.321 -3.717 1.00 94.00 408 LEU A C 1
ATOM 3052 O O . LEU A 1 408 ? -22.322 25.784 -2.651 1.00 94.00 408 LEU A O 1
ATOM 3056 N N . THR A 1 409 ? -23.792 26.878 -3.921 1.00 94.62 409 THR A N 1
ATOM 3057 C CA . THR A 1 409 ? -24.922 26.838 -2.989 1.00 94.62 409 THR A CA 1
ATOM 3058 C C . THR A 1 409 ? -26.070 26.085 -3.643 1.00 94.62 409 THR A C 1
ATOM 3060 O O . THR A 1 409 ? -26.549 26.477 -4.709 1.00 94.62 409 THR A O 1
ATOM 3063 N N . VAL A 1 410 ? -26.514 25.010 -2.995 1.00 93.69 410 VAL A N 1
ATOM 3064 C CA . VAL A 1 410 ? -27.594 24.136 -3.459 1.00 93.69 410 VAL A CA 1
ATOM 3065 C C . VAL A 1 410 ? -28.893 24.922 -3.631 1.00 93.69 410 VAL A C 1
ATOM 3067 O O . VAL A 1 410 ? -29.335 25.631 -2.721 1.00 93.69 410 VAL A O 1
ATOM 3070 N N . THR A 1 411 ? -29.543 24.746 -4.781 1.00 93.12 411 THR A N 1
ATOM 3071 C CA . THR A 1 411 ? -30.852 25.326 -5.093 1.00 93.12 411 THR A CA 1
ATOM 3072 C C . THR A 1 411 ? -31.942 24.257 -4.986 1.00 93.12 411 THR A C 1
ATOM 3074 O O . THR A 1 411 ? -31.920 23.248 -5.684 1.00 93.12 411 THR A O 1
ATOM 3077 N N . GLY A 1 412 ? -32.922 24.466 -4.099 1.00 93.75 412 GLY A N 1
ATOM 3078 C CA . GLY A 1 412 ? -33.980 23.478 -3.843 1.00 93.75 412 GLY A CA 1
ATOM 3079 C C . GLY A 1 412 ? -33.463 22.224 -3.126 1.00 93.75 412 GLY A C 1
ATOM 3080 O O . GLY A 1 412 ? -32.557 22.311 -2.307 1.00 93.75 412 GLY A O 1
ATOM 3081 N N . THR A 1 413 ? -34.046 21.060 -3.413 1.00 95.19 413 THR A N 1
ATOM 3082 C CA . THR A 1 413 ? -33.683 19.777 -2.777 1.00 95.19 413 THR A CA 1
ATOM 3083 C C . THR A 1 413 ? -33.312 18.712 -3.815 1.00 95.19 413 THR A C 1
ATOM 3085 O O . THR A 1 413 ? -34.019 17.711 -3.959 1.00 95.19 413 THR A O 1
ATOM 3088 N N . PRO A 1 414 ? -32.259 18.934 -4.617 1.00 96.75 414 PRO A N 1
ATOM 3089 C CA . PRO A 1 414 ? -31.885 18.010 -5.675 1.00 96.75 414 PRO A CA 1
ATOM 3090 C C . PRO A 1 414 ? -31.290 16.721 -5.097 1.00 96.75 414 PRO A C 1
ATOM 3092 O O . PRO A 1 414 ? -30.713 16.722 -4.008 1.00 96.75 414 PRO A O 1
ATOM 3095 N N . SER A 1 415 ? -31.389 15.624 -5.845 1.00 95.25 415 SER A N 1
ATOM 3096 C CA . SER A 1 415 ? -30.725 14.356 -5.510 1.00 95.25 415 SER A CA 1
ATOM 3097 C C . SER A 1 415 ? -29.221 14.367 -5.794 1.00 95.25 415 SER A C 1
ATOM 3099 O O . SER A 1 415 ? -28.486 13.536 -5.271 1.00 95.25 415 SER A O 1
ATOM 3101 N N . GLU A 1 416 ? -28.754 15.298 -6.626 1.00 95.56 416 GLU A N 1
ATOM 3102 C CA . GLU A 1 416 ? -27.346 15.478 -6.967 1.00 95.56 416 GLU A CA 1
ATOM 3103 C C . GLU A 1 416 ? -27.059 16.925 -7.386 1.00 95.56 416 GLU A C 1
ATOM 3105 O O . GLU A 1 416 ? -27.938 17.627 -7.889 1.00 95.56 416 GLU A O 1
ATOM 3110 N N . VAL A 1 417 ? -25.818 17.361 -7.185 1.00 95.75 417 VAL A N 1
ATOM 3111 C CA . VAL A 1 417 ? -25.272 18.596 -7.753 1.00 95.75 417 VAL A CA 1
ATOM 3112 C C . VAL A 1 417 ? -24.230 18.209 -8.785 1.00 95.75 417 VAL A C 1
ATOM 3114 O O . VAL A 1 417 ? -23.370 17.370 -8.511 1.00 95.75 417 VAL A O 1
ATOM 3117 N N . THR A 1 418 ? -24.294 18.820 -9.965 1.00 96.44 418 THR A N 1
ATOM 3118 C CA . THR A 1 418 ? -23.319 18.579 -11.032 1.00 96.44 418 THR A CA 1
ATOM 3119 C C . THR A 1 418 ? -22.616 19.865 -11.425 1.00 96.44 418 THR A C 1
ATOM 3121 O O . THR A 1 418 ? -23.229 20.931 -11.501 1.00 96.44 418 THR A O 1
ATOM 3124 N N . LEU A 1 419 ? -21.319 19.747 -11.694 1.00 96.94 419 LEU A N 1
ATOM 3125 C CA . LEU A 1 419 ? -20.471 20.797 -12.236 1.00 96.94 419 LEU A CA 1
ATOM 3126 C C . LEU A 1 419 ? -19.800 20.264 -13.501 1.00 96.94 419 LEU A C 1
ATOM 3128 O O . LEU A 1 419 ? -19.005 19.331 -13.439 1.00 96.94 419 LEU A O 1
ATOM 3132 N N . THR A 1 420 ? -20.142 20.830 -14.654 1.00 97.75 420 THR A N 1
ATOM 3133 C CA . THR A 1 420 ? -19.552 20.457 -15.945 1.00 97.75 420 THR A CA 1
ATOM 3134 C C . THR A 1 420 ? -18.419 21.413 -16.277 1.00 97.75 420 THR A C 1
ATOM 3136 O O . THR A 1 420 ? -18.587 22.634 -16.207 1.00 97.75 420 THR A O 1
ATOM 3139 N N . VAL A 1 421 ? -17.265 20.849 -16.623 1.00 97.38 421 VAL A N 1
ATOM 3140 C CA . VAL A 1 421 ? -16.034 21.582 -16.900 1.00 97.38 421 VAL A CA 1
ATOM 3141 C C . VAL A 1 421 ? -15.432 21.181 -18.242 1.00 97.38 421 VAL A C 1
ATOM 3143 O O . VAL A 1 421 ? -15.394 20.007 -18.600 1.00 97.38 421 VAL A O 1
ATOM 3146 N N . GLU A 1 422 ? -14.938 22.172 -18.974 1.00 97.62 422 GLU A N 1
ATOM 3147 C CA . GLU A 1 422 ? -14.036 22.014 -20.113 1.00 97.62 422 GLU A CA 1
ATOM 3148 C C . GLU A 1 422 ? -12.587 22.047 -19.601 1.00 97.62 422 GLU A C 1
ATOM 3150 O O . GLU A 1 422 ? -12.215 22.946 -18.845 1.00 97.62 422 GLU A O 1
ATOM 3155 N N . CYS A 1 423 ? -11.776 21.069 -19.998 1.00 96.19 423 CYS A N 1
ATOM 3156 C CA . CYS A 1 423 ? -10.370 20.939 -19.622 1.00 96.19 423 CYS A CA 1
ATOM 3157 C C . CYS A 1 423 ? -9.504 21.849 -20.504 1.00 96.19 423 CYS A C 1
ATOM 3159 O O . CYS A 1 423 ? -9.495 21.707 -21.725 1.00 96.19 423 CYS A O 1
ATOM 3161 N N . LEU A 1 424 ? -8.759 22.778 -19.905 1.00 96.12 424 LEU A N 1
ATOM 3162 C CA . LEU A 1 424 ? -8.049 23.839 -20.625 1.00 96.12 424 LEU A CA 1
ATOM 3163 C C . LEU A 1 424 ? -6.540 23.598 -20.741 1.00 96.12 424 LEU A C 1
ATOM 3165 O O . LEU A 1 424 ? -6.014 23.500 -21.851 1.00 96.12 424 LEU A O 1
ATOM 3169 N N . ASP A 1 425 ? -5.830 23.572 -19.614 1.00 92.62 425 ASP A N 1
ATOM 3170 C CA . ASP A 1 425 ? -4.372 23.474 -19.573 1.00 92.62 425 ASP A CA 1
ATOM 3171 C C . ASP A 1 425 ? -3.888 22.793 -18.290 1.00 92.62 425 ASP A C 1
ATOM 3173 O O . ASP A 1 425 ? -4.179 23.230 -17.179 1.00 92.62 425 ASP A O 1
ATOM 3177 N N . PHE A 1 426 ? -3.098 21.739 -18.457 1.00 89.69 426 PHE A N 1
ATOM 3178 C CA . PHE A 1 426 ? -2.510 20.968 -17.367 1.00 89.69 426 PHE A CA 1
ATOM 3179 C C . PHE A 1 426 ? -0.994 21.143 -17.257 1.00 89.69 426 PHE A C 1
ATOM 3181 O O . PHE A 1 426 ? -0.356 20.438 -16.484 1.00 89.69 426 PHE A O 1
ATOM 3188 N N . SER A 1 427 ? -0.408 22.106 -17.975 1.00 87.31 427 SER A N 1
ATOM 3189 C CA . SER A 1 427 ? 1.037 22.374 -17.977 1.00 87.31 427 SER A CA 1
ATOM 3190 C C . SER A 1 427 ? 1.620 22.735 -16.604 1.00 87.31 427 SER A C 1
ATOM 3192 O O . SER A 1 427 ? 2.827 22.634 -16.395 1.00 87.31 427 SER A O 1
ATOM 3194 N N . MET A 1 428 ? 0.774 23.130 -15.648 1.00 83.88 428 MET A N 1
ATOM 3195 C CA . MET A 1 428 ? 1.179 23.368 -14.259 1.00 83.88 428 MET A CA 1
ATOM 3196 C C . MET A 1 428 ? 1.377 22.092 -13.436 1.00 83.88 428 MET A C 1
ATOM 3198 O O . MET A 1 428 ? 1.937 22.170 -12.341 1.00 83.88 428 MET A O 1
ATOM 3202 N N . LEU A 1 429 ? 0.919 20.937 -13.935 1.00 82.38 429 LEU A N 1
ATOM 3203 C CA . LEU A 1 429 ? 1.178 19.637 -13.327 1.00 82.38 429 LEU A CA 1
ATOM 3204 C C . LEU A 1 429 ? 2.614 19.212 -13.619 1.00 82.38 429 LEU A C 1
ATOM 3206 O O . LEU A 1 429 ? 3.006 19.079 -14.775 1.00 82.38 429 LEU A O 1
ATOM 3210 N N . LYS A 1 430 ? 3.406 19.004 -12.562 1.00 75.69 430 LYS A N 1
ATOM 3211 C CA . LYS A 1 430 ? 4.803 18.569 -12.697 1.00 75.69 430 LYS A CA 1
ATOM 3212 C C . LYS A 1 430 ? 4.916 17.148 -13.237 1.00 75.69 430 LYS A C 1
ATOM 3214 O O . LYS A 1 430 ? 5.877 16.845 -13.935 1.00 75.69 430 LYS A O 1
ATOM 3219 N N . GLU A 1 431 ? 3.958 16.293 -12.897 1.00 73.94 431 GLU A N 1
ATOM 3220 C CA . GLU A 1 431 ? 3.899 14.906 -13.348 1.00 73.94 431 GLU A CA 1
ATOM 3221 C C . GLU A 1 431 ? 2.477 14.628 -13.857 1.00 73.94 431 GLU A C 1
ATOM 3223 O O . GLU A 1 431 ? 1.488 14.860 -13.159 1.00 73.94 431 GLU A O 1
ATOM 3228 N N . LEU A 1 432 ? 2.380 14.168 -15.105 1.00 74.19 432 LEU A N 1
ATOM 3229 C CA . LEU A 1 432 ? 1.147 13.621 -15.675 1.00 74.19 432 LEU A CA 1
ATOM 3230 C C . LEU A 1 432 ? 1.010 12.153 -15.243 1.00 74.19 432 LEU A C 1
ATOM 3232 O O . LEU A 1 432 ? 1.991 11.533 -14.835 1.00 74.19 432 LEU A O 1
ATOM 3236 N N . GLY A 1 433 ? -0.198 11.592 -15.301 1.00 72.56 433 GLY A N 1
ATOM 3237 C CA . GLY A 1 433 ? -0.460 10.221 -14.834 1.00 72.56 433 GLY A CA 1
ATOM 3238 C C . GLY A 1 433 ? -0.844 10.096 -13.355 1.00 72.56 433 GLY A C 1
ATOM 3239 O O . GLY A 1 433 ? -1.509 9.137 -12.971 1.00 72.56 433 GLY A O 1
ATOM 3240 N N . VAL A 1 434 ? -0.525 11.094 -12.526 1.00 74.62 434 VAL A N 1
ATOM 3241 C CA . VAL A 1 434 ? -0.954 11.128 -11.119 1.00 74.62 434 VAL A CA 1
ATOM 3242 C C . VAL A 1 434 ? -2.416 11.594 -11.025 1.00 74.62 434 VAL A C 1
ATOM 3244 O O . VAL A 1 434 ? -2.775 12.597 -11.653 1.00 74.62 434 VAL A O 1
ATOM 3247 N N . PRO A 1 435 ? -3.278 10.923 -10.236 1.00 78.44 435 PRO A N 1
ATOM 3248 C CA . PRO A 1 435 ? -4.667 11.342 -10.114 1.00 78.44 435 PRO A CA 1
ATOM 3249 C C . PRO A 1 435 ? -4.850 12.721 -9.453 1.00 78.44 435 PRO A C 1
ATOM 3251 O O . PRO A 1 435 ? -4.282 13.017 -8.402 1.00 78.44 435 PRO A O 1
ATOM 3254 N N . LEU A 1 436 ? -5.721 13.550 -10.027 1.00 82.31 436 LEU A N 1
ATOM 3255 C CA . LEU A 1 436 ? -6.319 14.712 -9.371 1.00 82.31 436 LEU A CA 1
ATOM 3256 C C . LEU A 1 436 ? -7.504 14.257 -8.528 1.00 82.31 436 LEU A C 1
ATOM 3258 O O . LEU A 1 436 ? -8.417 13.626 -9.058 1.00 82.31 436 LEU A O 1
ATOM 3262 N N . ARG A 1 437 ? -7.518 14.602 -7.240 1.00 79.88 437 ARG A N 1
ATOM 3263 C CA . ARG A 1 437 ? -8.597 14.246 -6.311 1.00 79.88 437 ARG A CA 1
ATOM 3264 C C . ARG A 1 437 ? -9.545 15.401 -6.049 1.00 79.88 437 ARG A C 1
ATOM 3266 O O . ARG A 1 437 ? -9.191 16.566 -6.213 1.00 79.88 437 ARG A O 1
ATOM 3273 N N . LEU A 1 438 ? -10.722 15.051 -5.544 1.00 84.75 438 LEU A N 1
ATOM 3274 C CA . LEU A 1 438 ? -11.677 15.988 -4.976 1.00 84.75 438 LEU A CA 1
ATOM 3275 C C . LEU A 1 438 ? -11.647 15.912 -3.450 1.00 84.75 438 LEU A C 1
ATOM 3277 O O . LEU A 1 438 ? -11.785 14.841 -2.856 1.00 84.75 438 LEU A O 1
ATOM 3281 N N . GLN A 1 439 ? -11.543 17.074 -2.826 1.00 81.88 439 GLN A N 1
ATOM 3282 C CA . GLN A 1 439 ? -11.943 17.302 -1.448 1.00 81.88 439 GLN A CA 1
ATOM 3283 C C . GLN A 1 439 ? -13.284 18.040 -1.478 1.00 81.88 439 GLN A C 1
ATOM 3285 O O . GLN A 1 439 ? -13.398 19.086 -2.113 1.00 81.88 439 GLN A O 1
ATOM 3290 N N . VAL A 1 440 ? -14.308 17.486 -0.821 1.00 81.00 440 VAL A N 1
ATOM 3291 C CA . VAL A 1 440 ? -15.652 18.081 -0.798 1.00 81.00 440 VAL A CA 1
ATOM 3292 C C . VAL A 1 440 ? -16.054 18.420 0.631 1.00 81.00 440 VAL A C 1
ATOM 3294 O O . VAL A 1 440 ? -16.037 17.563 1.512 1.00 81.00 440 VAL A O 1
ATOM 3297 N N . ASN A 1 441 ? -16.424 19.678 0.859 1.00 80.25 441 ASN A N 1
ATOM 3298 C CA . ASN A 1 441 ? -16.826 20.200 2.163 1.00 80.25 441 ASN A CA 1
ATOM 3299 C C . ASN A 1 441 ? -18.205 20.869 2.075 1.00 80.25 441 ASN A C 1
ATOM 3301 O O . ASN A 1 441 ? -18.544 21.463 1.055 1.00 80.25 441 ASN A O 1
ATOM 3305 N N . ASN A 1 442 ? -18.980 20.809 3.158 1.00 71.38 442 ASN A N 1
ATOM 3306 C CA . ASN A 1 442 ? -20.271 21.482 3.298 1.00 71.38 442 ASN A CA 1
ATOM 3307 C C . ASN A 1 442 ? -20.315 22.653 4.277 1.00 71.38 442 ASN A C 1
ATOM 3309 O O . ASN A 1 442 ? -21.387 23.073 4.709 1.00 71.38 442 ASN A O 1
ATOM 3313 N N . GLY A 1 443 ? -19.146 23.158 4.662 1.00 63.41 443 GLY A N 1
ATOM 3314 C CA . GLY A 1 443 ? -19.016 24.210 5.661 1.00 63.41 443 GLY A CA 1
ATOM 3315 C C . GLY A 1 443 ? -19.020 23.704 7.106 1.00 63.41 443 GLY A C 1
ATOM 3316 O O . GLY A 1 443 ? -18.905 24.529 8.009 1.00 63.41 443 GLY A O 1
ATOM 3317 N N . SER A 1 444 ? -19.096 22.388 7.345 1.00 57.69 444 SER A N 1
ATOM 3318 C CA . SER A 1 444 ? -18.941 21.801 8.683 1.00 57.69 444 SER A CA 1
ATOM 3319 C C . SER A 1 444 ? -17.493 21.344 8.902 1.00 57.69 444 SER A C 1
ATOM 3321 O O . SER A 1 444 ? -17.014 20.481 8.167 1.00 57.69 444 SER A O 1
ATOM 3323 N N . PRO A 1 445 ? -16.760 21.902 9.881 1.00 53.00 445 PRO A N 1
ATOM 3324 C CA . PRO A 1 445 ? -15.449 21.392 10.254 1.00 53.00 445 PRO A CA 1
ATOM 3325 C C . PRO A 1 445 ? -15.557 20.056 11.019 1.00 53.00 445 PRO A C 1
ATOM 3327 O O . PRO A 1 445 ? -16.510 19.866 11.778 1.00 53.00 445 PRO A O 1
ATOM 3330 N N . PRO A 1 446 ? -14.554 19.166 10.897 1.00 52.59 446 PRO A N 1
ATOM 3331 C CA . PRO A 1 446 ? -13.357 19.318 10.070 1.00 52.59 446 PRO A CA 1
ATOM 3332 C C . PRO A 1 446 ? -13.648 19.096 8.571 1.00 52.59 446 PRO A C 1
ATOM 3334 O O . PRO A 1 446 ? -14.489 18.267 8.231 1.00 52.59 446 PRO A O 1
ATOM 3337 N N . PRO A 1 447 ? -12.959 19.809 7.656 1.00 54.44 447 PRO A N 1
ATOM 3338 C CA . PRO A 1 447 ? -13.032 19.496 6.234 1.00 54.44 447 PRO A CA 1
ATOM 3339 C C . PRO A 1 447 ? -12.552 18.057 6.016 1.00 54.44 447 PRO A C 1
ATOM 3341 O O . PRO A 1 447 ? -11.464 17.689 6.460 1.00 54.44 447 PRO A O 1
ATOM 3344 N N . TYR A 1 448 ? -13.346 17.243 5.327 1.00 52.38 448 TYR A N 1
ATOM 3345 C CA . TYR A 1 448 ? -12.924 15.901 4.933 1.00 52.38 448 TYR A CA 1
ATOM 3346 C C . TYR A 1 448 ? -11.735 16.016 3.997 1.00 52.38 448 TYR A C 1
ATOM 3348 O O . TYR A 1 448 ? -11.752 16.834 3.080 1.00 52.38 448 TYR A O 1
ATOM 3356 N N . VAL A 1 449 ? -10.682 15.247 4.255 1.00 52.88 449 VAL A N 1
ATOM 3357 C CA . VAL A 1 449 ? -9.407 15.450 3.563 1.00 52.88 449 VAL A CA 1
ATOM 3358 C C . VAL A 1 449 ? -9.517 15.015 2.093 1.00 52.88 449 VAL A C 1
ATOM 3360 O O . VAL A 1 449 ? -8.934 15.669 1.237 1.00 52.88 449 VAL A O 1
ATOM 3363 N N . PHE A 1 450 ? -10.322 13.987 1.773 1.00 59.81 450 PHE A N 1
ATOM 3364 C CA . PHE A 1 450 ? -10.544 13.500 0.402 1.00 59.81 450 PHE A CA 1
ATOM 3365 C C . PHE A 1 450 ? -11.883 12.767 0.249 1.00 59.81 450 PHE A C 1
ATOM 3367 O O . PHE A 1 450 ? -12.375 12.178 1.208 1.00 59.81 450 PHE A O 1
ATOM 3374 N N . VAL A 1 451 ? -12.426 12.743 -0.973 1.00 57.31 451 VAL A N 1
ATOM 3375 C CA . VAL A 1 451 ? -13.488 11.808 -1.373 1.00 57.31 451 VAL A CA 1
ATOM 3376 C C . VAL A 1 451 ? -12.869 10.639 -2.128 1.00 57.31 451 VAL A C 1
ATOM 3378 O O . VAL A 1 451 ? -12.197 10.835 -3.144 1.00 57.31 451 VAL A O 1
ATOM 3381 N N . ARG A 1 452 ? -13.115 9.412 -1.661 1.00 57.72 452 ARG A N 1
ATOM 3382 C CA . ARG A 1 452 ? -12.435 8.193 -2.146 1.00 57.72 452 ARG A CA 1
ATOM 3383 C C . ARG A 1 452 ? -12.723 7.841 -3.608 1.00 57.72 452 ARG A C 1
ATOM 3385 O O . ARG A 1 452 ? -11.930 7.157 -4.243 1.00 57.72 452 ARG A O 1
ATOM 3392 N N . ASN A 1 453 ? -13.820 8.360 -4.160 1.00 57.91 453 ASN A N 1
ATOM 3393 C CA . ASN A 1 453 ? -14.220 8.184 -5.562 1.00 57.91 453 ASN A CA 1
ATOM 3394 C C . ASN A 1 453 ? -13.955 9.424 -6.440 1.00 57.91 453 ASN A C 1
ATOM 3396 O O . ASN A 1 453 ? -14.335 9.446 -7.609 1.00 57.91 453 ASN A O 1
ATOM 3400 N N . GLY A 1 454 ? -13.317 10.462 -5.893 1.00 58.09 454 GLY A N 1
ATOM 3401 C CA . GLY A 1 454 ? -13.155 11.768 -6.533 1.00 58.09 454 GLY A CA 1
ATOM 3402 C C . GLY A 1 454 ? -11.920 11.904 -7.420 1.00 58.09 454 GLY A C 1
ATOM 3403 O O . GLY A 1 454 ? -11.470 13.021 -7.640 1.00 58.09 454 GLY A O 1
ATOM 3404 N N . SER A 1 455 ? -11.321 10.813 -7.883 1.00 74.69 455 SER A N 1
ATOM 3405 C CA . SER A 1 455 ? -10.014 10.864 -8.541 1.00 74.69 455 SER A CA 1
ATOM 3406 C C . SER A 1 455 ? -10.136 10.776 -10.071 1.00 74.69 455 SER A C 1
ATOM 3408 O O . SER A 1 455 ? -10.997 10.058 -10.577 1.00 74.69 455 SER A O 1
ATOM 3410 N N . ILE A 1 456 ? -9.276 11.479 -10.815 1.00 77.00 456 ILE A N 1
ATOM 3411 C CA . ILE A 1 456 ? -9.140 11.340 -12.277 1.00 77.00 456 ILE A CA 1
ATOM 3412 C C . ILE A 1 456 ? -7.694 11.537 -12.737 1.00 77.00 456 ILE A C 1
ATOM 3414 O O . ILE A 1 456 ? -6.987 12.384 -12.200 1.00 77.00 456 ILE A O 1
ATOM 3418 N N . VAL A 1 457 ? -7.244 10.770 -13.730 1.00 82.06 457 VAL A N 1
ATOM 3419 C CA . VAL A 1 457 ? -5.882 10.877 -14.282 1.00 82.06 457 VAL A CA 1
ATOM 3420 C C . VAL A 1 457 ? -5.822 11.931 -15.381 1.00 82.06 457 VAL A C 1
ATOM 3422 O O . VAL A 1 457 ? -6.728 12.020 -16.208 1.00 82.06 457 VAL A O 1
ATOM 3425 N N . VAL A 1 458 ? -4.730 12.694 -15.414 1.00 79.19 458 VAL A N 1
ATOM 3426 C CA . VAL A 1 458 ? -4.452 13.694 -16.452 1.00 79.19 458 VAL A CA 1
ATOM 3427 C C . VAL A 1 458 ? -3.409 13.178 -17.438 1.00 79.19 458 VAL A C 1
ATOM 3429 O O . VAL A 1 458 ? -2.437 12.541 -17.021 1.00 79.19 458 VAL A O 1
ATOM 3432 N N . ARG A 1 459 ? -3.611 13.465 -18.728 1.00 77.25 459 ARG A N 1
ATOM 3433 C CA . ARG A 1 459 ? -2.717 13.111 -19.836 1.00 77.25 459 ARG A CA 1
ATOM 3434 C C . ARG A 1 459 ? -2.230 14.299 -20.645 1.00 77.25 459 ARG A C 1
ATOM 3436 O O . ARG A 1 459 ? -2.973 15.301 -20.756 1.00 77.25 459 ARG A O 1
#

Secondary structure (DSSP, 8-state):
-PPP-PPPTTS---EEEEEESS-SHHHHHHHHHHHHHH-PEEGGGGSEEPSS-TTBEE-SSSTTS-EEEEEEEETTEEEEEEEE-TT-TTSSS--TT--HHHHHHHHHHHHHHTTS-EEETTTTEEESS--SEE-SEEEEE-EE-TTSEEE-TTTTTTT--SEEHHHHHHTT---BS-SEEEEESSSTTSGGGHHHHHHHHTSSB---EEEEESSPPPPHHHHHHHHHHHHHHHHTT--HHHHHHHHHHHHT-TTSEEEEEEGGGTT--HHHHHTT-PPPPPTTPPEEEEESSSTTT-EE------SEEEEEEETTEEP-TTTTT-TTTSB-TT-EEEEEEEEPTT--SPPTT-EEEEEEEES-TTS-PPP-HHHHEEEEEEESBPPPEEE---GGGTTSS---EEEEEB-S--S-EEEEEEE---TT-SSSSSEEEEEEE-SPSSPPS--TT--EEB-

Sequence (459 aa):
MAGSVKLK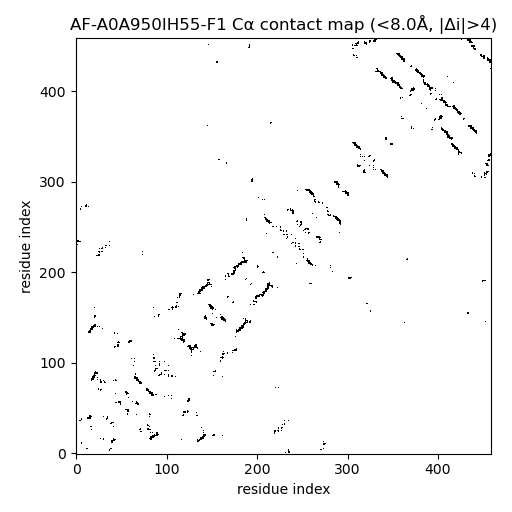ADQVVRRYVGIDVTNALDTVAFGHMWNAFFGWKNLVWDLNKDPANDQVRVDSAHPKMPIKRLVRSHSGTTYADTCIMPEGVDGSNTDPAYTNADVKASDQFMHTFIMRPSADSSSSALNDAGTGSVADLIYLSSHGLHDGVMFGTPGLLAGEWLFQLSVAANGGGTFAGPGWVVLSNCGTLDDPTHEDWLKVMSGPTPLRGVVGFRETCPLEGGSVDFSAVFINQLATGATMLNAWKTAVSTKVSSTAWIVLCHEEAKDDTIADWNASKLKAIASGSKVLRFDSTTPATGTQVTTTPDPYEAFWSKGGTRITAINIFDPANAIAKGDTATITVKPQAPATTFTAGATIAITVVYIRVDYPQIVDISKMFKVTGQTGANAPTTSRTNAKNANTTEPDTWTLTVTGTPSEVTLTVECLDFSMLKELGVPLRLQVNNGSPPPYVFVRNGSIVVR

Radius of gyration: 23.05 Å; Cα contacts (8 Å, |Δi|>4): 1167; chains: 1; bounding box: 65×64×48 Å

Mean predicted aligned error: 6.14 Å

Foldseek 3Di:
DFAAQEFDPPFDAAEEAEAELAQCLLSQLLVQLCCVRHVHYYQLVLFDADPVGNQFGAAPVLRQFGWGWDWDDAPRDIGTDTHTHLCDNRSPVPPPSQHVVSSQVSLVQLQQCVQQFHADSVNSHTHSPNDDHTHQEYEYAAEAFLQLWGGTDVCLQFVRTSYGLQVCLVVQAAHDRHQEYEYQYANNCELVNLVSVVSRQQDPRGRFKYKDWNGDRDPSNLSSQLSVQLSVCLSVFAANLVSRCVSCCVRPNNFTIKMKGFPQRRNHGSSCVRVVNRDDADRVTWIFMATSVRPPNGDTRDPDDQQKQKFKDFPNRTFFSVCQSPPVQADEAQGKMKIKIFGDPPDQWDDAFFKKKKFKDFGNPVDLQADACVQFKDFPDKPQWDDWDFDDDPPSCVVDPGTGMTMTTGHHIGRMIMTMIHTHDDPSDPDFSGWIFIFMDRPDPPGDPGNSNGIHGHD